Protein AF-A0A4C1X840-F1 (afdb_monomer)

Secondary structure (DSSP, 8-state):
--HHHHHHHHHHHHHHHHHHHHHHHH-TTS-HHHHHHHHHHHHHHHHHHHHHHHGGGHHHHHHHHHHTGGGGGT-HHHHHHHHHHHHHTS-HHHHTTTHHHHHHHHHHHHTT-HHHHHHHHIIIIIITHHHHTTTGGGGGGGTTSSS-HHHHHHHHHHHHHHS-SSHHHHHHHHHHHHTS--HHHHHHHHHHHHHHHHT-HHHHHHHHHSSSS--HHHHHHHHHHHHHHT-SSHHHHHHHHHHHHHH----GGGS------TTTS---SSTTSHHHHHHHHHHHHHHHHH-S-HHHHHHHHHHHHHHHHHTT-STTSTTHHHHHTS-HHHHHHHGGGGS---------PPPPP--STTSTT-S-HHHHHHHHHHHHHTTS-HHHHHHHHHHTT-HHHHHHHHHHHHHH-GGGHHHHHHHHHHHHHHTT-HHHHHHHHHH--SPPPHHHHHHHHHHTT-HHHHHHHHHHHHHTT---HHHHHHHHHHHHHTT-HHHHHHHHHHS-SSSSS-GGGGHHHHHHHT-HHHHHHHHTS---GGG--HHHHHHHHHHHHHHT-HHHHHHHHHHHHHHHHHHHHHT-S-TTHHHHTHHHHHHHHHHHHHHHHHHHHHHHHHS-TT-HHHHHHHHHHHHHHHHHHHHTS-S-HHHHHHHHHHHHHHHHHHHHH---TTTTTTTSSS-S--

Foldseek 3Di:
DDLVVVLVVCLQVVVVVLVVLLCQLQVPPDDVVSVLVSLQCLLVNLVSNAQVRLQLCLLSLLLSLLSNLVCLQVCLPSSLSNLLSSLRRHDLVSCQVCVLVSVVSLLSSCVRHVPSSLVSLCCVCVVCVVSNLVRLLLVVLCLPPPHDPVSNVSSVVSVVVPQDDDLLSNLVVLLVQLVPPDQSSLLSSLQVLLVSLLVPLVVLLCQCPVDPARNVSVLSLLVSLLVQLLDPPVSSNLSSLSNLLSSFLFPLVRHPPPDPDCVPQPDDPDCLDLSVLLVVLQVLLVCLSPDSDVVVNLVSLVVLLVSCVVNVDDCPDPNVVSLVPHDPSSNSNNVVSPSDDRDDDDDDDDDDDDDPDPPPPHPDPVCCVVVVVVVVVVPDDLVVVLVVCVVLLNLVVSLVSLVVVCVVVVVCVLVCLLVNLVSCLSVLNLVSNVVSVVPHPDDDDLVSQLSNCVSVVVLVSNLVSLVVCVVVVNDDLVSLLSNLVSCVLVVNLVVNLCVVVVVDDDDPADLLSNLQSCLLVVVLVVNVVSLPDDDDPVNHDPSSLVSQLLNCLLVLPPVSNVVSLSVQSSNLSVVLNSNDDDPSSSVSSSVSSLSSNLSVLSVLLSVLLVVLVPDDPVPLVVNVVSVVVSVVSLVSNLVSWPPDSSRNVVNVSSVVSSVVSSPVPHCSVPCVPDPVPPPPPD

Mean predicted aligned error: 11.68 Å

Sequence (682 aa):
MSVSEIADFLQPKFLGVLAYFHTKLVRNKGALSGKRKALQSFPDIMNLMGAKHVTPLRFKILASLRSGLSLGKEYPKILSSAWSAFVHNIDTISLGPFLATLAVSLLDVYQYAPHEVNKIFQYLVLRNENLLSAHIPDLFFLEDSKLSDKVKLVIKRHVQRTQPNRFLEKIKWYLQRLHQDIPNVKIYAFTCLDEFLKNNRAEIDMAIFGGKNIDPVMVELIDCLLLGCKDPEPLVSLASGSCLGQLGAIEAGHLPRQYVQPDRSPFAFSISDDCFAATALLELARAFQYEKYTENMDYYAFTIQEMLKIYNISPTSDKKDLWNSLPENMQHVIKPLLNSRYTLMTPQQTKKPHPIFGSACGTSFLEWAHRTIKAFLSKFNKLVVIRGNIVCGEFERALQYLELYMEEYKDEMQEHLSLLTEIYALLDEPDSVAGVLSIKRSEPSLNELILVQVVTGRLQDAALCYERLAQEGLLDKNSMQGMVDCYLGLDQPYTAYQLLSSHDSNVDGMSELAAEPLWRLGNFDQLQEIVNKPIPPSRENWGLIMGRILLSFRSQNHEEFERTCEEGMKKLLAKLEGEGDCENVLHSGYQSVLGLHIIKEASLAEEVFVRLKGLPKNEAQSGSMILSDLLEEWRHRLSIVQSDVRTVEPVLRCRRILLQQMQKHVYLGSVRGEIFEGKAGL

Radius of gyration: 30.9 Å; Cα contacts (8 Å, |Δi|>4): 667; chains: 1; bounding box: 84×62×90 Å

Organism: Eumeta variegata (NCBI:txid151549)

Structure (mmCIF, N/CA/C/O backbone):
data_AF-A0A4C1X840-F1
#
_entry.id   AF-A0A4C1X840-F1
#
loop_
_atom_site.group_PDB
_atom_site.id
_atom_site.type_symbol
_atom_site.label_atom_id
_atom_site.label_alt_id
_atom_site.label_comp_id
_atom_site.label_asym_id
_atom_site.label_entity_id
_atom_site.label_seq_id
_atom_site.pdbx_PDB_ins_code
_atom_site.Cartn_x
_atom_site.Cartn_y
_atom_site.Cartn_z
_atom_site.occupancy
_atom_site.B_iso_or_equiv
_atom_site.auth_seq_id
_atom_site.auth_comp_id
_atom_site.auth_asym_id
_atom_site.auth_atom_id
_atom_site.pdbx_PDB_model_num
ATOM 1 N N . MET A 1 1 ? 30.472 6.994 -48.499 1.00 59.53 1 MET A N 1
ATOM 2 C CA . MET A 1 1 ? 29.911 6.211 -47.388 1.00 59.53 1 MET A CA 1
ATOM 3 C C . MET A 1 1 ? 28.506 6.724 -47.146 1.00 59.53 1 MET A C 1
ATOM 5 O O . MET A 1 1 ? 28.362 7.920 -46.905 1.00 59.53 1 MET A O 1
ATOM 9 N N . SER A 1 2 ? 27.483 5.895 -47.326 1.00 81.38 2 SER A N 1
ATOM 10 C CA . SER A 1 2 ? 26.103 6.292 -47.022 1.00 81.38 2 SER A CA 1
ATOM 11 C C . SER A 1 2 ? 25.919 6.480 -45.507 1.00 81.38 2 SER A C 1
ATOM 13 O O . SER A 1 2 ? 26.675 5.929 -44.707 1.00 81.38 2 SER A O 1
ATOM 15 N N . VAL A 1 3 ? 24.915 7.257 -45.085 1.00 80.25 3 VAL A N 1
ATOM 16 C CA . VAL A 1 3 ? 24.590 7.440 -43.653 1.00 80.25 3 VAL A CA 1
ATOM 17 C C . VAL A 1 3 ? 24.335 6.087 -42.967 1.00 80.25 3 VAL A C 1
ATOM 19 O O . VAL A 1 3 ? 24.764 5.878 -41.835 1.00 80.25 3 VAL A O 1
ATOM 22 N N . SER A 1 4 ? 23.735 5.135 -43.691 1.00 81.00 4 SER A N 1
ATOM 23 C CA . SER A 1 4 ? 23.503 3.766 -43.215 1.00 81.00 4 SER A CA 1
ATOM 24 C C . SER A 1 4 ? 24.801 2.988 -42.979 1.00 81.00 4 SER A C 1
ATOM 26 O O . SER A 1 4 ? 24.923 2.312 -41.963 1.00 81.00 4 SER A O 1
ATOM 28 N N . GLU A 1 5 ? 25.787 3.095 -43.874 1.00 83.25 5 GLU A N 1
ATOM 29 C CA . GLU A 1 5 ? 27.091 2.431 -43.708 1.00 83.25 5 GLU A CA 1
ATOM 30 C C . GLU A 1 5 ? 27.853 2.961 -42.487 1.00 83.25 5 GLU A C 1
ATOM 32 O O . GLU A 1 5 ? 28.488 2.192 -41.765 1.00 83.25 5 GLU A O 1
ATOM 37 N N . ILE A 1 6 ? 27.764 4.270 -42.222 1.00 85.88 6 ILE A N 1
ATOM 38 C CA . ILE A 1 6 ? 28.372 4.886 -41.034 1.00 85.88 6 ILE A CA 1
ATOM 39 C C . ILE A 1 6 ? 27.681 4.377 -39.763 1.00 85.88 6 ILE A C 1
ATOM 41 O O . ILE A 1 6 ? 28.357 4.020 -38.797 1.00 85.88 6 ILE A O 1
ATOM 45 N N . ALA A 1 7 ? 26.348 4.311 -39.760 1.00 86.81 7 ALA A N 1
ATOM 46 C CA . ALA A 1 7 ? 25.578 3.810 -38.624 1.00 86.81 7 ALA A CA 1
ATOM 47 C C . ALA A 1 7 ? 25.889 2.333 -38.323 1.00 86.81 7 ALA A C 1
ATOM 49 O O . ALA A 1 7 ? 26.119 1.974 -37.167 1.00 86.81 7 ALA A O 1
ATOM 50 N N . ASP A 1 8 ? 25.975 1.488 -39.353 1.00 85.06 8 ASP A N 1
ATOM 51 C CA . ASP A 1 8 ? 26.318 0.070 -39.201 1.00 85.06 8 ASP A CA 1
ATOM 52 C C . ASP A 1 8 ? 27.772 -0.127 -38.728 1.00 85.06 8 ASP A C 1
ATOM 54 O O . ASP A 1 8 ? 28.036 -1.003 -37.904 1.00 85.06 8 ASP A O 1
ATOM 58 N N . PHE A 1 9 ? 28.708 0.734 -39.143 1.00 86.25 9 PHE A N 1
ATOM 59 C CA . PHE A 1 9 ? 30.074 0.738 -38.605 1.00 86.25 9 PHE A CA 1
ATOM 60 C C . PHE A 1 9 ? 30.137 1.146 -37.121 1.00 86.25 9 PHE A C 1
ATOM 62 O O . PHE A 1 9 ? 30.965 0.633 -36.362 1.00 86.25 9 PHE A O 1
ATOM 69 N N . LEU A 1 10 ? 29.283 2.080 -36.689 1.00 85.56 10 LEU A N 1
ATOM 70 C CA . LEU A 1 10 ? 29.250 2.574 -35.308 1.00 85.56 10 LEU A CA 1
ATOM 71 C C . LEU A 1 10 ? 28.458 1.672 -34.354 1.00 85.56 10 LEU A C 1
ATOM 73 O O . LEU A 1 10 ? 28.728 1.704 -33.150 1.00 85.56 10 LEU A O 1
ATOM 77 N N . GLN A 1 11 ? 27.535 0.849 -34.860 1.00 85.38 11 GLN A N 1
ATOM 78 C CA . GLN A 1 11 ? 26.657 -0.019 -34.066 1.00 85.38 11 GLN A CA 1
ATOM 79 C C . GLN A 1 11 ? 27.390 -0.815 -32.967 1.00 85.38 11 GLN A C 1
ATOM 81 O O . GLN A 1 11 ? 26.952 -0.734 -31.815 1.00 85.38 11 GLN A O 1
ATOM 86 N N . PRO A 1 12 ? 28.537 -1.481 -33.220 1.00 81.50 12 PRO A N 1
ATOM 87 C CA . PRO A 1 12 ? 29.222 -2.270 -32.191 1.00 81.50 12 PRO A CA 1
ATOM 88 C C . PRO A 1 12 ? 29.784 -1.423 -31.040 1.00 81.50 12 PRO A C 1
ATOM 90 O O . PRO A 1 12 ? 30.053 -1.934 -29.956 1.00 81.50 12 PRO A O 1
ATOM 93 N N . LYS A 1 13 ? 29.995 -0.122 -31.275 1.00 84.75 13 LYS A N 1
ATOM 94 C CA . LYS A 1 13 ? 30.569 0.833 -30.313 1.00 84.75 13 LYS A CA 1
ATOM 95 C C . LYS A 1 13 ? 29.512 1.741 -29.689 1.00 84.75 13 LYS A C 1
ATOM 97 O O . LYS A 1 13 ? 29.825 2.478 -28.753 1.00 84.75 13 LYS A O 1
ATOM 102 N N . PHE A 1 14 ? 28.275 1.697 -30.180 1.00 86.69 14 PHE A N 1
ATOM 103 C CA . PHE A 1 14 ? 27.237 2.652 -29.810 1.00 86.69 14 PHE A CA 1
ATOM 104 C C . PHE A 1 14 ? 26.915 2.614 -28.311 1.00 86.69 14 PHE A C 1
ATOM 106 O O . PHE A 1 14 ? 26.801 3.661 -27.680 1.00 86.69 14 PHE A O 1
ATOM 113 N N . LEU A 1 15 ? 26.906 1.428 -27.696 1.00 81.00 15 LEU A N 1
ATOM 114 C CA . LEU A 1 15 ? 26.706 1.281 -26.251 1.00 81.00 15 LEU A CA 1
ATOM 115 C C . LEU A 1 15 ? 27.784 2.008 -25.421 1.00 81.00 15 LEU A C 1
ATOM 117 O O . LEU A 1 15 ? 27.470 2.634 -24.408 1.00 81.00 15 LEU A O 1
ATOM 121 N N . GLY A 1 16 ? 29.042 1.975 -25.875 1.00 81.38 16 GLY A N 1
ATOM 122 C CA . GLY A 1 16 ? 30.148 2.708 -25.250 1.00 81.38 16 GLY A CA 1
ATOM 123 C C . GLY A 1 16 ? 30.039 4.222 -25.446 1.00 81.38 16 GLY A C 1
ATOM 124 O O . GLY A 1 16 ? 30.351 4.992 -24.539 1.00 81.38 16 GLY A O 1
ATOM 125 N N . VAL A 1 17 ? 29.522 4.661 -26.598 1.00 86.00 17 VAL A N 1
ATOM 126 C CA . VAL A 1 17 ? 29.200 6.076 -26.846 1.00 86.00 17 VAL A CA 1
ATOM 127 C C . VAL A 1 17 ? 28.102 6.554 -25.891 1.00 86.00 17 VAL A C 1
ATOM 129 O O . VAL A 1 17 ? 28.248 7.611 -25.279 1.00 86.00 17 VAL A O 1
ATOM 132 N N . LEU A 1 18 ? 27.040 5.766 -25.689 1.00 85.31 18 LEU A N 1
ATOM 133 C CA . LEU A 1 18 ? 25.983 6.088 -24.723 1.00 85.31 18 LEU A CA 1
ATOM 134 C C . LEU A 1 18 ? 26.515 6.165 -23.289 1.00 85.31 18 LEU A C 1
ATOM 136 O O . LEU A 1 18 ? 26.157 7.090 -22.564 1.00 85.31 18 LEU A O 1
ATOM 140 N N . ALA A 1 19 ? 27.412 5.254 -22.899 1.00 80.75 19 ALA A N 1
ATOM 141 C CA . ALA A 1 19 ? 28.073 5.316 -21.597 1.00 80.75 19 ALA A CA 1
ATOM 142 C C . ALA A 1 19 ? 28.851 6.635 -21.416 1.00 80.75 19 ALA A C 1
ATOM 144 O O . ALA A 1 19 ? 28.737 7.277 -20.375 1.00 80.75 19 ALA A O 1
ATOM 145 N N . TYR A 1 20 ? 29.560 7.109 -22.450 1.00 84.00 20 TYR A N 1
ATOM 146 C CA . TYR A 1 20 ? 30.237 8.411 -22.412 1.00 84.00 20 TYR A CA 1
ATOM 147 C C . TYR A 1 20 ? 29.262 9.580 -22.204 1.00 84.00 20 TYR A C 1
ATOM 149 O O . TYR A 1 20 ? 29.498 10.423 -21.331 1.00 84.00 20 TYR A O 1
ATOM 157 N N . PHE A 1 21 ? 28.175 9.644 -22.985 1.00 84.12 21 PHE A N 1
ATOM 158 C CA . PHE A 1 21 ? 27.154 10.688 -22.834 1.00 84.12 21 PHE A CA 1
ATOM 159 C C . PHE A 1 21 ? 26.558 10.667 -21.432 1.00 84.12 21 PHE A C 1
ATOM 161 O O . PHE A 1 21 ? 26.471 11.709 -20.783 1.00 84.12 21 PHE A O 1
ATOM 168 N N . HIS A 1 22 ? 26.242 9.475 -20.936 1.00 77.75 22 HIS A N 1
ATOM 169 C CA . HIS A 1 22 ? 25.729 9.288 -19.597 1.00 77.75 22 HIS A CA 1
ATOM 170 C C . HIS A 1 22 ? 26.683 9.851 -18.529 1.00 77.75 22 HIS A C 1
ATOM 172 O O . HIS A 1 22 ? 26.309 10.750 -17.772 1.00 77.75 22 HIS A O 1
ATOM 178 N N . THR A 1 23 ? 27.947 9.408 -18.512 1.00 80.00 23 THR A N 1
ATOM 179 C CA . THR A 1 23 ? 28.941 9.886 -17.538 1.00 80.00 23 THR A CA 1
ATOM 180 C C . THR A 1 23 ? 29.104 11.406 -17.599 1.00 80.00 23 THR A C 1
ATOM 182 O O . THR A 1 23 ? 29.290 12.059 -16.570 1.00 80.00 23 THR A O 1
ATOM 185 N N . LYS A 1 24 ? 29.034 12.007 -18.794 1.00 80.19 24 LYS A N 1
ATOM 186 C CA . LYS A 1 24 ? 29.126 13.464 -18.952 1.00 80.19 24 LYS A CA 1
ATOM 187 C C . LYS A 1 24 ? 27.902 14.202 -18.417 1.00 80.19 24 LYS A C 1
ATOM 189 O O . LYS A 1 24 ? 28.086 15.255 -17.810 1.00 80.19 24 LYS A O 1
ATOM 194 N N . LEU A 1 25 ? 26.696 13.676 -18.612 1.00 77.81 25 LEU A N 1
ATOM 195 C CA . LEU A 1 25 ? 25.456 14.303 -18.147 1.00 77.81 25 LEU A CA 1
ATOM 196 C C . LEU A 1 25 ? 25.310 14.206 -16.617 1.00 77.81 25 LEU A C 1
ATOM 198 O O . LEU A 1 25 ? 24.977 15.202 -15.967 1.00 77.81 25 LEU A O 1
ATOM 202 N N . VAL A 1 26 ? 25.667 13.060 -16.029 1.00 71.56 26 VAL A N 1
ATOM 203 C CA . VAL A 1 26 ? 25.456 12.773 -14.597 1.00 71.56 26 VAL A CA 1
ATOM 204 C C . VAL A 1 26 ? 26.513 13.359 -13.678 1.00 71.56 26 VAL A C 1
ATOM 206 O O . VAL A 1 26 ? 26.193 13.811 -12.581 1.00 71.56 26 VAL A O 1
ATOM 209 N N . ARG A 1 27 ? 27.779 13.426 -14.099 1.00 69.25 27 ARG A N 1
ATOM 210 C CA . ARG A 1 27 ? 28.866 13.831 -13.197 1.00 69.25 27 ARG A CA 1
ATOM 211 C C . ARG A 1 27 ? 28.660 15.261 -12.676 1.00 69.25 27 ARG A C 1
ATOM 213 O O . ARG A 1 27 ? 28.826 16.235 -13.411 1.00 69.25 27 ARG A O 1
ATOM 220 N N . ASN A 1 28 ? 28.330 15.396 -11.387 1.00 57.34 28 ASN A N 1
ATOM 221 C CA . ASN A 1 28 ? 28.001 16.678 -10.739 1.00 57.34 28 ASN A CA 1
ATOM 222 C C . ASN A 1 28 ? 29.155 17.696 -10.741 1.00 57.34 28 ASN A C 1
ATOM 224 O O . ASN A 1 28 ? 28.915 18.895 -10.724 1.00 57.34 28 ASN A O 1
ATOM 228 N N . LYS A 1 29 ? 30.409 17.232 -10.822 1.00 58.50 29 LYS A N 1
ATOM 229 C CA . LYS A 1 29 ? 31.616 18.084 -10.818 1.00 58.50 29 LYS A CA 1
ATOM 230 C C . LYS A 1 29 ? 32.084 18.534 -12.214 1.00 58.50 29 LYS A C 1
ATOM 232 O O . LYS A 1 29 ? 33.157 19.114 -12.340 1.00 58.50 29 LYS A O 1
ATOM 237 N N . GLY A 1 30 ? 31.350 18.206 -13.279 1.00 62.53 30 GLY A N 1
ATOM 238 C CA . GLY A 1 30 ? 31.704 18.611 -14.644 1.00 62.53 30 GLY A CA 1
ATOM 239 C C . GLY A 1 30 ? 31.278 20.048 -14.951 1.00 62.53 30 GLY A C 1
ATOM 240 O O . GLY A 1 30 ? 30.186 20.454 -14.568 1.00 62.53 30 GLY A O 1
ATOM 241 N N . ALA A 1 31 ? 32.103 20.801 -15.686 1.00 72.94 31 ALA A N 1
ATOM 242 C CA . ALA A 1 31 ? 31.734 22.137 -16.156 1.00 72.94 31 ALA A CA 1
ATOM 243 C C . ALA A 1 31 ? 30.428 22.097 -16.975 1.00 72.94 31 ALA A C 1
ATOM 245 O O . ALA A 1 31 ? 30.288 21.268 -17.882 1.00 72.94 31 ALA A O 1
ATOM 246 N N . LEU A 1 32 ? 29.505 23.027 -16.701 1.00 76.19 32 LEU A N 1
ATOM 247 C CA . LEU A 1 32 ? 28.212 23.154 -17.395 1.00 76.19 32 LEU A CA 1
ATOM 248 C C . LEU A 1 32 ? 28.373 23.256 -18.921 1.00 76.19 32 LEU A C 1
ATOM 250 O O . LEU A 1 32 ? 27.570 22.710 -19.675 1.00 76.19 32 LEU A O 1
ATOM 254 N N . SER A 1 33 ? 29.474 23.851 -19.389 1.00 79.44 33 SER A N 1
ATOM 255 C CA . SER A 1 33 ? 29.831 23.922 -20.811 1.00 79.44 33 SER A CA 1
ATOM 256 C C . SER A 1 33 ? 30.021 22.544 -21.461 1.00 79.44 33 SER A C 1
ATOM 258 O O . SER A 1 33 ? 29.622 22.344 -22.609 1.00 79.44 33 SER A O 1
ATOM 260 N N . GLY A 1 34 ? 30.590 21.576 -20.736 1.00 81.25 34 GLY A N 1
ATOM 261 C CA . GLY A 1 34 ? 30.750 20.198 -21.198 1.00 81.25 34 GLY A CA 1
ATOM 262 C C . GLY A 1 34 ? 29.420 19.448 -21.252 1.00 81.25 34 GLY A C 1
ATOM 263 O O . GLY A 1 34 ? 29.161 18.743 -22.225 1.00 81.25 34 GLY A O 1
ATOM 264 N N . LYS A 1 35 ? 28.554 19.659 -20.251 1.00 83.12 35 LYS A N 1
ATOM 265 C CA . LYS A 1 35 ? 27.201 19.081 -20.209 1.00 83.12 35 LYS A CA 1
ATOM 266 C C . LYS A 1 35 ? 26.319 19.617 -21.334 1.00 83.12 35 LYS A C 1
ATOM 268 O O . LYS A 1 35 ? 25.680 18.835 -22.030 1.00 83.12 35 LYS A O 1
ATOM 273 N N . ARG A 1 36 ? 26.361 20.931 -21.578 1.00 85.81 36 ARG A N 1
ATOM 274 C CA . ARG A 1 36 ? 25.662 21.585 -22.692 1.00 85.81 36 ARG A CA 1
ATOM 275 C C . ARG A 1 36 ? 26.085 21.009 -24.040 1.00 85.81 36 ARG A C 1
ATOM 277 O O . ARG A 1 36 ? 25.222 20.668 -24.838 1.00 85.81 36 ARG A O 1
ATOM 284 N N . LYS A 1 37 ? 27.395 20.886 -24.295 1.00 86.62 37 LYS A N 1
ATOM 285 C CA . LYS A 1 37 ? 27.909 20.329 -25.559 1.00 86.62 37 LYS A CA 1
ATOM 286 C C . LYS A 1 37 ? 27.473 18.880 -25.762 1.00 86.62 37 LYS A C 1
ATOM 288 O O . LYS A 1 37 ? 27.049 18.542 -26.858 1.00 86.62 37 LYS A O 1
ATOM 293 N N . ALA A 1 38 ? 27.536 18.059 -24.712 1.00 87.19 38 ALA A N 1
ATOM 294 C CA . ALA A 1 38 ? 27.068 16.676 -24.764 1.00 87.19 38 ALA A CA 1
ATOM 295 C C . ALA A 1 38 ? 25.560 16.600 -25.058 1.00 87.19 38 ALA A C 1
ATOM 297 O O . ALA A 1 38 ? 25.146 15.876 -25.952 1.00 87.19 38 ALA A O 1
ATOM 298 N N . LEU A 1 39 ? 24.734 17.391 -24.368 1.00 87.12 39 LEU A N 1
ATOM 299 C CA . LEU A 1 39 ? 23.290 17.409 -24.611 1.00 87.12 39 LEU A CA 1
ATOM 300 C C . LEU A 1 39 ? 22.939 17.950 -26.005 1.00 87.12 39 LEU A C 1
ATOM 302 O O . LEU A 1 39 ? 21.969 17.506 -26.607 1.00 87.12 39 LEU A O 1
ATOM 306 N N . GLN A 1 40 ? 23.737 18.882 -26.530 1.00 90.25 40 GLN A N 1
ATOM 307 C CA . GLN A 1 40 ? 23.547 19.452 -27.860 1.00 90.25 40 GLN A CA 1
ATOM 308 C C . GLN A 1 40 ? 23.906 18.475 -28.986 1.00 90.25 40 GLN A C 1
ATOM 310 O O . GLN A 1 40 ? 23.228 18.499 -30.005 1.00 90.25 40 GLN A O 1
ATOM 315 N N . SER A 1 41 ? 24.918 17.618 -28.812 1.00 91.69 41 SER A N 1
ATOM 316 C CA . SER A 1 41 ? 25.303 16.614 -29.818 1.00 91.69 41 SER A CA 1
ATOM 317 C C . SER A 1 41 ? 24.546 15.287 -29.698 1.00 91.69 41 SER A C 1
ATOM 319 O O . SER A 1 41 ? 24.622 14.445 -30.594 1.00 91.69 41 SER A O 1
ATOM 321 N N . PHE A 1 42 ? 23.812 15.072 -28.603 1.00 91.44 42 PHE A N 1
ATOM 322 C CA . PHE A 1 42 ? 23.059 13.839 -28.381 1.00 91.44 42 PHE A CA 1
ATOM 323 C C . PHE A 1 42 ? 21.909 13.596 -29.392 1.00 91.44 42 PHE A C 1
ATOM 325 O O . PHE A 1 42 ? 21.769 12.466 -29.863 1.00 91.44 42 PHE A O 1
ATOM 332 N N . PRO A 1 43 ? 21.118 14.610 -29.803 1.00 93.12 43 PRO A N 1
ATOM 333 C CA . PRO A 1 43 ? 20.163 14.473 -30.906 1.00 93.12 43 PRO A CA 1
ATOM 334 C C . PRO A 1 43 ? 20.814 13.996 -32.210 1.00 93.12 43 PRO A C 1
ATOM 336 O O . PRO A 1 43 ? 20.277 13.118 -32.882 1.00 93.12 43 PRO A O 1
ATOM 339 N N . ASP A 1 44 ? 21.986 14.543 -32.551 1.00 92.50 44 ASP A N 1
ATOM 340 C CA . ASP A 1 44 ? 22.666 14.263 -33.819 1.00 92.50 44 ASP A CA 1
ATOM 341 C C . ASP A 1 44 ? 23.108 12.801 -33.910 1.00 92.50 44 ASP A C 1
ATOM 343 O O . ASP A 1 44 ? 22.916 12.160 -34.943 1.00 92.50 44 ASP A O 1
ATOM 347 N N . ILE A 1 45 ? 23.642 12.240 -32.816 1.00 91.88 45 ILE A N 1
ATOM 348 C CA . ILE A 1 45 ? 24.020 10.821 -32.785 1.00 91.88 45 ILE A CA 1
ATOM 349 C C . ILE A 1 45 ? 22.790 9.907 -32.856 1.00 91.88 45 ILE A C 1
ATOM 351 O O . ILE A 1 45 ? 22.848 8.882 -33.527 1.00 91.88 45 ILE A O 1
ATOM 355 N N . MET A 1 46 ? 21.662 10.275 -32.235 1.00 93.44 46 MET A N 1
ATOM 356 C CA . MET A 1 46 ? 20.423 9.493 -32.342 1.00 93.44 46 MET A CA 1
ATOM 357 C C . MET A 1 46 ? 19.881 9.492 -33.773 1.00 93.44 46 MET A C 1
ATOM 359 O O . MET A 1 46 ? 19.552 8.429 -34.294 1.00 93.44 46 MET A O 1
ATOM 363 N N . ASN A 1 47 ? 19.873 10.653 -34.432 1.00 93.94 47 ASN A N 1
ATOM 364 C CA . ASN A 1 47 ? 19.464 10.781 -35.831 1.00 93.94 47 ASN A CA 1
ATOM 365 C C . ASN A 1 47 ? 20.399 10.018 -36.784 1.00 93.94 47 ASN A C 1
ATOM 367 O O . ASN A 1 47 ? 19.931 9.429 -37.755 1.00 93.94 47 ASN A O 1
ATOM 371 N N . LEU A 1 48 ? 21.710 10.005 -36.508 1.00 92.25 48 LEU A N 1
ATOM 372 C CA . LEU A 1 48 ? 22.690 9.250 -37.294 1.00 92.25 48 LEU A CA 1
ATOM 373 C C . LEU A 1 48 ? 22.467 7.738 -37.181 1.00 92.25 48 LEU A C 1
ATOM 375 O O . LEU A 1 48 ? 22.517 7.031 -38.183 1.00 92.25 48 LEU A O 1
ATOM 379 N N . MET A 1 49 ? 22.248 7.245 -35.961 1.00 92.25 49 MET A N 1
ATOM 380 C CA . MET A 1 49 ? 22.055 5.817 -35.695 1.00 92.25 49 MET A CA 1
ATOM 381 C C . MET A 1 49 ? 20.683 5.318 -36.171 1.00 92.25 49 MET A C 1
ATOM 383 O O . MET A 1 49 ? 20.559 4.162 -36.581 1.00 92.25 49 MET A O 1
ATOM 387 N N . GLY A 1 50 ? 19.666 6.183 -36.138 1.00 91.44 50 GLY A N 1
ATOM 388 C CA . GLY A 1 50 ? 18.313 5.900 -36.606 1.00 91.44 50 GLY A CA 1
ATOM 389 C C . GLY A 1 50 ? 17.570 4.843 -35.781 1.00 91.44 50 GLY A C 1
ATOM 390 O O . GLY A 1 50 ? 18.107 4.224 -34.857 1.00 91.44 50 GLY A O 1
ATOM 391 N N . ALA A 1 51 ? 16.314 4.586 -36.157 1.00 90.25 51 ALA A N 1
ATOM 392 C CA . ALA A 1 51 ? 15.427 3.688 -35.411 1.00 90.25 51 ALA A CA 1
ATOM 393 C C . ALA A 1 51 ? 15.943 2.248 -35.273 1.00 90.25 51 ALA A C 1
ATOM 395 O O . ALA A 1 51 ? 15.707 1.611 -34.247 1.00 90.25 51 ALA A O 1
ATOM 396 N N . LYS A 1 52 ? 16.704 1.757 -36.259 1.00 88.19 52 LYS A N 1
ATOM 397 C CA . LYS A 1 52 ? 17.309 0.414 -36.256 1.00 88.19 52 LYS A CA 1
ATOM 398 C C . LYS A 1 52 ? 18.211 0.181 -35.039 1.00 88.19 52 LYS A C 1
ATOM 400 O O . LYS A 1 52 ? 18.186 -0.901 -34.458 1.00 88.19 52 LYS A O 1
ATOM 405 N N . HIS A 1 53 ? 18.994 1.189 -34.655 1.00 88.44 53 HIS A N 1
ATOM 406 C CA . HIS A 1 53 ? 20.033 1.061 -33.627 1.00 88.44 53 HIS A CA 1
ATOM 407 C C . HIS A 1 53 ? 19.689 1.788 -32.321 1.00 88.44 53 HIS A C 1
ATOM 409 O O . HIS A 1 53 ? 20.214 1.427 -31.269 1.00 88.44 53 HIS A O 1
ATOM 415 N N . VAL A 1 54 ? 18.785 2.773 -32.361 1.00 90.94 54 VAL A N 1
ATOM 416 C CA . VAL A 1 54 ? 18.267 3.472 -31.172 1.00 90.94 54 VAL A CA 1
ATOM 417 C C . VAL A 1 54 ? 17.246 2.615 -30.423 1.00 90.94 54 VAL A C 1
ATOM 419 O O . VAL A 1 54 ? 17.349 2.475 -29.205 1.00 90.94 54 VAL A O 1
ATOM 422 N N . THR A 1 55 ? 16.311 1.979 -31.134 1.00 89.50 55 THR A N 1
ATOM 423 C CA . THR A 1 55 ? 15.248 1.154 -30.537 1.00 89.50 55 THR A CA 1
ATOM 424 C C . THR A 1 55 ? 15.759 0.095 -29.558 1.00 89.50 55 THR A C 1
ATOM 426 O O . THR A 1 55 ? 15.203 0.003 -28.459 1.00 89.50 55 THR A O 1
ATOM 429 N N . PRO A 1 56 ? 16.781 -0.723 -29.886 1.00 85.56 56 PRO A N 1
ATOM 430 C CA . PRO A 1 56 ? 17.232 -1.777 -28.977 1.00 85.56 56 PRO A CA 1
ATOM 431 C C . PRO A 1 56 ? 17.862 -1.223 -27.693 1.00 85.56 56 PRO A C 1
ATOM 433 O O . PRO A 1 56 ? 17.876 -1.902 -26.674 1.00 85.56 56 PRO A O 1
ATOM 436 N N . LEU A 1 57 ? 18.359 0.019 -27.723 1.00 87.38 57 LEU A N 1
ATOM 437 C CA . LEU A 1 57 ? 18.997 0.692 -26.586 1.00 87.38 57 LEU A CA 1
ATOM 438 C C . LEU A 1 57 ? 18.096 1.755 -25.937 1.00 87.38 57 LEU A C 1
ATOM 440 O O . LEU A 1 57 ? 18.567 2.548 -25.118 1.00 87.38 57 LEU A O 1
ATOM 444 N N . ARG A 1 58 ? 16.798 1.771 -26.272 1.00 89.69 58 ARG A N 1
ATOM 445 C CA . ARG A 1 58 ? 15.842 2.810 -25.859 1.00 89.69 58 ARG A CA 1
ATOM 446 C C . ARG A 1 58 ? 15.788 3.034 -24.350 1.00 89.69 58 ARG A C 1
ATOM 448 O O . ARG A 1 58 ? 15.772 4.181 -23.922 1.00 89.69 58 ARG A O 1
ATOM 455 N N . PHE A 1 59 ? 15.847 1.978 -23.539 1.00 85.56 59 PHE A N 1
ATOM 456 C CA . PHE A 1 59 ? 15.831 2.108 -22.078 1.00 85.56 59 PHE A CA 1
ATOM 457 C C . PHE A 1 59 ? 17.094 2.803 -21.551 1.00 85.56 59 PHE A C 1
ATOM 459 O O . PHE A 1 59 ? 17.001 3.680 -20.697 1.00 85.56 59 PHE A O 1
ATOM 466 N N . LYS A 1 60 ? 18.274 2.509 -22.120 1.00 83.69 60 LYS A N 1
ATOM 467 C CA . LYS A 1 60 ? 19.538 3.154 -21.717 1.00 83.69 60 LYS A CA 1
ATOM 468 C C . LYS A 1 60 ? 19.592 4.623 -22.137 1.00 83.69 60 LYS A C 1
ATOM 470 O O . LYS A 1 60 ? 20.103 5.472 -21.402 1.00 83.69 60 LYS A O 1
ATOM 475 N N . ILE A 1 61 ? 19.046 4.936 -23.312 1.00 90.62 61 ILE A N 1
ATOM 476 C CA . ILE A 1 61 ? 18.913 6.316 -23.794 1.00 90.62 61 ILE A CA 1
ATOM 477 C C . ILE A 1 61 ? 17.918 7.085 -22.918 1.00 90.62 61 ILE A C 1
ATOM 479 O O . ILE A 1 61 ? 18.246 8.177 -22.457 1.00 90.62 61 ILE A O 1
ATOM 483 N N . LEU A 1 62 ? 16.760 6.493 -22.611 1.00 89.81 62 LEU A N 1
ATOM 484 C CA . LEU A 1 62 ? 15.765 7.058 -21.701 1.00 89.81 62 LEU A CA 1
ATOM 485 C C . LEU A 1 62 ? 16.366 7.352 -20.322 1.00 89.81 62 LEU A C 1
ATOM 487 O O . LEU A 1 62 ? 16.228 8.471 -19.833 1.00 89.81 62 LEU A O 1
ATOM 491 N N . ALA A 1 63 ? 17.067 6.389 -19.718 1.00 84.50 63 ALA A N 1
ATOM 492 C CA . ALA A 1 63 ? 17.737 6.577 -18.434 1.00 84.50 63 ALA A CA 1
ATOM 493 C C . ALA A 1 63 ? 18.745 7.737 -18.497 1.00 84.50 63 ALA A C 1
ATOM 495 O O . ALA A 1 63 ? 18.738 8.616 -17.640 1.00 84.50 63 ALA A O 1
ATOM 496 N N . SER A 1 64 ? 19.537 7.821 -19.572 1.00 87.81 64 SER A N 1
ATOM 497 C CA . SER A 1 64 ? 20.493 8.919 -19.781 1.00 87.81 64 SER A CA 1
ATOM 498 C C . SER A 1 64 ? 19.818 10.290 -19.913 1.00 87.81 64 SER A C 1
ATOM 500 O O . SER A 1 64 ? 20.322 11.276 -19.372 1.00 87.81 64 SER A O 1
ATOM 502 N N . LEU A 1 65 ? 18.670 10.363 -20.594 1.00 89.81 65 LEU A N 1
ATOM 503 C CA . LEU A 1 65 ? 17.871 11.587 -20.704 1.00 89.81 65 LEU A CA 1
ATOM 504 C C . LEU A 1 65 ? 17.232 11.980 -19.365 1.00 89.81 65 LEU A C 1
ATOM 506 O O . LEU A 1 65 ? 17.270 13.158 -19.007 1.00 89.81 65 LEU A O 1
ATOM 510 N N . ARG A 1 66 ? 16.711 11.009 -18.599 1.00 87.50 66 ARG A N 1
ATOM 511 C CA . ARG A 1 66 ? 16.177 11.220 -17.242 1.00 87.50 66 ARG A CA 1
ATOM 512 C C . ARG A 1 66 ? 17.249 11.758 -16.299 1.00 87.50 66 ARG A C 1
ATOM 514 O O . ARG A 1 66 ? 17.015 12.748 -15.614 1.00 87.50 66 ARG A O 1
ATOM 521 N N . SER A 1 67 ? 18.459 11.195 -16.313 1.00 83.06 67 SER A N 1
ATOM 522 C CA . SER A 1 67 ? 19.550 11.718 -15.479 1.00 83.06 67 SER A CA 1
ATOM 523 C C . SER A 1 67 ? 19.987 13.136 -15.888 1.00 83.06 67 SER A C 1
ATOM 525 O O . SER A 1 67 ? 20.499 13.897 -15.067 1.00 83.06 67 SER A O 1
ATOM 527 N N . GLY A 1 68 ? 19.761 13.517 -17.150 1.00 82.75 68 GLY A N 1
ATOM 528 C CA . GLY A 1 68 ? 19.987 14.865 -17.672 1.00 82.75 68 GLY A CA 1
ATOM 529 C C . GLY A 1 68 ? 18.884 15.883 -17.349 1.00 82.75 68 GLY A C 1
ATOM 530 O O . GLY A 1 68 ? 19.047 17.052 -17.697 1.00 82.75 68 GLY A O 1
ATOM 531 N N . LEU A 1 69 ? 17.789 15.489 -16.685 1.00 85.38 69 LEU A N 1
ATOM 532 C CA . LEU A 1 69 ? 16.621 16.346 -16.430 1.00 85.38 69 LEU A CA 1
ATOM 533 C C . LEU A 1 69 ? 16.967 17.634 -15.667 1.00 85.38 69 LEU A C 1
ATOM 535 O O . LEU A 1 69 ? 16.413 18.692 -15.959 1.00 85.38 69 LEU A O 1
ATOM 539 N N . SER A 1 70 ? 17.931 17.576 -14.742 1.00 82.62 70 SER A N 1
ATOM 540 C CA . SER A 1 70 ? 18.398 18.743 -13.972 1.00 82.62 70 SER A CA 1
ATOM 541 C C . SER A 1 70 ? 18.914 19.890 -14.854 1.00 82.62 70 SER A C 1
ATOM 543 O O . SER A 1 70 ? 18.805 21.058 -14.479 1.00 82.62 70 SER A O 1
ATOM 545 N N . LEU A 1 71 ? 19.404 19.579 -16.060 1.00 83.38 71 LEU A N 1
ATOM 546 C CA . LEU A 1 71 ? 19.860 20.561 -17.047 1.00 83.38 71 LEU A CA 1
ATOM 547 C C . LEU A 1 71 ? 18.705 21.311 -17.721 1.00 83.38 71 LEU A C 1
ATOM 549 O O . LEU A 1 71 ? 18.946 22.309 -18.399 1.00 83.38 71 LEU A O 1
ATOM 553 N N . GLY A 1 72 ? 17.459 20.866 -17.529 1.00 81.38 72 GLY A N 1
ATOM 554 C CA . GLY A 1 72 ? 16.260 21.514 -18.054 1.00 81.38 72 GLY A CA 1
ATOM 555 C C . GLY A 1 72 ? 16.076 22.946 -17.553 1.00 81.38 72 GLY A C 1
ATOM 556 O O . GLY A 1 72 ? 15.570 23.775 -18.304 1.00 81.38 72 GLY A O 1
ATOM 557 N N . LYS A 1 73 ? 16.567 23.269 -16.346 1.00 83.94 73 LYS A N 1
ATOM 558 C CA . LYS A 1 73 ? 16.547 24.638 -15.795 1.00 83.94 73 LYS A CA 1
ATOM 559 C C . LYS A 1 73 ? 17.380 25.618 -16.622 1.00 83.94 73 LYS A C 1
ATOM 561 O O . LYS A 1 73 ? 16.969 26.753 -16.826 1.00 83.94 73 LYS A O 1
ATOM 566 N N . GLU A 1 74 ? 18.541 25.178 -17.102 1.00 86.19 74 GLU A N 1
ATOM 567 C CA . GLU A 1 74 ? 19.482 26.027 -17.844 1.00 86.19 74 GLU A CA 1
ATOM 568 C C . GLU A 1 74 ? 19.294 25.932 -19.367 1.00 86.19 74 GLU A C 1
ATOM 570 O O . GLU A 1 74 ? 19.456 26.923 -20.080 1.00 86.19 74 GLU A O 1
ATOM 575 N N . TYR A 1 75 ? 18.949 24.746 -19.885 1.00 88.56 75 TYR A N 1
ATOM 576 C CA . TYR A 1 75 ? 18.913 24.453 -21.323 1.00 88.56 75 TYR A CA 1
ATOM 577 C C . TYR A 1 75 ? 17.613 23.751 -21.774 1.00 88.56 75 TYR A C 1
ATOM 579 O O . TYR A 1 75 ? 17.675 22.700 -22.424 1.00 88.56 75 TYR A O 1
ATOM 587 N N . PRO A 1 76 ? 16.420 24.329 -21.526 1.00 88.19 76 PRO A N 1
ATOM 588 C CA . PRO A 1 76 ? 15.132 23.670 -21.786 1.00 88.19 76 PRO A CA 1
ATOM 589 C C . PRO A 1 76 ? 14.915 23.312 -23.267 1.00 88.19 76 PRO A C 1
ATOM 591 O O . PRO A 1 76 ? 14.400 22.240 -23.592 1.00 88.19 76 PRO A O 1
ATOM 594 N N . LYS A 1 77 ? 15.360 24.172 -24.195 1.00 88.31 77 LYS A N 1
ATOM 595 C CA . LYS A 1 77 ? 15.258 23.927 -25.648 1.00 88.31 77 LYS A CA 1
ATOM 596 C C . LYS A 1 77 ? 16.177 22.800 -26.132 1.00 88.31 77 LYS A C 1
ATOM 598 O O . LYS A 1 77 ? 15.812 22.048 -27.027 1.00 88.31 77 LYS A O 1
ATOM 603 N N . ILE A 1 78 ? 17.372 22.681 -25.551 1.00 89.44 78 ILE A N 1
ATOM 604 C CA . ILE A 1 78 ? 18.340 21.644 -25.943 1.00 89.44 78 ILE A CA 1
ATOM 605 C C . ILE A 1 78 ? 17.871 20.287 -25.410 1.00 89.44 78 ILE A C 1
ATOM 607 O O . ILE A 1 78 ? 17.866 19.307 -26.149 1.00 89.44 78 ILE A O 1
ATOM 611 N N . LEU A 1 79 ? 17.397 20.255 -24.159 1.00 90.62 79 LEU A N 1
ATOM 612 C CA . LEU A 1 79 ? 16.820 19.057 -23.556 1.00 90.62 79 LEU A CA 1
ATOM 613 C C . LEU A 1 79 ? 15.610 18.560 -24.358 1.00 90.62 79 LEU A C 1
ATOM 615 O O . LEU A 1 79 ? 15.580 17.402 -24.762 1.00 90.62 79 LEU A O 1
ATOM 619 N N . SER A 1 80 ? 14.644 19.435 -24.650 1.00 91.81 80 SER A N 1
ATOM 620 C CA . SER A 1 80 ? 13.460 19.065 -25.442 1.00 91.81 80 SER A CA 1
ATOM 621 C C . SER A 1 80 ? 13.799 18.623 -26.869 1.00 91.81 80 SER A C 1
ATOM 623 O O . SER A 1 80 ? 13.162 17.703 -27.375 1.00 91.81 80 SER A O 1
ATOM 625 N N . SER A 1 81 ? 14.835 19.193 -27.496 1.00 93.19 81 SER A N 1
ATOM 626 C CA . SER A 1 81 ? 15.353 18.705 -28.783 1.00 93.19 81 SER A CA 1
ATOM 627 C C . SER A 1 81 ? 15.871 17.264 -28.687 1.00 93.19 81 SER A C 1
ATOM 629 O O . SER A 1 81 ? 15.543 16.439 -29.536 1.00 93.19 81 SER A O 1
ATOM 631 N N . ALA A 1 82 ? 16.608 16.922 -27.622 1.00 93.62 82 ALA A N 1
ATOM 632 C CA . ALA A 1 82 ? 17.078 15.555 -27.387 1.00 93.62 82 ALA A CA 1
ATOM 633 C C . ALA A 1 82 ? 15.924 14.571 -27.150 1.00 93.62 82 ALA A C 1
ATOM 635 O O . ALA A 1 82 ? 15.908 13.502 -27.754 1.00 93.62 82 ALA A O 1
ATOM 636 N N . TRP A 1 83 ? 14.920 14.949 -26.354 1.00 95.19 83 TRP A N 1
ATOM 637 C CA . TRP A 1 83 ? 13.710 14.137 -26.169 1.00 95.19 83 TRP A CA 1
ATOM 638 C C . TRP A 1 83 ? 12.912 13.962 -27.464 1.00 95.19 83 TRP A C 1
ATOM 640 O O . TRP A 1 83 ? 12.459 12.860 -27.763 1.00 95.19 83 TRP A O 1
ATOM 650 N N . SER A 1 84 ? 12.780 15.023 -28.263 1.00 95.31 84 SER A N 1
ATOM 651 C CA . SER A 1 84 ? 12.118 14.957 -29.566 1.00 95.31 84 SER A CA 1
ATOM 652 C C . SER A 1 84 ? 12.863 14.015 -30.514 1.00 95.31 84 SER A C 1
ATOM 654 O O . SER A 1 84 ? 12.250 13.110 -31.075 1.00 95.31 84 SER A O 1
ATOM 656 N N . ALA A 1 85 ? 14.187 14.158 -30.640 1.00 95.12 85 ALA A N 1
ATOM 657 C CA . ALA A 1 85 ? 15.007 13.271 -31.461 1.00 95.12 85 ALA A CA 1
ATOM 658 C C . ALA A 1 85 ? 14.921 11.816 -30.986 1.00 95.12 85 ALA A C 1
ATOM 660 O O . ALA A 1 85 ? 14.805 10.918 -31.812 1.00 95.12 85 ALA A O 1
ATOM 661 N N . PHE A 1 86 ? 14.904 11.568 -29.676 1.00 95.38 86 PHE A N 1
ATOM 662 C CA . PHE A 1 86 ? 14.726 10.222 -29.142 1.00 95.38 86 PHE A CA 1
ATOM 663 C C . PHE A 1 86 ? 13.396 9.603 -29.585 1.00 95.38 86 PHE A C 1
ATOM 665 O O . PHE A 1 86 ? 13.403 8.539 -30.194 1.00 95.38 86 PHE A O 1
ATOM 672 N N . VAL A 1 87 ? 12.273 10.296 -29.369 1.00 94.44 87 VAL A N 1
ATOM 673 C CA . VAL A 1 87 ? 10.931 9.798 -29.722 1.00 94.44 87 VAL A CA 1
ATOM 674 C C . VAL A 1 87 ? 10.782 9.533 -31.225 1.00 94.44 87 VAL A C 1
ATOM 676 O O . VAL A 1 87 ? 10.182 8.535 -31.610 1.00 94.44 87 VAL A O 1
ATOM 679 N N . HIS A 1 88 ? 11.353 10.385 -32.082 1.00 94.12 88 HIS A N 1
ATOM 680 C CA . HIS A 1 88 ? 11.285 10.210 -33.539 1.00 94.12 88 HIS A CA 1
ATOM 681 C C . HIS A 1 88 ? 12.204 9.095 -34.072 1.00 94.12 88 HIS A C 1
ATOM 683 O O . HIS A 1 88 ? 12.040 8.675 -35.215 1.00 94.12 88 HIS A O 1
ATOM 689 N N . ASN A 1 89 ? 13.162 8.617 -33.269 1.00 94.19 89 ASN A N 1
ATOM 690 C CA . ASN A 1 89 ? 14.076 7.527 -33.620 1.00 94.19 89 ASN A CA 1
ATOM 691 C C . ASN A 1 89 ? 13.747 6.221 -32.878 1.00 94.19 89 ASN A C 1
ATOM 693 O O . ASN A 1 89 ? 14.611 5.361 -32.744 1.00 94.19 89 ASN A O 1
ATOM 697 N N . ILE A 1 90 ? 12.519 6.042 -32.395 1.00 91.88 90 ILE A N 1
ATOM 698 C CA . ILE A 1 90 ? 12.026 4.738 -31.931 1.00 91.88 90 ILE A CA 1
ATOM 699 C C . ILE A 1 90 ? 11.101 4.190 -33.013 1.00 91.88 90 ILE A C 1
ATOM 701 O O . ILE A 1 90 ? 10.305 4.931 -33.590 1.00 91.88 90 ILE A O 1
ATOM 705 N N . ASP A 1 91 ? 11.223 2.902 -33.326 1.00 89.56 91 ASP A N 1
ATOM 706 C CA . ASP A 1 91 ? 10.314 2.275 -34.277 1.00 89.56 91 ASP A CA 1
ATOM 707 C C . ASP A 1 91 ? 8.874 2.258 -33.736 1.00 89.56 91 ASP A C 1
ATOM 709 O O . ASP A 1 91 ? 8.627 2.188 -32.533 1.00 89.56 91 ASP A O 1
ATOM 713 N N . THR A 1 92 ? 7.899 2.298 -34.637 1.00 81.88 92 THR A N 1
ATOM 714 C CA . THR A 1 92 ? 6.487 2.433 -34.265 1.00 81.88 92 THR A CA 1
ATOM 715 C C . THR A 1 92 ? 5.936 1.230 -33.497 1.00 81.88 92 THR A C 1
ATOM 717 O O . THR A 1 92 ? 5.007 1.412 -32.716 1.00 81.88 92 THR A O 1
ATOM 720 N N . ILE A 1 93 ? 6.498 0.028 -33.684 1.00 85.12 93 ILE A N 1
ATOM 721 C CA . ILE A 1 93 ? 6.048 -1.199 -33.008 1.00 85.12 93 ILE A CA 1
ATOM 722 C C . ILE A 1 93 ? 6.498 -1.166 -31.543 1.00 85.12 93 ILE A C 1
ATOM 724 O O . ILE A 1 93 ? 5.697 -1.405 -30.644 1.00 85.12 93 ILE A O 1
ATOM 728 N N . SER A 1 94 ? 7.752 -0.788 -31.282 1.00 85.12 94 SER A N 1
ATOM 729 C CA . SER A 1 94 ? 8.269 -0.654 -29.913 1.00 85.12 94 SER A CA 1
ATOM 730 C C . SER A 1 94 ? 7.779 0.607 -29.198 1.00 85.12 94 SER A C 1
ATOM 732 O O . SER A 1 94 ? 7.846 0.667 -27.970 1.00 85.12 94 SER A O 1
ATOM 734 N N . LEU A 1 95 ? 7.320 1.626 -29.935 1.00 87.81 95 LEU A N 1
ATOM 735 C CA . LEU A 1 95 ? 6.851 2.890 -29.361 1.00 87.81 95 LEU A CA 1
ATOM 736 C C . LEU A 1 95 ? 5.552 2.724 -28.558 1.00 87.81 95 LEU A C 1
ATOM 738 O O . LEU A 1 95 ? 5.401 3.378 -27.530 1.00 87.81 95 LEU A O 1
ATOM 742 N N . GLY A 1 96 ? 4.647 1.843 -28.997 1.00 87.94 96 GLY A N 1
ATOM 743 C CA . GLY A 1 96 ? 3.353 1.595 -28.353 1.00 87.94 96 GLY A CA 1
ATOM 744 C C . GLY A 1 96 ? 3.465 1.120 -26.901 1.00 87.94 96 GLY A C 1
ATOM 745 O O . GLY A 1 96 ? 3.084 1.871 -26.004 1.00 87.94 96 GLY A O 1
ATOM 746 N N . PRO A 1 97 ? 4.069 -0.051 -26.633 1.00 86.12 97 PRO A N 1
ATOM 747 C CA . PRO A 1 97 ? 4.275 -0.548 -25.268 1.00 86.12 97 PRO A CA 1
ATOM 748 C C . PRO A 1 97 ? 5.115 0.386 -24.380 1.00 86.12 97 PRO A C 1
ATOM 750 O O . PRO A 1 97 ? 5.099 0.275 -23.160 1.00 86.12 97 PRO A O 1
ATOM 753 N N . PHE A 1 98 ? 5.875 1.306 -24.981 1.00 86.88 98 PHE A N 1
ATOM 754 C CA . PHE A 1 98 ? 6.732 2.259 -24.278 1.00 86.88 98 PHE A CA 1
ATOM 755 C C . PHE A 1 98 ? 6.051 3.610 -23.996 1.00 86.88 98 PHE A C 1
ATOM 757 O O . PHE A 1 98 ? 6.623 4.472 -23.322 1.00 86.88 98 PHE A O 1
ATOM 764 N N . LEU A 1 99 ? 4.831 3.808 -24.503 1.00 91.44 99 LEU A N 1
ATOM 765 C CA . LEU A 1 99 ? 4.146 5.095 -24.539 1.00 91.44 99 LEU A CA 1
ATOM 766 C C . LEU A 1 99 ? 3.863 5.661 -23.140 1.00 91.44 99 LEU A C 1
ATOM 768 O O . LEU A 1 99 ? 4.145 6.835 -22.903 1.00 91.44 99 LEU A O 1
ATOM 772 N N . ALA A 1 100 ? 3.375 4.840 -22.205 1.00 90.12 100 ALA A N 1
ATOM 773 C CA . ALA A 1 100 ? 3.102 5.263 -20.828 1.00 90.12 100 ALA A CA 1
ATOM 774 C C . ALA A 1 100 ? 4.388 5.704 -20.102 1.00 90.12 100 ALA A C 1
ATOM 776 O O . ALA A 1 100 ? 4.456 6.803 -19.546 1.00 90.12 100 ALA A O 1
ATOM 777 N N . THR A 1 101 ? 5.458 4.908 -20.201 1.00 90.00 101 THR A N 1
ATOM 778 C CA . THR A 1 101 ? 6.779 5.216 -19.624 1.00 90.00 101 THR A CA 1
ATOM 779 C C . THR A 1 101 ? 7.371 6.512 -20.187 1.00 90.00 101 THR A C 1
ATOM 781 O O . THR A 1 101 ? 7.951 7.322 -19.449 1.00 90.00 101 THR A O 1
ATOM 784 N N . LEU A 1 102 ? 7.222 6.734 -21.498 1.00 92.12 102 LEU A N 1
ATOM 785 C CA . LEU A 1 102 ? 7.625 7.976 -22.154 1.00 92.12 102 LEU A CA 1
ATOM 786 C C . LEU A 1 102 ? 6.802 9.162 -21.664 1.00 92.12 102 LEU A C 1
ATOM 788 O O . LEU A 1 102 ? 7.383 10.187 -21.318 1.00 92.12 102 LEU A O 1
ATOM 792 N N . ALA A 1 103 ? 5.479 9.025 -21.614 1.00 93.06 103 ALA A N 1
ATOM 793 C CA . ALA A 1 103 ? 4.579 10.091 -21.202 1.00 93.06 103 ALA A CA 1
ATOM 794 C C . ALA A 1 103 ? 4.884 10.578 -19.782 1.00 93.06 103 ALA A C 1
ATOM 796 O O . ALA A 1 103 ? 5.031 11.783 -19.587 1.00 93.06 103 ALA A O 1
ATOM 797 N N . VAL A 1 104 ? 5.088 9.660 -18.830 1.00 90.00 104 VAL A N 1
ATOM 798 C CA . VAL A 1 104 ? 5.513 10.001 -17.461 1.00 90.00 104 VAL A CA 1
ATOM 799 C C . VAL A 1 104 ? 6.809 10.813 -17.473 1.00 90.00 104 VAL A C 1
ATOM 801 O O . VAL A 1 104 ? 6.876 11.887 -16.886 1.00 90.00 104 VAL A O 1
ATOM 804 N N . SER A 1 105 ? 7.815 10.360 -18.222 1.00 90.88 105 SER A N 1
ATOM 805 C CA . SER A 1 105 ? 9.110 11.055 -18.270 1.00 90.88 105 SER A CA 1
ATOM 806 C C . SER A 1 105 ? 9.025 12.418 -18.972 1.00 90.88 105 SER A C 1
ATOM 808 O O . SER A 1 105 ? 9.763 13.344 -18.646 1.00 90.88 105 SER A O 1
ATOM 810 N N . LEU A 1 106 ? 8.129 12.558 -19.952 1.00 93.50 106 LEU A N 1
ATOM 811 C CA . LEU A 1 106 ? 7.880 13.818 -20.649 1.00 93.50 106 LEU A CA 1
ATOM 812 C C . LEU A 1 106 ? 7.143 14.828 -19.762 1.00 93.50 106 LEU A C 1
ATOM 814 O O . LEU A 1 106 ? 7.390 16.025 -19.906 1.00 93.50 106 LEU A O 1
ATOM 818 N N . LEU A 1 107 ? 6.290 14.382 -18.832 1.00 91.19 107 LEU A N 1
ATOM 819 C CA . LEU A 1 107 ? 5.677 15.264 -17.833 1.00 91.19 107 LEU A CA 1
ATOM 820 C C . LEU A 1 107 ? 6.727 15.908 -16.917 1.00 91.19 107 LEU A C 1
ATOM 822 O O . LEU A 1 107 ? 6.614 17.095 -16.613 1.00 91.19 107 LEU A O 1
ATOM 826 N N . ASP A 1 108 ? 7.794 15.192 -16.563 1.00 89.12 108 ASP A N 1
ATOM 827 C CA . ASP A 1 108 ? 8.899 15.778 -15.794 1.00 89.12 108 ASP A CA 1
ATOM 828 C C . ASP A 1 108 ? 9.604 16.898 -16.581 1.00 89.12 108 ASP A C 1
ATOM 830 O O . ASP A 1 108 ? 9.952 17.951 -16.043 1.00 89.12 108 ASP A O 1
ATOM 834 N N . VAL A 1 109 ? 9.771 16.711 -17.895 1.00 90.62 109 VAL A N 1
ATOM 835 C CA . VAL A 1 109 ? 10.353 17.721 -18.799 1.00 90.62 109 VAL A CA 1
ATOM 836 C C . VAL A 1 109 ? 9.391 18.892 -19.032 1.00 90.62 109 VAL A C 1
ATOM 838 O O . VAL A 1 109 ? 9.834 20.023 -19.263 1.00 90.62 109 VAL A O 1
ATOM 841 N N . TYR A 1 110 ? 8.078 18.652 -18.946 1.00 90.62 110 TYR A N 1
ATOM 842 C CA . TYR A 1 110 ? 7.034 19.660 -19.143 1.00 90.62 110 TYR A CA 1
ATOM 843 C C . TYR A 1 110 ? 7.201 20.856 -18.202 1.00 90.62 110 TYR A C 1
ATOM 845 O O . TYR A 1 110 ? 6.953 21.990 -18.612 1.00 90.62 110 TYR A O 1
ATOM 853 N N . GLN A 1 111 ? 7.693 20.617 -16.979 1.00 88.56 111 GLN A N 1
ATOM 854 C CA . GLN A 1 111 ? 7.980 21.660 -15.987 1.00 88.56 111 GLN A CA 1
ATOM 855 C C . GLN A 1 111 ? 8.949 22.735 -16.512 1.00 88.56 111 GLN A C 1
ATOM 857 O O . GLN A 1 111 ? 8.878 23.888 -16.093 1.00 88.56 111 GLN A O 1
ATOM 862 N N . TYR A 1 112 ? 9.828 22.375 -17.454 1.00 90.38 112 TYR A N 1
ATOM 863 C CA . TYR A 1 112 ? 10.852 23.261 -18.015 1.00 90.38 112 TYR A CA 1
ATOM 864 C C . TYR A 1 112 ? 10.534 23.741 -19.438 1.00 90.38 112 TYR A C 1
ATOM 866 O O . TYR A 1 112 ? 10.904 24.855 -19.812 1.00 90.38 112 TYR A O 1
ATOM 874 N N . ALA A 1 113 ? 9.889 22.905 -20.260 1.00 90.94 113 ALA A N 1
ATOM 875 C CA . ALA A 1 113 ? 9.689 23.163 -21.690 1.00 90.94 113 ALA A CA 1
ATOM 876 C C . ALA A 1 113 ? 8.264 22.810 -22.177 1.00 90.94 113 ALA A C 1
ATOM 878 O O . ALA A 1 113 ? 8.106 21.961 -23.059 1.00 90.94 113 ALA A O 1
ATOM 879 N N . PRO A 1 114 ? 7.209 23.481 -21.674 1.00 92.12 114 PRO A N 1
ATOM 880 C CA . PRO A 1 114 ? 5.817 23.074 -21.898 1.00 92.12 114 PRO A CA 1
ATOM 881 C C . PRO A 1 114 ? 5.387 23.120 -23.372 1.00 92.12 114 PRO A C 1
ATOM 883 O O . PRO A 1 114 ? 4.656 22.250 -23.844 1.00 92.12 114 PRO A O 1
ATOM 886 N N . HIS A 1 115 ? 5.858 24.113 -24.134 1.00 92.19 115 HIS A N 1
ATOM 887 C CA . HIS A 1 115 ? 5.516 24.251 -25.553 1.00 92.19 115 HIS A CA 1
ATOM 888 C C . HIS A 1 115 ? 6.117 23.129 -26.412 1.00 92.19 115 HIS A C 1
ATOM 890 O O . HIS A 1 115 ? 5.428 22.550 -27.248 1.00 92.19 115 HIS A O 1
ATOM 896 N N . GLU A 1 116 ? 7.392 22.793 -26.196 1.00 93.06 116 GLU A N 1
ATOM 897 C CA . GLU A 1 116 ? 8.069 21.756 -26.982 1.00 93.06 116 GLU A CA 1
ATOM 898 C C . GLU A 1 116 ? 7.588 20.354 -26.596 1.00 93.06 116 GLU A C 1
ATOM 900 O O . GLU A 1 116 ? 7.345 19.532 -27.476 1.00 93.06 116 GLU A O 1
ATOM 905 N N . VAL A 1 117 ? 7.344 20.096 -25.308 1.00 93.88 117 VAL A N 1
ATOM 906 C CA . VAL A 1 117 ? 6.763 18.822 -24.859 1.00 93.88 117 VAL A CA 1
ATOM 907 C C . VAL A 1 117 ? 5.350 18.629 -25.419 1.00 93.88 117 VAL A C 1
ATOM 909 O O . VAL A 1 117 ? 5.029 17.539 -25.889 1.00 93.88 117 VAL A O 1
ATOM 912 N N . ASN A 1 118 ? 4.528 19.683 -25.486 1.00 94.75 118 ASN A N 1
ATOM 913 C CA . ASN A 1 118 ? 3.222 19.605 -26.149 1.00 94.75 118 ASN A CA 1
ATOM 914 C C . ASN A 1 118 ? 3.334 19.192 -27.626 1.00 94.75 118 ASN A C 1
ATOM 916 O O . ASN A 1 118 ? 2.513 18.405 -28.092 1.00 94.75 118 ASN A O 1
ATOM 920 N N . LYS A 1 119 ? 4.351 19.656 -28.367 1.00 95.00 119 LYS A N 1
ATOM 921 C CA . LYS A 1 119 ? 4.580 19.195 -29.751 1.00 95.00 119 LYS A CA 1
ATOM 922 C C . LYS A 1 119 ? 4.930 17.709 -29.813 1.00 95.00 119 LYS A C 1
ATOM 924 O O . LYS A 1 119 ? 4.467 17.021 -30.719 1.00 95.00 119 LYS A O 1
ATOM 929 N N . ILE A 1 120 ? 5.712 17.207 -28.853 1.00 95.44 120 ILE A N 1
ATOM 930 C CA . ILE A 1 120 ? 6.037 15.775 -28.760 1.00 95.44 120 ILE A CA 1
ATOM 931 C C . ILE A 1 120 ? 4.755 14.965 -28.520 1.00 95.44 120 ILE A C 1
ATOM 933 O O . ILE A 1 120 ? 4.511 13.990 -29.225 1.00 95.44 120 ILE A O 1
ATOM 937 N N . PHE A 1 121 ? 3.874 15.405 -27.617 1.00 95.69 121 PHE A N 1
ATOM 938 C CA . PHE A 1 121 ? 2.574 14.755 -27.415 1.00 95.69 121 PHE A CA 1
ATOM 939 C C . PHE A 1 121 ? 1.652 14.849 -28.637 1.00 95.69 121 PHE A C 1
ATOM 941 O O . PHE A 1 121 ? 0.949 13.889 -28.937 1.00 95.69 121 PHE A O 1
ATOM 948 N N . GLN A 1 122 ? 1.672 15.952 -29.390 1.00 95.38 122 GLN A N 1
ATOM 949 C CA . GLN A 1 122 ? 0.938 16.043 -30.660 1.00 95.38 122 GLN A CA 1
ATOM 950 C C . GLN A 1 122 ? 1.461 15.034 -31.691 1.00 95.38 122 GLN A C 1
ATOM 952 O O . GLN A 1 122 ? 0.668 14.422 -32.404 1.00 95.38 122 GLN A O 1
ATOM 957 N N . TYR A 1 123 ? 2.776 14.819 -31.756 1.00 94.56 123 TYR A N 1
ATOM 958 C CA . TYR A 1 123 ? 3.360 13.776 -32.598 1.00 94.56 123 TYR A CA 1
ATOM 959 C C . TYR A 1 123 ? 2.915 12.373 -32.156 1.00 94.56 123 TYR A C 1
ATOM 961 O O . TYR A 1 123 ? 2.448 11.592 -32.984 1.00 94.56 123 TYR A O 1
ATOM 969 N N . LEU A 1 124 ? 3.010 12.069 -30.859 1.00 94.25 124 LEU A N 1
ATOM 970 C CA . LEU A 1 124 ? 2.641 10.765 -30.306 1.00 94.25 124 LEU A CA 1
ATOM 971 C C . LEU A 1 124 ? 1.143 10.464 -30.467 1.00 94.25 124 LEU A C 1
ATOM 973 O O . LEU A 1 124 ? 0.783 9.415 -30.980 1.00 94.25 124 LEU A O 1
ATOM 977 N N . VAL A 1 125 ? 0.269 11.387 -30.067 1.00 94.38 125 VAL A N 1
ATOM 978 C CA . VAL A 1 125 ? -1.171 11.115 -29.935 1.00 94.38 125 VAL A CA 1
ATOM 979 C C . VAL A 1 125 ? -1.959 11.483 -31.187 1.00 94.38 125 VAL A C 1
ATOM 981 O O . VAL A 1 125 ? -2.876 10.757 -31.545 1.00 94.38 125 VAL A O 1
ATOM 984 N N . LEU A 1 126 ? -1.630 12.593 -31.862 1.00 94.00 126 LEU A N 1
ATOM 985 C CA . LEU A 1 126 ? -2.410 13.063 -33.017 1.00 94.00 126 LEU A CA 1
ATOM 986 C C . LEU A 1 126 ? -1.844 12.536 -34.335 1.00 94.00 126 LEU A C 1
ATOM 988 O O . LEU A 1 126 ? -2.582 12.036 -35.177 1.00 94.00 126 LEU A O 1
ATOM 992 N N . ARG A 1 127 ? -0.526 12.651 -34.540 1.00 93.38 127 ARG A N 1
ATOM 993 C CA . ARG A 1 127 ? 0.091 12.251 -35.815 1.00 93.38 127 ARG A CA 1
ATOM 994 C C . ARG A 1 127 ? 0.173 10.732 -35.966 1.00 93.38 127 ARG A C 1
ATOM 996 O O . ARG A 1 127 ? 0.011 10.235 -37.076 1.00 93.38 127 ARG A O 1
ATOM 1003 N N . ASN A 1 128 ? 0.399 10.019 -34.865 1.00 91.62 128 ASN A N 1
ATOM 1004 C CA . ASN A 1 128 ? 0.489 8.559 -34.833 1.00 91.62 128 ASN A CA 1
ATOM 1005 C C . ASN A 1 128 ? -0.769 7.882 -34.255 1.00 91.62 128 ASN A C 1
ATOM 1007 O O . ASN A 1 128 ? -0.694 6.717 -33.873 1.00 91.62 128 ASN A O 1
ATOM 1011 N N . GLU A 1 129 ? -1.923 8.568 -34.228 1.00 92.69 129 GLU A N 1
ATOM 1012 C CA . GLU A 1 129 ? -3.168 8.057 -33.622 1.00 92.69 129 GLU A CA 1
ATOM 1013 C C . GLU A 1 129 ? -3.524 6.645 -34.113 1.00 92.69 129 GLU A C 1
ATOM 1015 O O . GLU A 1 129 ? -3.773 5.749 -33.313 1.00 92.69 129 GLU A O 1
ATOM 1020 N N . ASN A 1 130 ? -3.489 6.421 -35.431 1.00 89.69 130 ASN A N 1
ATOM 1021 C CA . ASN A 1 130 ? -3.858 5.132 -36.025 1.00 89.69 130 ASN A CA 1
ATOM 1022 C C . ASN A 1 130 ? -2.906 4.001 -35.606 1.00 89.69 130 ASN A C 1
ATOM 1024 O O . ASN A 1 130 ? -3.355 2.891 -35.328 1.00 89.69 130 ASN A O 1
ATOM 1028 N N . LEU A 1 131 ? -1.602 4.292 -35.545 1.00 89.31 131 LEU A N 1
ATOM 1029 C CA . LEU A 1 131 ? -0.556 3.310 -35.244 1.00 89.31 131 LEU A CA 1
ATOM 1030 C C . LEU A 1 131 ? -0.495 2.967 -33.753 1.00 89.31 131 LEU A C 1
ATOM 1032 O O . LEU A 1 131 ? -0.189 1.835 -33.402 1.00 89.31 131 LEU A O 1
ATOM 1036 N N . LEU A 1 132 ? -0.787 3.939 -32.886 1.00 91.31 132 LEU A N 1
ATOM 1037 C CA . LEU A 1 132 ? -0.708 3.788 -31.432 1.00 91.31 132 LEU A CA 1
ATOM 1038 C C . LEU A 1 132 ? -2.080 3.606 -30.771 1.00 91.31 132 LEU A C 1
ATOM 1040 O O . LEU A 1 132 ? -2.157 3.563 -29.547 1.00 91.31 132 LEU A O 1
ATOM 1044 N N . SER A 1 133 ? -3.152 3.470 -31.554 1.00 91.50 133 SER A N 1
ATOM 1045 C CA . SER A 1 133 ? -4.542 3.392 -31.079 1.00 91.50 133 SER A CA 1
ATOM 1046 C C . SER A 1 133 ? -4.763 2.383 -29.946 1.00 91.50 133 SER A C 1
ATOM 1048 O O . SER A 1 133 ? -5.467 2.700 -28.992 1.00 91.50 133 SER A O 1
ATOM 1050 N N . ALA A 1 134 ? -4.112 1.216 -29.997 1.00 90.38 134 ALA A N 1
ATOM 1051 C CA . ALA A 1 134 ? -4.201 0.187 -28.958 1.00 90.38 134 ALA A CA 1
ATOM 1052 C C . ALA A 1 134 ? -3.560 0.590 -27.613 1.00 90.38 134 ALA A C 1
ATOM 1054 O O . ALA A 1 134 ? -3.970 0.087 -26.574 1.00 90.38 134 ALA A O 1
ATOM 1055 N N . HIS A 1 135 ? -2.584 1.504 -27.627 1.00 91.00 135 HIS A N 1
ATOM 1056 C CA . HIS A 1 135 ? -1.802 1.919 -26.454 1.00 91.00 135 HIS A CA 1
ATOM 1057 C C . HIS A 1 135 ? -2.161 3.319 -25.937 1.00 91.00 135 HIS A C 1
ATOM 1059 O O . HIS A 1 135 ? -1.821 3.668 -24.810 1.00 91.00 135 HIS A O 1
ATOM 1065 N N . ILE A 1 136 ? -2.867 4.142 -26.722 1.00 93.44 136 ILE A N 1
ATOM 1066 C CA . ILE A 1 136 ? -3.362 5.454 -26.268 1.00 93.44 136 ILE A CA 1
ATOM 1067 C C . ILE A 1 136 ? -4.224 5.358 -24.991 1.00 93.44 136 ILE A C 1
ATOM 1069 O O . ILE A 1 136 ? -4.077 6.241 -24.144 1.00 93.44 136 ILE A O 1
ATOM 1073 N N . PRO A 1 137 ? -5.079 4.333 -24.784 1.00 91.94 137 PRO A N 1
ATOM 1074 C CA . PRO A 1 137 ? -5.823 4.174 -23.532 1.00 91.94 137 PRO A CA 1
ATOM 1075 C C . PRO A 1 137 ? -4.950 4.075 -22.274 1.00 91.94 137 PRO A C 1
ATOM 1077 O O . PRO A 1 137 ? -5.411 4.404 -21.184 1.00 91.94 137 PRO A O 1
ATOM 1080 N N . ASP A 1 138 ? -3.685 3.671 -22.398 1.00 89.88 138 ASP A N 1
ATOM 1081 C CA . ASP A 1 138 ? -2.757 3.585 -21.262 1.00 89.88 138 ASP A CA 1
ATOM 1082 C C . ASP A 1 138 ? -2.276 4.970 -20.798 1.00 89.88 138 ASP A C 1
ATOM 1084 O O . ASP A 1 138 ? -1.663 5.101 -19.744 1.00 89.88 138 ASP A O 1
ATOM 1088 N N . LEU A 1 139 ? -2.615 6.028 -21.545 1.00 92.62 139 LEU A N 1
ATOM 1089 C CA . LEU A 1 139 ? -2.386 7.428 -21.186 1.00 92.62 139 LEU A CA 1
ATOM 1090 C C . LEU A 1 139 ? -3.541 8.065 -20.400 1.00 92.62 139 LEU A C 1
ATOM 1092 O O . LEU A 1 139 ? -3.565 9.286 -20.250 1.00 92.62 139 LEU A O 1
ATOM 1096 N N . PHE A 1 140 ? -4.500 7.277 -19.907 1.00 90.06 140 PHE A N 1
ATOM 1097 C CA . PHE A 1 140 ? -5.654 7.765 -19.137 1.00 90.06 140 PHE A CA 1
ATOM 1098 C C . PHE A 1 140 ? -5.272 8.662 -17.941 1.00 90.06 140 PHE A C 1
ATOM 1100 O O . PHE A 1 140 ? -5.993 9.602 -17.635 1.00 90.06 140 PHE A O 1
ATOM 1107 N N . PHE A 1 141 ? -4.086 8.476 -17.353 1.00 90.38 141 PHE A N 1
ATOM 1108 C CA . PHE A 1 141 ? -3.546 9.328 -16.283 1.00 90.38 141 PHE A CA 1
ATOM 1109 C C . PHE A 1 141 ? -3.200 10.771 -16.694 1.00 90.38 141 PHE A C 1
ATOM 1111 O O . PHE A 1 141 ? -2.787 11.577 -15.862 1.00 90.38 141 PHE A O 1
ATOM 1118 N N . LEU A 1 142 ? -3.334 11.121 -17.977 1.00 90.94 142 LEU A N 1
ATOM 1119 C CA . LEU A 1 142 ? -3.058 12.463 -18.493 1.00 90.94 142 LEU A CA 1
ATOM 1120 C C . LEU A 1 142 ? -4.289 13.380 -18.544 1.00 90.94 142 LEU A C 1
ATOM 1122 O O . LEU A 1 142 ? -4.139 14.524 -18.986 1.00 90.94 142 LEU A O 1
ATOM 1126 N N . GLU A 1 143 ? -5.482 12.931 -18.135 1.00 80.56 143 GLU A N 1
ATOM 1127 C CA . GLU A 1 143 ? -6.704 13.750 -18.219 1.00 80.56 143 GLU A CA 1
ATOM 1128 C C . GLU A 1 143 ? -6.580 15.076 -17.447 1.00 80.56 143 GLU A C 1
ATOM 1130 O O . GLU A 1 143 ? -6.898 16.133 -18.000 1.00 80.56 143 GLU A O 1
ATOM 1135 N N . ASP A 1 144 ? -5.986 15.048 -16.252 1.00 80.25 144 ASP A N 1
ATOM 1136 C CA . ASP A 1 144 ? -5.809 16.226 -15.384 1.00 80.25 144 ASP A CA 1
ATOM 1137 C C . ASP A 1 144 ? -4.517 17.014 -15.660 1.00 80.25 144 ASP A C 1
ATOM 1139 O O . ASP A 1 144 ? -4.138 17.944 -14.941 1.00 80.25 144 ASP A O 1
ATOM 1143 N N . SER A 1 145 ? -3.805 16.666 -16.733 1.00 85.69 145 SER A N 1
ATOM 1144 C CA . SER A 1 145 ? -2.550 17.323 -17.087 1.00 85.69 145 SER A CA 1
ATOM 1145 C C . SER A 1 145 ? -2.759 18.694 -17.749 1.00 85.69 145 SER A C 1
ATOM 1147 O O . SER A 1 145 ? -3.774 18.998 -18.384 1.00 85.69 145 SER A O 1
ATOM 1149 N N . LYS A 1 146 ? -1.718 19.533 -17.690 1.00 88.50 146 LYS A N 1
ATOM 1150 C CA . LYS A 1 146 ? -1.678 20.850 -18.358 1.00 88.50 146 LYS A CA 1
ATOM 1151 C C . LYS A 1 146 ? -1.445 20.763 -19.877 1.00 88.50 146 LYS A C 1
ATOM 1153 O O . LYS A 1 146 ? -1.107 21.773 -20.492 1.00 88.50 146 LYS A O 1
ATOM 1158 N N . LEU A 1 147 ? -1.563 19.577 -20.476 1.00 91.19 147 LEU A N 1
ATOM 1159 C CA . LEU A 1 147 ? -1.362 19.360 -21.909 1.00 91.19 147 LEU A CA 1
ATOM 1160 C C . LEU A 1 147 ? -2.466 20.019 -22.749 1.00 91.19 147 LEU A C 1
ATOM 1162 O O . LEU A 1 147 ? -3.536 20.371 -22.254 1.00 91.19 147 LEU A O 1
ATOM 1166 N N . SER A 1 148 ? -2.205 20.166 -24.050 1.00 92.69 148 SER A N 1
ATOM 1167 C CA . SER A 1 148 ? -3.173 20.705 -25.011 1.00 92.69 148 SER A CA 1
ATOM 1168 C C . SER A 1 148 ? -4.504 19.943 -24.991 1.00 92.69 148 SER A C 1
ATOM 1170 O O . SER A 1 148 ? -4.526 18.715 -25.087 1.00 92.69 148 SER A O 1
ATOM 1172 N N . ASP A 1 149 ? -5.624 20.672 -24.988 1.00 92.31 149 ASP A N 1
ATOM 1173 C CA . ASP A 1 149 ? -6.970 20.080 -24.967 1.00 92.31 149 ASP A CA 1
ATOM 1174 C C . ASP A 1 149 ? -7.243 19.154 -26.156 1.00 92.31 149 ASP A C 1
ATOM 1176 O O . ASP A 1 149 ? -7.961 18.169 -26.017 1.00 92.31 149 ASP A O 1
ATOM 1180 N N . LYS A 1 150 ? -6.611 19.400 -27.313 1.00 93.31 150 LYS A N 1
ATOM 1181 C CA . LYS A 1 150 ? -6.710 18.504 -28.476 1.00 93.31 150 LYS A CA 1
ATOM 1182 C C . LYS A 1 150 ? -6.133 17.118 -28.185 1.00 93.31 150 LYS A C 1
ATOM 1184 O O . LYS A 1 150 ? -6.723 16.124 -28.593 1.00 93.31 150 LYS A O 1
ATOM 1189 N N . VAL A 1 151 ? -4.996 17.057 -27.488 1.00 93.56 151 VAL A N 1
ATOM 1190 C CA . VAL A 1 151 ? -4.349 15.795 -27.098 1.00 93.56 151 VAL A CA 1
ATOM 1191 C C . VAL A 1 151 ? -5.218 15.074 -26.070 1.00 93.56 151 VAL A C 1
ATOM 1193 O O . VAL A 1 151 ? -5.557 13.910 -26.274 1.00 93.56 151 VAL A O 1
ATOM 1196 N N . LYS A 1 152 ? -5.653 15.785 -25.022 1.00 94.19 152 LYS A N 1
ATOM 1197 C CA . LYS A 1 152 ? -6.518 15.224 -23.971 1.00 94.19 152 LYS A CA 1
ATOM 1198 C C . LYS A 1 152 ? -7.837 14.687 -24.528 1.00 94.19 152 LYS A C 1
ATOM 1200 O O . LYS A 1 152 ? -8.259 13.601 -24.151 1.00 94.19 152 LYS A O 1
ATOM 1205 N N . LEU A 1 153 ? -8.455 15.393 -25.478 1.00 94.31 153 LEU A N 1
ATOM 1206 C CA . LEU A 1 153 ? -9.703 14.962 -26.114 1.00 94.31 153 LEU A CA 1
ATOM 1207 C C . LEU A 1 153 ? -9.552 13.633 -26.867 1.00 94.31 153 LEU A C 1
ATOM 1209 O O . LEU A 1 153 ? -10.455 12.799 -26.821 1.00 94.31 153 LEU A O 1
ATOM 1213 N N . VAL A 1 154 ? -8.430 13.430 -27.566 1.00 94.62 154 VAL A N 1
ATOM 1214 C CA . VAL A 1 154 ? -8.159 12.170 -28.273 1.00 94.62 154 VAL A CA 1
ATOM 1215 C C . VAL A 1 154 ? -7.908 11.039 -27.280 1.00 94.62 154 VAL A C 1
ATOM 1217 O O . VAL A 1 154 ? -8.522 9.985 -27.427 1.00 94.62 154 VAL A O 1
ATOM 1220 N N . ILE A 1 155 ? -7.098 11.270 -26.240 1.00 94.38 155 ILE A N 1
ATOM 1221 C CA . ILE A 1 155 ? -6.867 10.282 -25.172 1.00 94.38 155 ILE A CA 1
ATOM 1222 C C . ILE A 1 155 ? -8.201 9.865 -24.549 1.00 94.38 155 ILE A C 1
ATOM 1224 O O . ILE A 1 155 ? -8.550 8.688 -24.600 1.00 94.38 155 ILE A O 1
ATOM 1228 N N . LYS A 1 156 ? -9.000 10.831 -24.078 1.00 93.12 156 LYS A N 1
ATOM 1229 C CA . LYS A 1 156 ? -10.312 10.588 -23.464 1.00 93.12 156 LYS A CA 1
ATOM 1230 C C . LYS A 1 156 ? -11.234 9.770 -24.366 1.00 93.12 156 LYS A C 1
ATOM 1232 O O . LYS A 1 156 ? -11.882 8.833 -23.914 1.00 93.12 156 LYS A O 1
ATOM 1237 N N . ARG A 1 157 ? -11.260 10.071 -25.668 1.00 94.38 157 ARG A N 1
ATOM 1238 C CA . ARG A 1 157 ? -12.057 9.324 -26.651 1.00 94.38 157 ARG A CA 1
ATOM 1239 C C . ARG A 1 157 ? -11.622 7.858 -26.766 1.00 94.38 157 ARG A C 1
ATOM 1241 O O . ARG A 1 157 ? -12.479 6.990 -26.895 1.00 94.38 157 ARG A O 1
ATOM 1248 N N . HIS A 1 158 ? -10.321 7.574 -26.765 1.00 93.88 158 HIS A N 1
ATOM 1249 C CA . HIS A 1 158 ? -9.802 6.199 -26.832 1.00 93.88 158 HIS A CA 1
ATOM 1250 C C . HIS A 1 158 ? -9.999 5.440 -25.517 1.00 93.88 158 HIS A C 1
ATOM 1252 O O . HIS A 1 158 ? -10.393 4.275 -25.547 1.00 93.88 158 HIS A O 1
ATOM 1258 N N . VAL A 1 159 ? -9.823 6.106 -24.372 1.00 92.06 159 VAL A N 1
ATOM 1259 C CA . VAL A 1 159 ? -10.130 5.541 -23.048 1.00 92.06 159 VAL A CA 1
ATOM 1260 C C . VAL A 1 159 ? -11.607 5.148 -22.975 1.00 92.06 159 VAL A C 1
ATOM 1262 O O . VAL A 1 159 ? -11.916 3.986 -22.744 1.00 92.06 159 VAL A O 1
ATOM 1265 N N . GLN A 1 160 ? -12.524 6.061 -23.308 1.00 91.12 160 GLN A N 1
ATOM 1266 C CA . GLN A 1 160 ? -13.970 5.796 -23.290 1.00 91.12 160 GLN A CA 1
ATOM 1267 C C . GLN A 1 160 ? -14.411 4.672 -24.239 1.00 91.12 160 GLN A C 1
ATOM 1269 O O . GLN A 1 160 ? -15.400 4.001 -23.974 1.00 91.12 160 GLN A O 1
ATOM 1274 N N . ARG A 1 161 ? -13.705 4.463 -25.356 1.00 91.19 161 ARG A N 1
ATOM 1275 C CA . ARG A 1 161 ? -14.012 3.382 -26.309 1.00 91.19 161 ARG A CA 1
ATOM 1276 C C . ARG A 1 161 ? -13.557 2.006 -25.839 1.00 91.19 161 ARG A C 1
ATOM 1278 O O . ARG A 1 161 ? -14.131 1.014 -26.271 1.00 91.19 161 ARG A O 1
ATOM 1285 N N . THR A 1 162 ? -12.491 1.948 -25.047 1.00 88.94 162 THR A N 1
ATOM 1286 C CA . THR A 1 162 ? -11.861 0.689 -24.616 1.00 88.94 162 THR A CA 1
ATOM 1287 C C . THR A 1 162 ? -12.248 0.291 -23.201 1.00 88.94 162 THR A C 1
ATOM 1289 O O . THR A 1 162 ? -12.112 -0.876 -22.841 1.00 88.94 162 THR A O 1
ATOM 1292 N N . GLN A 1 163 ? -12.732 1.240 -22.403 1.00 88.56 163 GLN A N 1
ATOM 1293 C CA . GLN A 1 163 ? -13.204 0.981 -21.058 1.00 88.56 163 GLN A 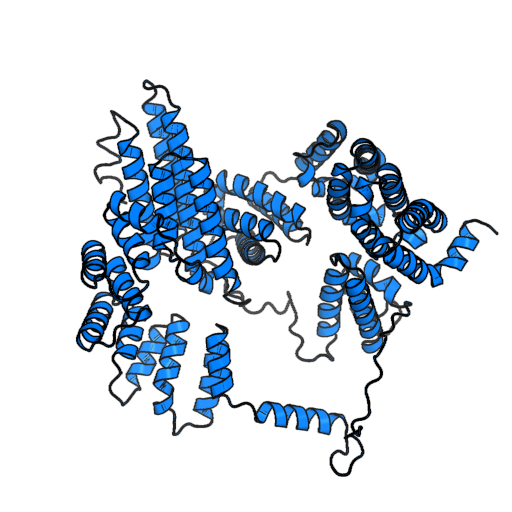CA 1
ATOM 1294 C C . GLN A 1 163 ? -14.537 0.213 -21.106 1.00 88.56 163 GLN A C 1
ATOM 1296 O O . GLN A 1 163 ? -15.488 0.671 -21.744 1.00 88.56 163 GLN A O 1
ATOM 1301 N N . PRO A 1 164 ? -14.627 -0.953 -20.451 1.00 92.56 164 PRO A N 1
ATOM 1302 C CA . PRO A 1 164 ? -15.854 -1.735 -20.424 1.00 92.56 164 PRO A CA 1
ATOM 1303 C C . PRO A 1 164 ? -16.881 -1.127 -19.460 1.00 92.56 164 PRO A C 1
ATOM 1305 O O . PRO A 1 164 ? -16.540 -0.411 -18.517 1.00 92.56 164 PRO A O 1
ATOM 1308 N N . ASN A 1 165 ? -18.156 -1.452 -19.691 1.00 88.69 165 ASN A N 1
ATOM 1309 C CA . ASN A 1 165 ? -19.273 -0.941 -18.890 1.00 88.69 165 ASN A CA 1
ATOM 1310 C C . ASN A 1 165 ? -19.594 -1.815 -17.672 1.00 88.69 165 ASN A C 1
ATOM 1312 O O . ASN A 1 165 ? -20.133 -1.315 -16.690 1.00 88.69 165 ASN A O 1
ATOM 1316 N N . ARG A 1 166 ? -19.309 -3.120 -17.739 1.00 93.94 166 ARG A N 1
ATOM 1317 C CA . ARG A 1 166 ? -19.614 -4.059 -16.653 1.00 93.94 166 ARG A CA 1
ATOM 1318 C C . ARG A 1 166 ? -18.605 -3.922 -15.521 1.00 93.94 166 ARG A C 1
ATOM 1320 O O . ARG A 1 166 ? -17.412 -3.780 -15.781 1.00 93.94 166 ARG A O 1
ATOM 1327 N N . PHE A 1 167 ? -19.085 -4.052 -14.286 1.00 95.19 167 PHE A N 1
ATOM 1328 C CA . PHE A 1 167 ? -18.295 -3.862 -13.072 1.00 95.19 167 PHE A CA 1
ATOM 1329 C C . PHE A 1 167 ? -16.995 -4.687 -13.052 1.00 95.19 167 PHE A C 1
ATOM 1331 O O . PHE A 1 167 ? -15.903 -4.118 -13.063 1.00 95.19 167 PHE A O 1
ATOM 1338 N N . LEU A 1 168 ? -17.100 -6.018 -13.139 1.00 95.75 168 LEU A N 1
ATOM 1339 C CA . LEU A 1 168 ? -15.941 -6.922 -13.098 1.00 95.75 168 LEU A CA 1
ATOM 1340 C C . LEU A 1 168 ? -14.987 -6.732 -14.287 1.00 95.75 168 LEU A C 1
ATOM 1342 O O . LEU A 1 168 ? -13.769 -6.786 -14.133 1.00 95.75 168 LEU A O 1
ATOM 1346 N N . GLU A 1 169 ? -15.518 -6.475 -15.485 1.00 95.81 169 GLU A N 1
ATOM 1347 C CA . GLU A 1 169 ? -14.689 -6.210 -16.669 1.00 95.81 169 GLU A CA 1
ATOM 1348 C C . GLU A 1 169 ? -13.892 -4.909 -16.498 1.00 95.81 169 GLU A C 1
ATOM 1350 O O . GLU A 1 169 ? -12.735 -4.827 -16.914 1.00 95.81 169 GLU A O 1
ATOM 1355 N N . LYS A 1 170 ? -14.479 -3.903 -15.841 1.00 95.38 170 LYS A N 1
ATOM 1356 C CA . LYS A 1 170 ? -13.817 -2.627 -15.564 1.00 95.38 170 LYS A CA 1
ATOM 1357 C C . LYS A 1 170 ? -12.748 -2.757 -14.485 1.00 95.38 170 LYS A C 1
ATOM 1359 O O . LYS A 1 170 ? -11.685 -2.162 -14.639 1.00 95.38 170 LYS A O 1
ATOM 1364 N N . ILE A 1 171 ? -12.958 -3.596 -13.469 1.00 96.62 171 ILE A N 1
ATOM 1365 C CA . ILE A 1 171 ? -11.894 -3.959 -12.518 1.00 96.62 171 ILE A CA 1
ATOM 1366 C C . ILE A 1 171 ? -10.735 -4.642 -13.248 1.00 96.62 171 ILE A C 1
ATOM 1368 O O . ILE A 1 171 ? -9.599 -4.194 -13.111 1.00 96.62 171 ILE A O 1
ATOM 1372 N N . LYS A 1 172 ? -11.003 -5.640 -14.105 1.00 95.31 172 LYS A N 1
ATOM 1373 C CA . LYS A 1 172 ? -9.955 -6.268 -14.938 1.00 95.31 172 LYS A CA 1
ATOM 1374 C C . LYS A 1 172 ? -9.189 -5.244 -15.778 1.00 95.31 172 LYS A C 1
ATOM 1376 O O . LYS A 1 172 ? -7.973 -5.345 -15.923 1.00 95.31 172 LYS A O 1
ATOM 1381 N N . TRP A 1 173 ? -9.885 -4.249 -16.325 1.00 93.81 173 TRP A N 1
ATOM 1382 C CA . TRP A 1 173 ? -9.269 -3.174 -17.106 1.00 93.81 173 TRP A CA 1
ATOM 1383 C C . TRP A 1 173 ? -8.305 -2.314 -16.269 1.00 93.81 173 TRP A C 1
ATOM 1385 O O . TRP A 1 173 ? -7.253 -1.918 -16.780 1.00 93.81 173 TRP A O 1
ATOM 1395 N N . TYR A 1 174 ? -8.618 -2.048 -14.995 1.00 94.75 174 TYR A N 1
ATOM 1396 C CA . TYR A 1 174 ? -7.695 -1.381 -14.067 1.00 94.75 174 TYR A CA 1
ATOM 1397 C C . TYR A 1 174 ? -6.537 -2.295 -13.650 1.00 94.75 174 TYR A C 1
ATOM 1399 O O . TYR A 1 174 ? -5.391 -1.854 -13.697 1.00 94.75 174 TYR A O 1
ATOM 1407 N N . LEU A 1 175 ? -6.798 -3.570 -13.342 1.00 93.88 175 LEU A N 1
ATOM 1408 C CA . LEU A 1 175 ? -5.769 -4.556 -12.980 1.00 93.88 175 LEU A CA 1
ATOM 1409 C C . LEU A 1 175 ? -4.675 -4.678 -14.046 1.00 93.88 175 LEU A C 1
ATOM 1411 O O . LEU A 1 175 ? -3.490 -4.599 -13.739 1.00 93.88 175 LEU A O 1
ATOM 1415 N N . GLN A 1 176 ? -5.057 -4.738 -15.325 1.00 90.06 176 GLN A N 1
ATOM 1416 C CA . GLN A 1 176 ? -4.104 -4.748 -16.444 1.00 90.06 176 GLN A CA 1
ATOM 1417 C C . GLN A 1 176 ? -3.141 -3.546 -16.445 1.00 90.06 176 GLN A C 1
ATOM 1419 O O . GLN A 1 176 ? -2.007 -3.668 -16.906 1.00 90.06 176 GLN A O 1
ATOM 1424 N N . ARG A 1 177 ? -3.578 -2.386 -15.942 1.00 89.56 177 ARG A N 1
ATOM 1425 C CA . ARG A 1 177 ? -2.767 -1.161 -15.842 1.00 89.56 177 ARG A CA 1
ATOM 1426 C C . ARG A 1 177 ? -1.961 -1.108 -14.554 1.00 89.56 177 ARG A C 1
ATOM 1428 O O . ARG A 1 177 ? -0.837 -0.626 -14.582 1.00 89.56 177 ARG A O 1
ATOM 1435 N N . LEU A 1 178 ? -2.506 -1.629 -13.459 1.00 91.00 178 LEU A N 1
ATOM 1436 C CA . LEU A 1 178 ? -1.811 -1.756 -12.178 1.00 91.00 178 LEU A CA 1
ATOM 1437 C C . LEU A 1 178 ? -0.623 -2.725 -12.258 1.00 91.00 178 LEU A C 1
ATOM 1439 O O . LEU A 1 178 ? 0.398 -2.490 -11.619 1.00 91.00 178 LEU A O 1
ATOM 1443 N N . HIS A 1 179 ? -0.708 -3.748 -13.114 1.00 85.44 179 HIS A N 1
ATOM 1444 C CA . HIS A 1 179 ? 0.416 -4.637 -13.427 1.00 85.44 179 HIS A CA 1
ATOM 1445 C C . HIS A 1 179 ? 1.562 -3.951 -14.191 1.00 85.44 179 HIS A C 1
ATOM 1447 O O . HIS A 1 179 ? 2.639 -4.531 -14.331 1.00 85.44 179 HIS A O 1
ATOM 1453 N N . GLN A 1 180 ? 1.373 -2.726 -14.694 1.00 81.44 180 GLN A N 1
ATOM 1454 C CA . GLN A 1 180 ? 2.485 -1.936 -15.214 1.00 81.44 180 GLN A CA 1
ATOM 1455 C C . GLN A 1 180 ? 3.285 -1.383 -14.027 1.00 81.44 180 GLN A C 1
ATOM 1457 O O . GLN A 1 180 ? 2.748 -0.652 -13.197 1.00 81.44 180 GLN A O 1
ATOM 1462 N N . ASP A 1 181 ? 4.587 -1.669 -13.963 1.00 76.25 181 ASP A N 1
ATOM 1463 C CA . ASP A 1 181 ? 5.488 -1.191 -12.897 1.00 76.25 181 ASP A CA 1
ATOM 1464 C C . ASP A 1 181 ? 5.874 0.297 -13.078 1.00 76.25 181 ASP A C 1
ATOM 1466 O O . ASP A 1 181 ? 7.035 0.701 -13.047 1.00 76.25 181 ASP A O 1
ATOM 1470 N N . ILE A 1 182 ? 4.870 1.150 -13.305 1.00 86.50 182 ILE A N 1
ATOM 1471 C CA . ILE A 1 182 ? 5.012 2.596 -13.484 1.00 86.50 182 ILE A CA 1
ATOM 1472 C C . ILE A 1 182 ? 4.251 3.309 -12.353 1.00 86.50 182 ILE A C 1
ATOM 1474 O O . ILE A 1 182 ? 3.020 3.360 -12.398 1.00 86.50 182 ILE A O 1
ATOM 1478 N N . PRO A 1 183 ? 4.943 3.938 -11.380 1.00 88.62 183 PRO A N 1
ATOM 1479 C CA . PRO A 1 183 ? 4.299 4.508 -10.193 1.00 88.62 183 PRO A CA 1
ATOM 1480 C C . PRO A 1 183 ? 3.170 5.502 -10.492 1.00 88.62 183 PRO A C 1
ATOM 1482 O O . PRO A 1 183 ? 2.076 5.363 -9.961 1.00 88.62 183 PRO A O 1
ATOM 1485 N N . ASN A 1 184 ? 3.373 6.453 -11.411 1.00 87.50 184 ASN A N 1
ATOM 1486 C CA . ASN A 1 184 ? 2.341 7.447 -11.748 1.00 87.50 184 ASN A CA 1
ATOM 1487 C C . ASN A 1 184 ? 1.088 6.822 -12.380 1.00 87.50 184 ASN A C 1
ATOM 1489 O O . ASN A 1 184 ? -0.012 7.339 -12.194 1.00 87.50 184 ASN A O 1
ATOM 1493 N N . VAL A 1 185 ? 1.251 5.720 -13.121 1.00 90.88 185 VAL A N 1
ATOM 1494 C CA . VAL A 1 185 ? 0.120 4.971 -13.683 1.00 90.88 185 VAL A CA 1
ATOM 1495 C C . VAL A 1 185 ? -0.621 4.256 -12.558 1.00 90.88 185 VAL A C 1
ATOM 1497 O O . VAL A 1 185 ? -1.843 4.359 -12.505 1.00 90.88 185 VAL A O 1
ATOM 1500 N N . LYS A 1 186 ? 0.103 3.604 -11.634 1.00 93.56 186 LYS A N 1
ATOM 1501 C CA . LYS A 1 186 ? -0.488 2.936 -10.465 1.00 93.56 186 LYS A CA 1
ATOM 1502 C C . LYS A 1 186 ? -1.256 3.910 -9.570 1.00 93.56 186 LYS A C 1
ATOM 1504 O O . LYS A 1 186 ? -2.409 3.641 -9.261 1.00 93.56 186 LYS A O 1
ATOM 1509 N N . ILE A 1 187 ? -0.663 5.058 -9.224 1.00 93.88 187 ILE A N 1
ATOM 1510 C CA . ILE A 1 187 ? -1.307 6.097 -8.398 1.00 93.88 187 ILE A CA 1
ATOM 1511 C C . ILE A 1 187 ? -2.634 6.516 -9.031 1.00 93.88 187 ILE A C 1
ATOM 1513 O O . ILE A 1 187 ? -3.671 6.433 -8.384 1.00 93.88 187 ILE A O 1
ATOM 1517 N N . TYR A 1 188 ? -2.623 6.902 -10.311 1.00 93.19 188 TYR A N 1
ATOM 1518 C CA . TYR A 1 188 ? -3.838 7.355 -10.986 1.00 93.19 188 TYR A CA 1
ATOM 1519 C C . TYR A 1 188 ? -4.871 6.228 -11.157 1.00 93.19 188 TYR A C 1
ATOM 1521 O O . TYR A 1 188 ? -6.065 6.453 -10.974 1.00 93.19 188 TYR A O 1
ATOM 1529 N N . ALA A 1 189 ? -4.424 5.006 -11.470 1.00 94.75 189 ALA A N 1
ATOM 1530 C CA . ALA A 1 189 ? -5.290 3.831 -11.546 1.00 94.75 189 ALA A CA 1
ATOM 1531 C C . ALA A 1 189 ? -6.003 3.572 -10.216 1.00 94.75 189 ALA A C 1
ATOM 1533 O O . ALA A 1 189 ? -7.222 3.422 -10.219 1.00 94.75 189 ALA A O 1
ATOM 1534 N N . PHE A 1 190 ? -5.267 3.569 -9.100 1.00 97.00 190 PHE A N 1
ATOM 1535 C CA . PHE A 1 190 ? -5.835 3.418 -7.766 1.00 97.00 190 PHE A CA 1
ATOM 1536 C C . PHE A 1 190 ? -6.777 4.575 -7.426 1.00 97.00 190 PHE A C 1
ATOM 1538 O O . PHE A 1 190 ? -7.892 4.323 -6.998 1.00 97.00 190 PHE A O 1
ATOM 1545 N N . THR A 1 191 ? -6.428 5.833 -7.702 1.00 95.50 191 THR A N 1
ATOM 1546 C CA . THR A 1 191 ? -7.345 6.961 -7.453 1.00 95.50 191 THR A CA 1
ATOM 1547 C C . THR A 1 191 ? -8.666 6.824 -8.219 1.00 95.50 191 THR A C 1
ATOM 1549 O O . THR A 1 191 ? -9.737 7.012 -7.647 1.00 95.50 191 THR A O 1
ATOM 1552 N N . CYS A 1 192 ? -8.624 6.450 -9.503 1.00 94.44 192 CYS A N 1
ATOM 1553 C CA . CYS A 1 192 ? -9.846 6.178 -10.262 1.00 94.44 192 CYS A CA 1
ATOM 1554 C C . CYS A 1 192 ? -10.609 4.959 -9.733 1.00 94.44 192 CYS A C 1
ATOM 1556 O O . CYS A 1 192 ? -11.838 4.926 -9.805 1.00 94.44 192 CYS A O 1
ATOM 1558 N N . LEU A 1 193 ? -9.888 3.944 -9.259 1.00 96.62 193 LEU A N 1
ATOM 1559 C CA . LEU A 1 193 ? -10.475 2.736 -8.707 1.00 96.62 193 LEU A CA 1
ATOM 1560 C C . LEU A 1 193 ? -11.157 3.005 -7.359 1.00 96.62 193 LEU A C 1
ATOM 1562 O O . LEU A 1 193 ? -12.247 2.488 -7.165 1.00 96.62 193 LEU A O 1
ATOM 1566 N N . ASP A 1 194 ? -10.595 3.838 -6.479 1.00 96.88 194 ASP A N 1
ATOM 1567 C CA . ASP A 1 194 ? -11.215 4.252 -5.210 1.00 96.88 194 ASP A CA 1
ATOM 1568 C C . ASP A 1 194 ? -12.596 4.868 -5.460 1.00 96.88 194 ASP A C 1
ATOM 1570 O O . ASP A 1 194 ? -13.601 4.387 -4.938 1.00 96.88 194 ASP A O 1
ATOM 1574 N N . GLU A 1 195 ? -12.670 5.840 -6.373 1.00 95.25 195 GLU A N 1
ATOM 1575 C CA . GLU A 1 195 ? -13.932 6.472 -6.770 1.00 95.25 195 GLU A CA 1
ATOM 1576 C C . GLU A 1 195 ? -14.885 5.473 -7.447 1.00 95.25 195 GLU A C 1
ATOM 1578 O O . GLU A 1 195 ? -16.103 5.510 -7.255 1.00 95.25 195 GLU A O 1
ATOM 1583 N N . PHE A 1 196 ? -14.357 4.534 -8.236 1.00 96.31 196 PHE A N 1
ATOM 1584 C CA . PHE A 1 196 ? -15.178 3.495 -8.848 1.00 96.31 196 PHE A CA 1
ATOM 1585 C C . PHE A 1 196 ? -15.761 2.532 -7.804 1.00 96.31 196 PHE A C 1
ATOM 1587 O O . PHE A 1 196 ? -16.953 2.240 -7.858 1.00 96.31 196 PHE A O 1
ATOM 1594 N N . LEU A 1 197 ? -14.966 2.080 -6.833 1.00 96.50 197 LEU A N 1
ATOM 1595 C CA . LEU A 1 197 ? -15.411 1.205 -5.748 1.00 96.50 197 LEU A CA 1
ATOM 1596 C C . LEU A 1 197 ? -16.435 1.915 -4.855 1.00 96.50 197 LEU A C 1
ATOM 1598 O O . LEU A 1 197 ? -17.461 1.324 -4.520 1.00 96.50 197 LEU A O 1
ATOM 1602 N N . LYS A 1 198 ? -16.205 3.197 -4.543 1.00 94.69 198 LYS A N 1
ATOM 1603 C CA . LYS A 1 198 ? -17.127 4.047 -3.775 1.00 94.69 198 LYS A CA 1
ATOM 1604 C C . LYS A 1 198 ? -18.529 4.089 -4.375 1.00 94.69 198 LYS A C 1
ATOM 1606 O O . LYS A 1 198 ? -19.513 3.999 -3.653 1.00 94.69 198 LYS A O 1
ATOM 1611 N N . ASN A 1 199 ? -18.623 4.178 -5.699 1.00 94.69 199 ASN A N 1
ATOM 1612 C CA . ASN A 1 199 ? -19.899 4.328 -6.398 1.00 94.69 199 ASN A CA 1
ATOM 1613 C C . ASN A 1 199 ? -20.596 2.999 -6.754 1.00 94.69 199 ASN A C 1
ATOM 1615 O O . ASN A 1 199 ? -21.667 3.028 -7.356 1.00 94.69 199 ASN A O 1
ATOM 1619 N N . ASN A 1 200 ? -20.009 1.837 -6.442 1.00 95.44 200 ASN A N 1
ATOM 1620 C CA . ASN A 1 200 ? -20.498 0.530 -6.913 1.00 95.44 200 ASN A CA 1
ATOM 1621 C C . ASN A 1 200 ? -20.622 -0.508 -5.782 1.00 95.44 200 ASN A C 1
ATOM 1623 O O . ASN A 1 200 ? -20.352 -1.691 -5.988 1.00 95.44 200 ASN A O 1
ATOM 1627 N N . ARG A 1 201 ? -21.057 -0.089 -4.585 1.00 92.88 201 ARG A N 1
ATOM 1628 C CA . ARG A 1 201 ? -21.134 -0.972 -3.408 1.00 92.88 201 ARG A CA 1
ATOM 1629 C C . ARG A 1 201 ? -21.981 -2.230 -3.622 1.00 92.88 201 ARG A C 1
ATOM 1631 O O . ARG A 1 201 ? -21.535 -3.322 -3.291 1.00 92.88 201 ARG A O 1
ATOM 1638 N N . ALA A 1 202 ? -23.157 -2.103 -4.235 1.00 91.75 202 ALA A N 1
ATOM 1639 C CA . ALA A 1 202 ? -24.033 -3.249 -4.495 1.00 91.75 202 ALA A CA 1
ATOM 1640 C C . ALA A 1 202 ? -23.387 -4.308 -5.415 1.00 91.75 202 ALA A C 1
ATOM 1642 O O . ALA A 1 202 ? -23.597 -5.505 -5.231 1.00 91.75 202 ALA A O 1
ATOM 1643 N N . GLU A 1 203 ? -22.580 -3.875 -6.388 1.00 94.69 203 GLU A N 1
ATOM 1644 C CA . GLU A 1 203 ? -21.852 -4.773 -7.292 1.00 94.69 203 GLU A CA 1
ATOM 1645 C C . GLU A 1 203 ? -20.684 -5.467 -6.574 1.00 94.69 203 GLU A C 1
ATOM 1647 O O . GLU A 1 203 ? -20.433 -6.646 -6.818 1.00 94.69 203 GLU A O 1
ATOM 1652 N N . ILE A 1 204 ? -20.006 -4.770 -5.648 1.00 94.25 204 ILE A N 1
ATOM 1653 C CA . ILE A 1 204 ? -18.983 -5.367 -4.772 1.00 94.25 204 ILE A CA 1
ATOM 1654 C C . ILE A 1 204 ? -19.604 -6.497 -3.949 1.00 94.25 204 ILE A C 1
ATOM 1656 O O . ILE A 1 204 ? -19.093 -7.615 -3.954 1.00 94.25 204 ILE A O 1
ATOM 1660 N N . ASP A 1 205 ? -20.730 -6.232 -3.290 1.00 91.56 205 ASP A N 1
ATOM 1661 C CA . ASP A 1 205 ? -21.404 -7.228 -2.461 1.00 91.56 205 ASP A CA 1
ATOM 1662 C C . ASP A 1 205 ? -21.897 -8.419 -3.295 1.00 91.56 205 ASP A C 1
ATOM 1664 O O . ASP A 1 205 ? -21.749 -9.567 -2.878 1.00 91.56 205 ASP A O 1
ATOM 1668 N N . MET A 1 206 ? -22.417 -8.184 -4.506 1.00 92.44 206 MET A N 1
ATOM 1669 C CA . MET A 1 206 ? -22.773 -9.267 -5.428 1.00 92.44 206 MET A CA 1
ATOM 1670 C C . MET A 1 206 ? -21.542 -10.080 -5.858 1.00 92.44 206 MET A C 1
ATOM 1672 O O . MET A 1 206 ? -21.630 -11.302 -5.965 1.00 92.44 206 MET A O 1
ATOM 1676 N N . ALA A 1 207 ? -20.394 -9.443 -6.082 1.00 92.44 207 ALA A N 1
ATOM 1677 C CA . ALA A 1 207 ? -19.162 -10.133 -6.455 1.00 92.44 207 ALA A CA 1
ATOM 1678 C C . ALA A 1 207 ? -18.545 -10.943 -5.297 1.00 92.44 207 ALA A C 1
ATOM 1680 O O . ALA A 1 207 ? -17.855 -11.933 -5.542 1.00 92.44 207 ALA A O 1
ATOM 1681 N N . ILE A 1 208 ? -18.801 -10.548 -4.046 1.00 89.88 208 ILE A N 1
ATOM 1682 C CA . ILE A 1 208 ? -18.327 -11.254 -2.847 1.00 89.88 208 ILE A CA 1
ATOM 1683 C C . ILE A 1 208 ? -19.301 -12.374 -2.444 1.00 89.88 208 ILE A C 1
ATOM 1685 O O . ILE A 1 208 ? -18.869 -13.504 -2.222 1.00 89.88 208 ILE A O 1
ATOM 1689 N N . PHE A 1 209 ? -20.608 -12.092 -2.390 1.00 89.06 209 PHE A N 1
ATOM 1690 C CA . PHE A 1 209 ? -21.629 -12.987 -1.821 1.00 89.06 209 PHE A CA 1
ATOM 1691 C C . PHE A 1 209 ? -22.588 -13.618 -2.837 1.00 89.06 209 PHE A C 1
ATOM 1693 O O . PHE A 1 209 ? -23.349 -14.519 -2.487 1.00 89.06 209 PHE A O 1
ATOM 1700 N N . GLY A 1 210 ? -22.606 -13.159 -4.090 1.00 84.38 210 GLY A N 1
ATOM 1701 C CA . GLY A 1 210 ? -23.554 -13.644 -5.102 1.00 84.38 210 GLY A CA 1
ATOM 1702 C C . GLY A 1 210 ? -23.268 -15.064 -5.602 1.00 84.38 210 GLY A C 1
ATOM 1703 O O . GLY A 1 210 ? -24.140 -15.698 -6.200 1.00 84.38 210 GLY A O 1
ATOM 1704 N N . GLY A 1 211 ? -22.056 -15.571 -5.366 1.00 83.75 211 GLY A N 1
ATOM 1705 C CA . GLY A 1 211 ? -21.612 -16.912 -5.739 1.00 83.75 211 GLY A CA 1
ATOM 1706 C C . GLY A 1 211 ? -21.373 -17.830 -4.538 1.00 83.75 211 GLY A C 1
ATOM 1707 O O . GLY A 1 211 ? -21.601 -17.474 -3.390 1.00 83.75 211 GLY A O 1
ATOM 1708 N N . LYS A 1 212 ? -20.875 -19.046 -4.809 1.00 80.94 212 LYS A N 1
ATOM 1709 C CA . LYS A 1 212 ? -20.393 -19.956 -3.749 1.00 80.94 212 LYS A CA 1
ATOM 1710 C C . LYS A 1 212 ? -19.076 -19.486 -3.126 1.00 80.94 212 LYS A C 1
ATOM 1712 O O . LYS A 1 212 ? -18.836 -19.758 -1.959 1.00 80.94 212 LYS A O 1
ATOM 1717 N N . ASN A 1 213 ? -18.245 -18.834 -3.935 1.00 84.25 213 ASN A N 1
ATOM 1718 C CA . ASN A 1 213 ? -16.953 -18.265 -3.574 1.00 84.25 213 ASN A CA 1
ATOM 1719 C C . ASN A 1 213 ? -16.915 -16.822 -4.096 1.00 84.25 213 ASN A C 1
ATOM 1721 O O . ASN A 1 213 ? -17.656 -16.503 -5.033 1.00 84.25 213 ASN A O 1
ATOM 1725 N N . ILE A 1 214 ? -16.007 -16.009 -3.552 1.00 88.88 214 ILE A N 1
ATOM 1726 C CA . ILE A 1 214 ? -15.699 -14.671 -4.072 1.00 88.88 214 ILE A CA 1
ATOM 1727 C C . ILE A 1 214 ? -15.310 -14.765 -5.555 1.00 88.88 214 ILE A C 1
ATOM 1729 O O . ILE A 1 214 ? -14.592 -15.685 -5.964 1.00 88.88 214 ILE A O 1
ATOM 1733 N N . ASP A 1 215 ? -15.777 -13.810 -6.364 1.00 91.31 215 ASP A N 1
ATOM 1734 C CA . ASP A 1 215 ? -15.415 -13.731 -7.778 1.00 91.31 215 ASP A CA 1
ATOM 1735 C C . ASP A 1 215 ? -13.879 -13.651 -7.955 1.00 91.31 215 ASP A C 1
ATOM 1737 O O . ASP A 1 215 ? -13.226 -12.838 -7.295 1.00 91.31 215 ASP A O 1
ATOM 1741 N N . PRO A 1 216 ? -13.267 -14.446 -8.856 1.00 90.69 216 PRO A N 1
ATOM 1742 C CA . PRO A 1 216 ? -11.813 -14.473 -9.035 1.00 90.69 216 PRO A CA 1
ATOM 1743 C C . PRO A 1 216 ? -11.178 -13.112 -9.342 1.00 90.69 216 PRO A C 1
ATOM 1745 O O . PRO A 1 216 ? -10.020 -12.891 -9.002 1.00 90.69 216 PRO A O 1
ATOM 1748 N N . VAL A 1 217 ? -11.921 -12.195 -9.969 1.00 93.50 217 VAL A N 1
ATOM 1749 C CA . VAL A 1 217 ? -11.449 -10.831 -10.248 1.00 93.50 217 VAL A CA 1
ATOM 1750 C C . VAL A 1 217 ? -11.310 -10.023 -8.968 1.00 93.50 217 VAL A C 1
ATOM 1752 O O . VAL A 1 217 ? -10.388 -9.224 -8.846 1.00 93.50 217 VAL A O 1
ATOM 1755 N N . MET A 1 218 ? -12.222 -10.225 -8.017 1.00 93.25 218 MET A N 1
ATOM 1756 C CA . MET A 1 218 ? -12.148 -9.574 -6.714 1.00 93.25 218 MET A CA 1
ATOM 1757 C C . MET A 1 218 ? -10.992 -10.132 -5.890 1.00 93.25 218 MET A C 1
ATOM 1759 O O . MET A 1 218 ? -10.320 -9.360 -5.219 1.00 93.25 218 MET A O 1
ATOM 1763 N N . VAL A 1 219 ? -10.711 -11.435 -5.989 1.00 90.19 219 VAL A N 1
ATOM 1764 C CA . VAL A 1 219 ? -9.519 -12.041 -5.368 1.00 90.19 219 VAL A CA 1
ATOM 1765 C C . VAL A 1 219 ? -8.241 -11.427 -5.948 1.00 90.19 219 VAL A C 1
ATOM 1767 O O . VAL A 1 219 ? -7.413 -10.928 -5.196 1.00 90.19 219 VAL A O 1
ATOM 1770 N N . GLU A 1 220 ? -8.123 -11.363 -7.279 1.00 90.31 220 GLU A N 1
ATOM 1771 C CA . GLU A 1 220 ? -6.987 -10.716 -7.957 1.00 90.31 220 GLU A CA 1
ATOM 1772 C C . GLU A 1 220 ? -6.858 -9.232 -7.573 1.00 90.31 220 GLU A C 1
ATOM 1774 O O . GLU A 1 220 ? -5.750 -8.719 -7.415 1.00 90.31 220 GLU A O 1
ATOM 1779 N N . LEU A 1 221 ? -7.986 -8.541 -7.376 1.00 94.50 221 LEU A N 1
ATOM 1780 C CA . LEU A 1 221 ? -7.997 -7.170 -6.885 1.00 94.50 221 LEU A CA 1
ATOM 1781 C C . LEU A 1 221 ? -7.462 -7.051 -5.460 1.00 94.50 221 LEU A C 1
ATOM 1783 O O . LEU A 1 221 ? -6.646 -6.169 -5.210 1.00 94.50 221 LEU A O 1
ATOM 1787 N N . ILE A 1 222 ? -7.894 -7.913 -4.544 1.00 91.94 222 ILE A N 1
ATOM 1788 C CA . ILE A 1 222 ? -7.413 -7.918 -3.158 1.00 91.94 222 ILE A CA 1
ATOM 1789 C C . ILE A 1 222 ? -5.902 -8.163 -3.129 1.00 91.94 222 ILE A C 1
ATOM 1791 O O . ILE A 1 222 ? -5.181 -7.394 -2.496 1.00 91.94 222 ILE A O 1
ATOM 1795 N N . ASP A 1 223 ? -5.414 -9.148 -3.886 1.00 87.81 223 ASP A N 1
ATOM 1796 C CA . ASP A 1 223 ? -3.982 -9.444 -3.996 1.00 87.81 223 ASP A CA 1
ATOM 1797 C C . ASP A 1 223 ? -3.207 -8.233 -4.543 1.00 87.81 223 ASP A C 1
ATOM 1799 O O . ASP A 1 223 ? -2.191 -7.820 -3.981 1.00 87.81 223 ASP A O 1
ATOM 1803 N N . CYS A 1 224 ? -3.718 -7.601 -5.605 1.00 91.81 224 CYS A N 1
ATOM 1804 C CA . CYS A 1 224 ? -3.115 -6.407 -6.193 1.00 91.81 224 CYS A CA 1
ATOM 1805 C C . CYS A 1 224 ? -3.084 -5.222 -5.213 1.00 91.81 224 CYS A C 1
ATOM 1807 O O . CYS A 1 224 ? -2.093 -4.492 -5.167 1.00 91.81 224 CYS A O 1
ATOM 1809 N N . LEU A 1 225 ? -4.135 -5.042 -4.408 1.00 93.94 225 LEU A N 1
ATOM 1810 C CA . LEU A 1 225 ? -4.212 -3.987 -3.398 1.00 93.94 225 LEU A CA 1
ATOM 1811 C C . LEU A 1 225 ? -3.237 -4.224 -2.243 1.00 93.94 225 LEU A C 1
ATOM 1813 O O . LEU A 1 225 ? -2.539 -3.296 -1.838 1.00 93.94 225 LEU A O 1
ATOM 1817 N N . LEU A 1 226 ? -3.143 -5.458 -1.746 1.00 90.12 226 LEU A N 1
ATOM 1818 C CA . LEU A 1 226 ? -2.199 -5.830 -0.688 1.00 90.12 226 LEU A CA 1
ATOM 1819 C C . LEU A 1 226 ? -0.748 -5.651 -1.150 1.00 90.12 226 LEU A C 1
ATOM 1821 O O . LEU A 1 226 ? 0.058 -5.076 -0.421 1.00 90.12 226 LEU A O 1
ATOM 1825 N N . LEU A 1 227 ? -0.430 -6.060 -2.383 1.00 87.81 227 LEU A N 1
ATOM 1826 C CA . LEU A 1 227 ? 0.876 -5.796 -2.995 1.00 87.81 227 LEU A CA 1
ATOM 1827 C C . LEU A 1 227 ? 1.124 -4.294 -3.175 1.00 87.81 227 LEU A C 1
ATOM 1829 O O . LEU A 1 227 ? 2.214 -3.810 -2.884 1.00 87.81 227 LEU A O 1
ATOM 1833 N N . GLY A 1 228 ? 0.112 -3.545 -3.619 1.00 91.38 228 GLY A N 1
ATOM 1834 C CA . GLY A 1 228 ? 0.192 -2.096 -3.775 1.00 91.38 228 GLY A CA 1
ATOM 1835 C C . GLY A 1 228 ? 0.446 -1.373 -2.452 1.00 91.38 228 GLY A C 1
ATOM 1836 O O . GLY A 1 228 ? 1.215 -0.420 -2.438 1.00 91.38 228 GLY A O 1
ATOM 1837 N N . CYS A 1 229 ? -0.124 -1.847 -1.337 1.00 91.81 229 CYS A N 1
ATOM 1838 C CA . CYS A 1 229 ? 0.121 -1.314 0.009 1.00 91.81 229 CYS A CA 1
ATOM 1839 C C . CYS A 1 229 ? 1.578 -1.472 0.464 1.00 91.81 229 CYS A C 1
ATOM 1841 O O . CYS A 1 229 ? 2.018 -0.705 1.315 1.00 91.81 229 CYS A O 1
ATOM 1843 N N . LYS A 1 230 ? 2.316 -2.424 -0.115 1.00 88.19 230 LYS A N 1
ATOM 1844 C CA . LYS A 1 230 ? 3.741 -2.667 0.142 1.00 88.19 230 LYS A CA 1
ATOM 1845 C C . LYS A 1 230 ? 4.664 -2.067 -0.930 1.00 88.19 230 LYS A C 1
ATOM 1847 O O . LYS A 1 230 ? 5.853 -2.383 -0.973 1.00 88.19 230 LYS A O 1
ATOM 1852 N N . ASP A 1 231 ? 4.130 -1.256 -1.848 1.00 89.69 231 ASP A N 1
ATOM 1853 C CA . ASP A 1 231 ? 4.925 -0.671 -2.930 1.00 89.69 231 ASP A CA 1
ATOM 1854 C C . ASP A 1 231 ? 5.964 0.318 -2.359 1.00 89.69 231 ASP A C 1
ATOM 1856 O O . ASP A 1 231 ? 5.625 1.147 -1.510 1.00 89.69 231 ASP A O 1
ATOM 1860 N N . PRO A 1 232 ? 7.229 0.278 -2.824 1.00 87.19 232 PRO A N 1
ATOM 1861 C CA . PRO A 1 232 ? 8.292 1.136 -2.304 1.00 87.19 232 PRO A CA 1
ATOM 1862 C C . PRO A 1 232 ? 8.059 2.633 -2.552 1.00 87.19 232 PRO A C 1
ATOM 1864 O O . PRO A 1 232 ? 8.721 3.458 -1.921 1.00 87.19 232 PRO A O 1
ATOM 1867 N N . GLU A 1 233 ? 7.185 3.010 -3.493 1.00 89.81 233 GLU A N 1
ATOM 1868 C CA . GLU A 1 233 ? 6.763 4.397 -3.674 1.00 89.81 233 GLU A CA 1
ATOM 1869 C C . GLU A 1 233 ? 5.608 4.730 -2.704 1.00 89.81 233 GLU A C 1
ATOM 1871 O O . GLU A 1 233 ? 4.486 4.254 -2.902 1.00 89.81 233 GLU A O 1
ATOM 1876 N N . PRO A 1 234 ? 5.804 5.619 -1.706 1.00 92.44 234 PRO A N 1
ATOM 1877 C CA . PRO A 1 234 ? 4.808 5.855 -0.655 1.00 92.44 234 PRO A CA 1
ATOM 1878 C C . PRO A 1 234 ? 3.449 6.342 -1.168 1.00 92.44 234 PRO A C 1
ATOM 1880 O O . PRO A 1 234 ? 2.418 6.081 -0.553 1.00 92.44 234 PRO A O 1
ATOM 1883 N N . LEU A 1 235 ? 3.429 7.062 -2.295 1.00 94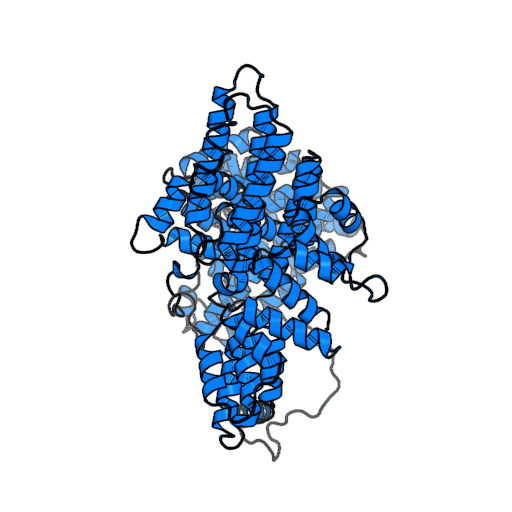.69 235 LEU A N 1
ATOM 1884 C CA . LEU A 1 235 ? 2.186 7.523 -2.917 1.00 94.69 235 LEU A CA 1
ATOM 1885 C C . LEU A 1 235 ? 1.386 6.375 -3.548 1.00 94.69 235 LEU A C 1
ATOM 1887 O O . LEU A 1 235 ? 0.158 6.434 -3.557 1.00 94.69 235 LEU A O 1
ATOM 1891 N N . VAL A 1 236 ? 2.059 5.338 -4.060 1.00 95.31 236 VAL A N 1
ATOM 1892 C CA . VAL A 1 236 ? 1.398 4.123 -4.561 1.00 95.31 236 VAL A CA 1
ATOM 1893 C C . VAL A 1 236 ? 0.806 3.351 -3.384 1.00 95.31 236 VAL A C 1
ATOM 1895 O O . VAL A 1 236 ? -0.380 3.025 -3.425 1.00 95.31 236 VAL A O 1
ATOM 1898 N N . SER A 1 237 ? 1.595 3.154 -2.321 1.00 95.38 237 SER A N 1
ATOM 1899 C CA . SER A 1 237 ? 1.147 2.517 -1.075 1.00 95.38 237 SER A CA 1
ATOM 1900 C C . SER A 1 237 ? -0.093 3.199 -0.496 1.00 95.38 237 SER A C 1
ATOM 1902 O O . SER A 1 237 ? -1.101 2.540 -0.230 1.00 95.38 237 SER A O 1
ATOM 1904 N N . LEU A 1 238 ? -0.084 4.532 -0.412 1.00 96.88 238 LEU A N 1
ATOM 1905 C CA . LEU A 1 238 ? -1.216 5.309 0.086 1.00 96.88 238 LEU A CA 1
ATOM 1906 C C . LEU A 1 238 ? -2.466 5.182 -0.802 1.00 96.88 238 LEU A C 1
ATOM 1908 O O . LEU A 1 238 ? -3.564 4.976 -0.285 1.00 96.88 238 LEU A O 1
ATOM 1912 N N . ALA A 1 239 ? -2.316 5.284 -2.128 1.00 97.38 239 ALA A N 1
ATOM 1913 C CA . ALA A 1 239 ? -3.440 5.171 -3.060 1.00 97.38 239 ALA A CA 1
ATOM 1914 C C . ALA A 1 239 ? -4.063 3.762 -3.041 1.00 97.38 239 ALA A C 1
ATOM 1916 O O . ALA A 1 239 ? -5.289 3.625 -3.048 1.00 97.38 239 ALA A O 1
ATOM 1917 N N . SER A 1 240 ? -3.225 2.725 -2.945 1.00 97.25 240 SER A N 1
ATOM 1918 C CA . SER A 1 240 ? -3.666 1.340 -2.758 1.00 97.25 240 SER A CA 1
ATOM 1919 C C . SER A 1 240 ? -4.373 1.150 -1.414 1.00 97.25 240 SER A C 1
ATOM 1921 O O . SER A 1 240 ? -5.456 0.571 -1.356 1.00 97.25 240 SER A O 1
ATOM 1923 N N . GLY A 1 241 ? -3.817 1.718 -0.337 1.00 96.50 241 GLY A N 1
ATOM 1924 C CA . GLY A 1 241 ? -4.408 1.710 1.001 1.00 96.50 241 GLY A CA 1
ATOM 1925 C C . GLY A 1 241 ? -5.791 2.353 1.051 1.00 96.50 241 GLY A C 1
ATOM 1926 O O . GLY A 1 241 ? -6.687 1.811 1.696 1.00 96.50 241 GLY A O 1
ATOM 1927 N N . SER A 1 242 ? -5.999 3.455 0.322 1.00 97.38 242 SER A N 1
ATOM 1928 C CA . SER A 1 242 ? -7.327 4.068 0.186 1.00 97.38 242 SER A CA 1
ATOM 1929 C C . SER A 1 242 ? -8.315 3.116 -0.483 1.00 97.38 242 SER A C 1
ATOM 1931 O O . SER A 1 242 ? -9.404 2.906 0.047 1.00 97.38 242 SER A O 1
ATOM 1933 N N . CYS A 1 243 ? -7.918 2.479 -1.591 1.00 97.94 243 CYS A N 1
ATOM 1934 C CA . CYS A 1 243 ? -8.758 1.505 -2.288 1.00 97.94 243 CYS A CA 1
ATOM 1935 C C . CYS A 1 243 ? -9.089 0.297 -1.403 1.00 97.94 243 CYS A C 1
ATOM 1937 O O . CYS A 1 243 ? -10.234 -0.150 -1.384 1.00 97.94 243 CYS A O 1
ATOM 1939 N N . LEU A 1 244 ? -8.109 -0.212 -0.651 1.00 96.44 244 LEU A N 1
ATOM 1940 C CA . LEU A 1 244 ? -8.297 -1.316 0.290 1.00 96.44 244 LEU A CA 1
ATOM 1941 C C . LEU A 1 244 ? -9.245 -0.913 1.428 1.00 96.44 244 LEU A C 1
ATOM 1943 O O . LEU A 1 244 ? -10.158 -1.663 1.771 1.00 96.44 244 LEU A O 1
ATOM 1947 N N . GLY A 1 245 ? -9.108 0.313 1.939 1.00 96.44 245 GLY A N 1
ATOM 1948 C CA . GLY A 1 245 ? -10.059 0.920 2.865 1.00 96.44 245 GLY A CA 1
ATOM 1949 C C . GLY A 1 245 ? -11.458 1.056 2.261 1.00 96.44 245 GLY A C 1
ATOM 1950 O O . GLY A 1 245 ? -12.431 0.713 2.921 1.00 96.44 245 GLY A O 1
ATOM 1951 N N . GLN A 1 246 ? -11.599 1.492 1.006 1.00 96.50 246 GLN A N 1
ATOM 1952 C CA . GLN A 1 246 ? -12.884 1.612 0.302 1.00 96.50 246 GLN A CA 1
ATOM 1953 C C . GLN A 1 246 ? -13.545 0.256 0.042 1.00 96.50 246 GLN A C 1
ATOM 1955 O O . GLN A 1 246 ? -14.758 0.139 0.232 1.00 96.50 246 GLN A O 1
ATOM 1960 N N . LEU A 1 247 ? -12.774 -0.767 -0.325 1.00 95.38 247 LEU A N 1
ATOM 1961 C CA . LEU A 1 247 ? -13.251 -2.142 -0.450 1.00 95.38 247 LEU A CA 1
ATOM 1962 C C . LEU A 1 247 ? -13.752 -2.661 0.909 1.00 95.38 247 LEU A C 1
ATOM 1964 O O . LEU A 1 247 ? -14.888 -3.132 1.014 1.00 95.38 247 LEU A O 1
ATOM 1968 N N . GLY A 1 248 ? -12.951 -2.444 1.955 1.00 92.88 248 GLY A N 1
ATOM 1969 C CA . GLY A 1 248 ? -13.215 -2.811 3.342 1.00 92.88 248 GLY A CA 1
ATOM 1970 C C . GLY A 1 248 ? -12.517 -4.107 3.767 1.00 92.88 248 GLY A C 1
ATOM 1971 O O . GLY A 1 248 ? -11.968 -4.834 2.942 1.00 92.88 248 GLY A O 1
ATOM 1972 N N . ALA A 1 249 ? -12.530 -4.384 5.074 1.00 92.56 249 ALA A N 1
ATOM 1973 C CA . ALA A 1 249 ? -11.925 -5.576 5.659 1.00 92.56 249 ALA A CA 1
ATOM 1974 C C . ALA A 1 249 ? -12.767 -6.820 5.364 1.00 92.56 249 ALA A C 1
ATOM 1976 O O . ALA A 1 249 ? -13.648 -7.164 6.139 1.00 92.56 249 ALA A O 1
ATOM 1977 N N . ILE A 1 250 ? -12.519 -7.443 4.212 1.00 90.56 250 ILE A N 1
ATOM 1978 C CA . ILE A 1 250 ? -13.151 -8.703 3.814 1.00 90.56 250 ILE A CA 1
ATOM 1979 C C . ILE A 1 250 ? -12.573 -9.832 4.665 1.00 90.56 250 ILE A C 1
ATOM 1981 O O . ILE A 1 250 ? -11.354 -9.975 4.745 1.00 90.56 250 ILE A O 1
ATOM 1985 N N . GLU A 1 251 ? -13.435 -10.650 5.264 1.00 83.19 251 GLU A N 1
ATOM 1986 C CA . GLU A 1 251 ? -13.021 -11.824 6.031 1.00 83.19 251 GLU A CA 1
ATOM 1987 C C . GLU A 1 251 ? -12.123 -12.758 5.199 1.00 83.19 251 GLU A C 1
ATOM 1989 O O . GLU A 1 251 ? -12.521 -13.273 4.150 1.00 83.19 251 GLU A O 1
ATOM 1994 N N . ALA A 1 252 ? -10.911 -13.022 5.701 1.00 77.38 252 ALA A N 1
ATOM 1995 C CA . ALA A 1 252 ? -9.927 -13.862 5.019 1.00 77.38 252 ALA A CA 1
ATOM 1996 C C . ALA A 1 252 ? -10.438 -15.294 4.766 1.00 77.38 252 ALA A C 1
ATOM 1998 O O . ALA A 1 252 ? -10.065 -15.912 3.771 1.00 77.38 252 ALA A O 1
ATOM 1999 N N . GLY A 1 253 ? -11.345 -15.802 5.609 1.00 74.44 253 GLY A N 1
ATOM 2000 C CA . GLY A 1 253 ? -11.985 -17.111 5.445 1.00 74.44 253 GLY A CA 1
ATOM 2001 C C . GLY A 1 253 ? -12.843 -17.252 4.181 1.00 74.44 253 GLY A C 1
ATOM 2002 O O . GLY A 1 253 ? -13.105 -18.374 3.747 1.00 74.44 253 GLY A O 1
ATOM 2003 N N . HIS A 1 254 ? -13.255 -16.143 3.558 1.00 75.38 254 HIS A N 1
ATOM 2004 C CA . HIS A 1 254 ? -13.970 -16.164 2.280 1.00 75.38 254 HIS A CA 1
ATOM 2005 C C . HIS A 1 254 ? -13.046 -16.281 1.060 1.00 75.38 254 HIS A C 1
ATOM 2007 O O . HIS A 1 254 ? -13.524 -16.585 -0.040 1.00 75.38 254 HIS A O 1
ATOM 2013 N N . LEU A 1 255 ? -11.741 -16.041 1.220 1.00 76.06 255 LEU A N 1
ATOM 2014 C CA . LEU A 1 255 ? -10.789 -16.167 0.124 1.00 76.06 255 LEU A CA 1
ATOM 2015 C C . LEU A 1 255 ? -10.501 -17.640 -0.191 1.00 76.06 255 LEU A C 1
ATOM 2017 O O . LEU A 1 255 ? -10.437 -18.485 0.708 1.00 76.06 255 LEU A O 1
ATOM 2021 N N . PRO A 1 256 ? -10.299 -17.982 -1.477 1.00 71.19 256 PRO A N 1
ATOM 2022 C CA . PRO A 1 256 ? -9.858 -19.318 -1.832 1.00 71.19 256 PRO A CA 1
ATOM 2023 C C . PRO A 1 256 ? -8.489 -19.578 -1.201 1.00 71.19 256 PRO A C 1
ATOM 2025 O O . PRO A 1 256 ? -7.594 -18.740 -1.283 1.00 71.19 256 PRO A O 1
ATOM 2028 N N . ARG A 1 257 ? -8.303 -20.769 -0.622 1.00 63.62 257 ARG A N 1
ATOM 2029 C CA . ARG A 1 257 ? -6.980 -21.218 -0.172 1.00 63.62 257 ARG A CA 1
ATOM 2030 C C . ARG A 1 257 ? -6.044 -21.246 -1.378 1.00 63.62 257 ARG A C 1
ATOM 2032 O O . ARG A 1 257 ? -6.196 -22.099 -2.257 1.00 63.62 257 ARG A O 1
ATOM 2039 N N . GLN A 1 258 ? -5.104 -20.311 -1.431 1.00 56.19 258 GLN A N 1
ATOM 2040 C CA . GLN A 1 258 ? -4.048 -20.312 -2.431 1.00 56.19 258 GLN A CA 1
ATOM 2041 C C . GLN A 1 258 ? -2.992 -21.322 -1.978 1.00 56.19 258 GLN A C 1
ATOM 2043 O O . GLN A 1 258 ? -2.061 -20.995 -1.260 1.00 56.19 258 GLN A O 1
ATOM 2048 N N . TYR A 1 259 ? -3.170 -22.593 -2.337 1.00 52.19 259 TYR A N 1
ATOM 2049 C CA . TYR A 1 259 ? -2.042 -23.522 -2.329 1.00 52.19 259 TYR A CA 1
ATOM 2050 C C . TYR A 1 259 ? -1.060 -23.046 -3.401 1.00 52.19 259 TYR A C 1
ATOM 2052 O O . TYR A 1 259 ? -1.539 -22.720 -4.491 1.00 52.19 259 TYR A O 1
ATOM 2060 N N . VAL A 1 260 ? 0.252 -23.028 -3.110 1.00 46.62 260 VAL A N 1
ATOM 2061 C CA . VAL A 1 260 ? 1.342 -22.770 -4.076 1.00 46.62 260 VAL A CA 1
ATOM 2062 C C . VAL A 1 260 ? 0.915 -23.252 -5.459 1.00 46.62 260 VAL A C 1
ATOM 2064 O O . VAL A 1 260 ? 0.819 -24.459 -5.688 1.00 46.62 260 VAL A O 1
ATOM 2067 N N . GLN A 1 261 ? 0.578 -22.316 -6.351 1.00 45.56 261 GLN A N 1
ATOM 2068 C CA . GLN A 1 261 ? 0.124 -22.638 -7.700 1.00 45.56 261 GLN A CA 1
ATOM 2069 C C . GLN A 1 261 ? 1.372 -22.933 -8.542 1.00 45.56 261 GLN A C 1
ATOM 2071 O O . GLN A 1 261 ? 2.097 -21.994 -8.889 1.00 45.56 261 GLN A O 1
ATOM 2076 N N . PRO A 1 262 ? 1.673 -24.209 -8.862 1.00 42.75 262 PRO A N 1
ATOM 2077 C CA . PRO A 1 262 ? 2.914 -24.584 -9.547 1.00 42.75 262 PRO A CA 1
ATOM 2078 C C . PRO A 1 262 ? 3.048 -23.961 -10.950 1.00 42.75 262 PRO A C 1
ATOM 2080 O O . PRO A 1 262 ? 4.132 -23.949 -11.528 1.00 42.75 262 PRO A O 1
ATOM 2083 N N . ASP A 1 263 ? 1.949 -23.444 -11.493 1.00 45.91 263 ASP A N 1
ATOM 2084 C CA . ASP A 1 263 ? 1.785 -22.822 -12.801 1.00 45.91 263 ASP A CA 1
ATOM 2085 C C . ASP A 1 263 ? 2.043 -21.302 -12.831 1.00 45.91 263 ASP A C 1
ATOM 2087 O O . ASP A 1 263 ? 2.325 -20.774 -13.908 1.00 45.91 263 ASP A O 1
ATOM 2091 N N . ARG A 1 264 ? 2.007 -20.592 -11.690 1.00 49.88 264 ARG A N 1
ATOM 2092 C CA . ARG A 1 264 ? 2.246 -19.129 -11.635 1.00 49.88 264 ARG A CA 1
ATOM 2093 C C . ARG A 1 264 ? 3.693 -18.743 -11.321 1.00 49.88 264 ARG A C 1
ATOM 2095 O O . ARG A 1 264 ? 4.163 -17.715 -11.804 1.00 49.88 264 ARG A O 1
ATOM 2102 N N . SER A 1 265 ? 4.419 -19.573 -10.579 1.00 52.31 265 SER A N 1
ATOM 2103 C CA . SER A 1 265 ? 5.864 -19.440 -10.378 1.00 52.31 265 SER A CA 1
ATOM 2104 C C . SER A 1 265 ? 6.442 -20.820 -10.054 1.00 52.31 265 SER A C 1
ATOM 2106 O O . SER A 1 265 ? 6.317 -21.305 -8.929 1.00 52.31 265 SER A O 1
ATOM 2108 N N . PRO A 1 266 ? 7.059 -21.525 -11.017 1.00 59.25 266 PRO A N 1
ATOM 2109 C CA . PRO A 1 266 ? 7.601 -22.833 -10.707 1.00 59.25 266 PRO A CA 1
ATOM 2110 C C . PRO A 1 266 ? 8.782 -22.620 -9.754 1.00 59.25 266 PRO A C 1
ATOM 2112 O O . PRO A 1 266 ? 9.784 -21.984 -10.096 1.00 59.25 266 PRO A O 1
ATOM 2115 N N . PHE A 1 267 ? 8.637 -23.092 -8.518 1.00 62.50 267 PHE A N 1
ATOM 2116 C CA . PHE A 1 267 ? 9.696 -23.001 -7.526 1.00 62.50 267 PHE A CA 1
ATOM 2117 C C . PHE A 1 267 ? 10.890 -23.813 -8.029 1.00 62.50 267 PHE A C 1
ATOM 2119 O O . PHE A 1 267 ? 10.798 -25.027 -8.222 1.00 62.50 267 PHE A O 1
ATOM 2126 N N . ALA A 1 268 ? 12.006 -23.139 -8.296 1.00 67.12 268 ALA A N 1
ATOM 2127 C CA . ALA A 1 268 ? 13.209 -23.817 -8.738 1.00 67.12 268 ALA A CA 1
ATOM 2128 C C . ALA A 1 268 ? 13.922 -24.424 -7.529 1.00 67.12 268 ALA A C 1
ATOM 2130 O O . ALA A 1 268 ? 14.399 -23.709 -6.648 1.00 67.12 268 ALA A O 1
ATOM 2131 N N . PHE A 1 269 ? 14.009 -25.752 -7.496 1.00 67.69 269 PHE A N 1
ATOM 2132 C CA . PHE A 1 269 ? 14.683 -26.474 -6.418 1.00 67.69 269 PHE A CA 1
ATOM 2133 C C . PHE A 1 269 ? 16.209 -26.333 -6.503 1.00 67.69 269 PHE A C 1
ATOM 2135 O O . PHE A 1 269 ? 16.902 -26.507 -5.499 1.00 67.69 269 PHE A O 1
ATOM 2142 N N . SER A 1 270 ? 16.741 -26.006 -7.686 1.00 74.69 270 SER A N 1
ATOM 2143 C CA . SER A 1 270 ? 18.162 -25.769 -7.917 1.00 74.69 270 SER A CA 1
ATOM 2144 C C . SER A 1 270 ? 18.412 -24.600 -8.871 1.00 74.69 270 SER A C 1
ATOM 2146 O O . SER A 1 270 ? 17.659 -24.341 -9.806 1.00 74.69 270 SER A O 1
ATOM 2148 N N . ILE A 1 271 ? 19.561 -23.944 -8.691 1.00 79.06 271 ILE A N 1
ATOM 2149 C CA . ILE A 1 271 ? 20.085 -22.917 -9.605 1.00 79.06 271 ILE A CA 1
ATOM 2150 C C . ILE A 1 271 ? 20.315 -23.504 -11.008 1.00 79.06 271 ILE A C 1
ATOM 2152 O O . ILE A 1 271 ? 20.238 -22.792 -11.996 1.00 79.06 271 ILE A O 1
ATOM 2156 N N . SER A 1 272 ? 20.569 -24.809 -11.126 1.00 79.50 272 SER A N 1
ATOM 2157 C CA . SER A 1 272 ? 20.746 -25.473 -12.425 1.00 79.50 272 SER A CA 1
ATOM 2158 C C . SER A 1 272 ? 19.470 -25.575 -13.262 1.00 79.50 272 SER A C 1
ATOM 2160 O O . SER A 1 272 ? 19.567 -25.897 -14.446 1.00 79.50 272 SER A O 1
ATOM 2162 N N . ASP A 1 273 ? 18.301 -25.360 -12.659 1.00 82.69 273 ASP A N 1
ATOM 2163 C CA . ASP A 1 273 ? 17.020 -25.609 -13.308 1.00 82.69 273 ASP A CA 1
ATOM 2164 C C . ASP A 1 273 ? 16.700 -24.504 -14.319 1.00 82.69 273 ASP A C 1
ATOM 2166 O O . ASP A 1 273 ? 16.868 -23.313 -14.054 1.00 82.69 273 ASP A O 1
ATOM 2170 N N . ASP A 1 274 ? 16.169 -24.886 -15.480 1.00 83.44 274 ASP A N 1
ATOM 2171 C CA . ASP A 1 274 ? 15.792 -23.927 -16.525 1.00 83.44 274 ASP A CA 1
ATOM 2172 C C . ASP A 1 274 ? 14.730 -22.933 -16.043 1.00 83.44 274 ASP A C 1
ATOM 2174 O O . ASP A 1 274 ? 14.742 -21.766 -16.439 1.00 83.44 274 ASP A O 1
ATOM 2178 N N . CYS A 1 275 ? 13.866 -23.366 -15.121 1.00 80.44 275 CYS A N 1
ATOM 2179 C CA . CYS A 1 275 ? 12.908 -22.484 -14.473 1.00 80.44 275 CYS A CA 1
ATOM 2180 C C . CYS A 1 275 ? 13.591 -21.376 -13.659 1.00 80.44 275 CYS A C 1
ATOM 2182 O O . CYS A 1 275 ? 13.194 -20.218 -13.764 1.00 80.44 275 CYS A O 1
ATOM 2184 N N . PHE A 1 276 ? 14.657 -21.690 -12.910 1.00 85.06 276 PHE A N 1
ATOM 2185 C CA . PHE A 1 276 ? 15.420 -20.665 -12.194 1.00 85.06 276 PHE A CA 1
ATOM 2186 C C . PHE A 1 276 ? 15.948 -19.617 -13.170 1.00 85.06 276 PHE A C 1
ATOM 2188 O O . PHE A 1 276 ? 15.780 -18.419 -12.950 1.00 85.06 276 PHE A O 1
ATOM 2195 N N . ALA A 1 277 ? 16.556 -20.068 -14.271 1.00 86.44 277 ALA A N 1
ATOM 2196 C CA . ALA A 1 277 ? 17.107 -19.176 -15.278 1.00 86.44 277 ALA A CA 1
ATOM 2197 C C . ALA A 1 277 ? 16.025 -18.291 -15.914 1.00 86.44 277 ALA A C 1
ATOM 2199 O O . ALA A 1 277 ? 16.250 -17.092 -16.068 1.00 86.44 277 ALA A O 1
ATOM 2200 N N . ALA A 1 278 ? 14.854 -18.847 -16.241 1.00 85.06 278 ALA A N 1
ATOM 2201 C CA . ALA A 1 278 ? 13.732 -18.088 -16.788 1.00 85.06 278 ALA A CA 1
ATOM 2202 C C . ALA A 1 278 ? 13.202 -17.040 -15.800 1.00 85.06 278 ALA A C 1
ATOM 2204 O O . ALA A 1 278 ? 13.120 -15.866 -16.157 1.00 85.06 278 ALA A O 1
ATOM 2205 N N . THR A 1 279 ? 12.906 -17.436 -14.559 1.00 82.38 279 THR A N 1
ATOM 2206 C CA . THR A 1 279 ? 12.387 -16.535 -13.518 1.00 82.38 279 THR A CA 1
ATOM 2207 C C . THR A 1 279 ? 13.395 -15.438 -13.184 1.00 82.38 279 THR A C 1
ATOM 2209 O O . THR A 1 279 ? 13.048 -14.260 -13.153 1.00 82.38 279 THR A O 1
ATOM 2212 N N . ALA A 1 280 ? 14.674 -15.785 -13.022 1.00 85.00 280 ALA A N 1
ATOM 2213 C CA . ALA A 1 280 ? 15.720 -14.805 -12.753 1.00 85.00 280 ALA A CA 1
ATOM 2214 C C . ALA A 1 280 ? 15.936 -13.846 -13.936 1.00 85.00 280 ALA A C 1
ATOM 2216 O O . ALA A 1 280 ? 16.097 -12.647 -13.724 1.00 85.00 280 ALA A O 1
ATOM 2217 N N . LEU A 1 281 ? 15.908 -14.330 -15.186 1.00 89.25 281 LEU A N 1
ATOM 2218 C CA . LEU A 1 281 ? 15.990 -13.457 -16.362 1.00 89.25 281 LEU A CA 1
ATOM 2219 C C . LEU A 1 281 ? 14.779 -12.528 -16.472 1.00 89.25 281 LEU A C 1
ATOM 2221 O O . LEU A 1 281 ? 14.956 -11.376 -16.865 1.00 89.25 281 LEU A O 1
ATOM 2225 N N . LEU A 1 282 ? 13.585 -13.004 -16.115 1.00 85.44 282 LEU A N 1
ATOM 2226 C CA . LEU A 1 282 ? 12.364 -12.204 -16.090 1.00 85.44 282 LEU A CA 1
ATOM 2227 C C . LEU A 1 282 ? 12.477 -11.066 -15.072 1.00 85.44 282 LEU A C 1
ATOM 2229 O O . LEU A 1 282 ? 12.290 -9.902 -15.432 1.00 85.44 282 LEU A O 1
ATOM 2233 N N . GLU A 1 283 ? 12.897 -11.378 -13.847 1.00 84.00 283 GLU A N 1
ATOM 2234 C CA . GLU A 1 283 ? 13.091 -10.385 -12.789 1.00 84.00 283 GLU A CA 1
ATOM 2235 C C . GLU A 1 283 ? 14.218 -9.395 -13.095 1.00 84.00 283 GLU A C 1
ATOM 2237 O O . GLU A 1 283 ? 14.052 -8.183 -12.948 1.00 84.00 283 GLU A O 1
ATOM 2242 N N . LEU A 1 284 ? 15.355 -9.871 -13.609 1.00 88.06 284 LEU A N 1
ATOM 2243 C CA . LEU A 1 284 ? 16.466 -9.001 -13.997 1.00 88.06 284 LEU A CA 1
ATOM 2244 C C . LEU A 1 284 ? 16.102 -8.098 -15.176 1.00 88.06 284 LEU A C 1
ATOM 2246 O O . LEU A 1 284 ? 16.481 -6.927 -15.190 1.00 88.06 284 LEU A O 1
ATOM 2250 N N . ALA A 1 285 ? 15.383 -8.617 -16.173 1.00 87.56 285 ALA A N 1
ATOM 2251 C CA . ALA A 1 285 ? 14.935 -7.821 -17.309 1.00 87.56 285 ALA A CA 1
ATOM 2252 C C . ALA A 1 285 ? 13.906 -6.769 -16.882 1.00 87.56 285 ALA A C 1
ATOM 2254 O O . ALA A 1 285 ? 13.969 -5.641 -17.374 1.00 87.56 285 ALA A O 1
ATOM 2255 N N . ARG A 1 286 ? 13.005 -7.109 -15.950 1.00 84.62 286 ARG A N 1
ATOM 2256 C CA . ARG A 1 286 ? 12.086 -6.159 -15.314 1.00 84.62 286 ARG A CA 1
ATOM 2257 C C . ARG A 1 286 ? 12.869 -5.060 -14.595 1.00 84.62 286 ARG A C 1
ATOM 2259 O O . ARG A 1 286 ? 12.728 -3.890 -14.949 1.00 84.62 286 ARG A O 1
ATOM 2266 N N . ALA A 1 287 ? 13.771 -5.423 -13.684 1.00 83.56 287 ALA A N 1
ATOM 2267 C CA . ALA A 1 287 ? 14.602 -4.470 -12.946 1.00 83.56 287 ALA A CA 1
ATOM 2268 C C . ALA A 1 287 ? 15.423 -3.563 -13.883 1.00 83.56 287 ALA A C 1
ATOM 2270 O O . ALA A 1 287 ? 15.442 -2.345 -13.719 1.00 83.56 287 ALA A O 1
ATOM 2271 N N . PHE A 1 288 ? 16.024 -4.127 -14.934 1.00 85.62 288 PHE A N 1
ATOM 2272 C CA . PHE A 1 288 ? 16.782 -3.380 -15.940 1.00 85.62 288 PHE A CA 1
ATOM 2273 C C . PHE A 1 288 ? 15.947 -2.318 -16.678 1.00 85.62 288 PHE A C 1
ATOM 2275 O O . PHE A 1 288 ? 16.471 -1.253 -17.006 1.00 85.62 288 PHE A O 1
ATOM 2282 N N . GLN A 1 289 ? 14.670 -2.589 -16.969 1.00 83.75 289 GLN A N 1
ATOM 2283 C CA . GLN A 1 289 ? 13.789 -1.650 -17.679 1.00 83.75 289 GLN A CA 1
ATOM 2284 C C . GLN A 1 289 ? 13.376 -0.452 -16.816 1.00 83.75 289 GLN A C 1
ATOM 2286 O O . GLN A 1 289 ? 13.234 0.657 -17.342 1.00 83.75 289 GLN A O 1
ATOM 2291 N N . TYR A 1 290 ? 13.177 -0.679 -15.515 1.00 75.31 290 TYR A N 1
ATOM 2292 C CA . TYR A 1 290 ? 12.654 0.322 -14.580 1.00 75.31 290 TYR A CA 1
ATOM 2293 C C . TYR A 1 290 ? 13.735 1.046 -13.768 1.00 75.31 290 TYR A C 1
ATOM 2295 O O . TYR A 1 290 ? 13.452 2.085 -13.168 1.00 75.31 290 TYR A O 1
ATOM 2303 N N . GLU A 1 291 ? 14.978 0.561 -13.792 1.00 80.00 291 GLU A N 1
ATOM 2304 C CA . GLU A 1 291 ? 16.099 1.181 -13.092 1.00 80.00 291 GLU A CA 1
ATOM 2305 C C . GLU A 1 291 ? 16.348 2.633 -13.558 1.00 80.00 291 GLU A C 1
ATOM 2307 O O . GLU A 1 291 ? 16.431 2.953 -14.749 1.00 80.00 291 GLU A O 1
ATOM 2312 N N . LYS A 1 292 ? 16.470 3.540 -12.583 1.00 68.69 292 LYS A N 1
ATOM 2313 C CA . LYS A 1 292 ? 16.691 4.979 -12.790 1.00 68.69 292 LYS A CA 1
ATOM 2314 C C . LYS A 1 292 ? 18.182 5.293 -12.934 1.00 68.69 292 LYS A C 1
ATOM 2316 O O . LYS A 1 292 ? 18.546 6.228 -13.655 1.00 68.69 292 LYS A O 1
ATOM 2321 N N . TYR A 1 293 ? 19.036 4.531 -12.250 1.00 69.44 293 TYR A N 1
ATOM 2322 C CA . TYR A 1 293 ? 20.480 4.728 -12.221 1.00 69.44 293 TYR A CA 1
ATOM 2323 C C . TYR A 1 293 ? 21.173 3.814 -13.227 1.00 69.44 293 TYR A C 1
ATOM 2325 O O . TYR A 1 293 ? 21.165 2.593 -13.124 1.00 69.44 293 TYR A O 1
ATOM 2333 N N . THR A 1 294 ? 21.849 4.405 -14.199 1.00 74.25 294 THR A N 1
ATOM 2334 C CA . THR A 1 294 ? 22.556 3.647 -15.245 1.00 74.25 294 THR A CA 1
ATOM 2335 C C . THR A 1 294 ? 23.710 2.786 -14.728 1.00 74.25 294 THR A C 1
ATOM 2337 O O . THR A 1 294 ? 24.041 1.803 -15.376 1.00 74.25 294 THR A O 1
ATOM 2340 N N . GLU A 1 295 ? 24.316 3.127 -13.585 1.00 73.94 295 GLU A N 1
ATOM 2341 C CA . GLU A 1 295 ? 25.344 2.296 -12.946 1.00 73.94 295 GLU A CA 1
ATOM 2342 C C . GLU A 1 295 ? 24.743 0.944 -12.544 1.00 73.94 295 GLU A C 1
ATOM 2344 O O . GLU A 1 295 ? 25.268 -0.107 -12.909 1.00 73.94 295 GLU A O 1
ATOM 2349 N N . ASN A 1 296 ? 23.572 0.975 -11.903 1.00 75.50 296 ASN A N 1
ATOM 2350 C CA . ASN A 1 296 ? 22.796 -0.220 -11.583 1.00 75.50 296 ASN A CA 1
ATOM 2351 C C . ASN A 1 296 ? 22.304 -0.932 -12.844 1.00 75.50 296 ASN A C 1
ATOM 2353 O O . ASN A 1 296 ? 22.378 -2.154 -12.937 1.00 75.50 296 ASN A O 1
ATOM 2357 N N . MET A 1 297 ? 21.874 -0.172 -13.853 1.00 81.69 297 MET A N 1
ATOM 2358 C CA . MET A 1 297 ? 21.480 -0.713 -15.154 1.00 81.69 297 MET A CA 1
ATOM 2359 C C . MET A 1 297 ? 22.620 -1.497 -15.819 1.00 81.69 297 MET A C 1
ATOM 2361 O O . MET A 1 297 ? 22.378 -2.539 -16.425 1.00 81.69 297 MET A O 1
ATOM 2365 N N . ASP A 1 298 ? 23.863 -1.029 -15.690 1.00 83.06 298 ASP A N 1
ATOM 2366 C CA . ASP A 1 298 ? 25.044 -1.719 -16.204 1.00 83.06 298 ASP A CA 1
ATOM 2367 C C . ASP A 1 298 ? 25.363 -2.991 -15.389 1.00 83.06 298 ASP A C 1
ATOM 2369 O O . ASP A 1 298 ? 25.781 -3.988 -15.983 1.00 83.06 298 ASP A O 1
ATOM 2373 N N . TYR A 1 299 ? 25.089 -3.019 -14.075 1.00 82.06 299 TYR A N 1
ATOM 2374 C CA . TYR A 1 299 ? 25.150 -4.254 -13.277 1.00 82.06 299 TYR A CA 1
ATOM 2375 C C . TYR A 1 299 ? 24.085 -5.268 -13.703 1.00 82.06 299 TYR A C 1
ATOM 2377 O O . TYR A 1 299 ? 24.423 -6.427 -13.933 1.00 82.06 299 TYR A O 1
ATOM 2385 N N . TYR A 1 300 ? 22.828 -4.854 -13.887 1.00 87.12 300 TYR A N 1
ATOM 2386 C CA . TYR A 1 300 ? 21.782 -5.745 -14.401 1.00 87.12 300 TYR A CA 1
ATOM 2387 C C . TYR A 1 300 ? 22.128 -6.268 -15.797 1.00 87.12 300 TYR A C 1
ATOM 2389 O O . TYR A 1 300 ? 22.015 -7.465 -16.050 1.00 87.12 300 TYR A O 1
ATOM 2397 N N . ALA A 1 301 ? 22.618 -5.402 -16.689 1.00 87.44 301 ALA A N 1
ATOM 2398 C CA . ALA A 1 301 ? 23.044 -5.797 -18.027 1.00 87.44 301 ALA A CA 1
ATOM 2399 C C . ALA A 1 301 ? 24.176 -6.831 -17.995 1.00 87.44 301 ALA A C 1
ATOM 2401 O O . ALA A 1 301 ? 24.149 -7.794 -18.761 1.00 87.44 301 ALA A O 1
ATOM 2402 N N . PHE A 1 302 ? 25.151 -6.649 -17.099 1.00 87.62 302 PHE A N 1
ATOM 2403 C CA . PHE A 1 302 ? 26.217 -7.619 -16.872 1.00 87.62 302 PHE A CA 1
ATOM 2404 C C . PHE A 1 302 ? 25.663 -8.953 -16.362 1.00 87.62 302 PHE A C 1
ATOM 2406 O O . PHE A 1 302 ? 25.984 -9.994 -16.928 1.00 87.62 302 PHE A O 1
ATOM 2413 N N . THR A 1 303 ? 24.802 -8.935 -15.345 1.00 87.44 303 THR A N 1
ATOM 2414 C CA . THR A 1 303 ? 24.221 -10.156 -14.771 1.00 87.44 303 THR A CA 1
ATOM 2415 C C . THR A 1 303 ? 23.393 -10.916 -15.803 1.00 87.44 303 THR A C 1
ATOM 2417 O O . THR A 1 303 ? 23.589 -12.116 -15.968 1.00 87.44 303 THR A O 1
ATOM 2420 N N . ILE A 1 304 ? 22.536 -10.226 -16.564 1.00 91.31 304 ILE A N 1
ATOM 2421 C CA . ILE A 1 304 ? 21.761 -10.829 -17.657 1.00 91.31 304 ILE A CA 1
ATOM 2422 C C . ILE A 1 304 ? 22.704 -11.425 -18.708 1.00 91.31 304 ILE A C 1
ATOM 2424 O O . ILE A 1 304 ? 22.519 -12.569 -19.115 1.00 91.31 304 ILE A O 1
ATOM 2428 N N . GLN A 1 305 ? 23.738 -10.685 -19.124 1.00 91.81 305 GLN A N 1
ATOM 2429 C CA . GLN A 1 305 ? 24.740 -11.167 -20.078 1.00 91.81 305 GLN A CA 1
ATOM 2430 C C . GLN A 1 305 ? 25.408 -12.462 -19.587 1.00 91.81 305 GLN A C 1
ATOM 2432 O O . GLN A 1 305 ? 25.524 -13.417 -20.355 1.00 91.81 305 GLN A O 1
ATOM 2437 N N . GLU A 1 306 ? 25.858 -12.509 -18.333 1.00 89.69 306 GLU A N 1
ATOM 2438 C CA . GLU A 1 306 ? 26.518 -13.695 -17.783 1.00 89.69 306 GLU A CA 1
ATOM 2439 C C . GLU A 1 306 ? 25.540 -14.854 -17.580 1.00 89.69 306 GLU A C 1
ATOM 2441 O O . GLU A 1 306 ? 25.898 -15.989 -17.873 1.00 89.69 306 GLU A O 1
ATOM 2446 N N . MET A 1 307 ? 24.287 -14.597 -17.198 1.00 89.38 307 MET A N 1
ATOM 2447 C CA . MET A 1 307 ? 23.257 -15.638 -17.139 1.00 89.38 307 MET A CA 1
ATOM 2448 C C . MET A 1 307 ? 22.983 -16.251 -18.513 1.00 89.38 307 MET A C 1
ATOM 2450 O O . MET A 1 307 ? 23.017 -17.473 -18.653 1.00 89.38 307 MET A O 1
ATOM 2454 N N . LEU A 1 308 ? 22.789 -15.435 -19.553 1.00 90.88 308 LEU A N 1
ATOM 2455 C CA . LEU A 1 308 ? 22.576 -15.940 -20.914 1.00 90.88 308 LEU A CA 1
ATOM 2456 C C . LEU A 1 308 ? 23.741 -16.829 -21.379 1.00 90.88 308 LEU A C 1
ATOM 2458 O O . LEU A 1 308 ? 23.510 -17.846 -22.033 1.00 90.88 308 LEU A O 1
ATOM 2462 N N . LYS A 1 309 ? 24.979 -16.496 -20.990 1.00 89.25 309 LYS A N 1
ATOM 2463 C CA . LYS A 1 309 ? 26.168 -17.318 -21.267 1.00 89.25 309 LYS A CA 1
ATOM 2464 C C . LYS A 1 309 ? 26.214 -18.600 -20.434 1.00 89.25 309 LYS A C 1
ATOM 2466 O O . LYS A 1 309 ? 26.407 -19.666 -21.007 1.00 89.25 309 LYS A O 1
ATOM 2471 N N . ILE A 1 310 ? 26.040 -18.508 -19.112 1.00 87.12 310 ILE A N 1
ATOM 2472 C CA . ILE A 1 310 ? 26.126 -19.643 -18.174 1.00 87.12 310 ILE A CA 1
ATOM 2473 C C . ILE A 1 310 ? 25.090 -20.713 -18.525 1.00 87.12 310 ILE A C 1
ATOM 2475 O O . ILE A 1 310 ? 25.422 -21.895 -18.566 1.00 87.12 310 ILE A O 1
ATOM 2479 N N . TYR A 1 311 ? 23.856 -20.304 -18.826 1.00 87.69 311 TYR A N 1
ATOM 2480 C CA . TYR A 1 311 ? 22.775 -21.226 -19.176 1.00 87.69 311 TYR A CA 1
ATOM 2481 C C . TYR A 1 311 ? 22.700 -21.544 -20.676 1.00 87.69 311 TYR A C 1
ATOM 2483 O O . TYR A 1 311 ? 21.865 -22.358 -21.067 1.00 87.69 311 TYR A O 1
ATOM 2491 N N . ASN A 1 312 ? 23.559 -20.939 -21.507 1.00 88.69 312 ASN A N 1
ATOM 2492 C CA . ASN A 1 312 ? 23.572 -21.072 -22.968 1.00 88.69 312 ASN A CA 1
ATOM 2493 C C . ASN A 1 312 ? 22.205 -20.767 -23.622 1.00 88.69 312 ASN A C 1
ATOM 2495 O O . ASN A 1 312 ? 21.712 -21.515 -24.470 1.00 88.69 312 ASN A O 1
ATOM 2499 N N . ILE A 1 313 ? 21.569 -19.669 -23.207 1.00 89.06 313 ILE A N 1
ATOM 2500 C CA . ILE A 1 313 ? 20.231 -19.256 -23.653 1.00 89.06 313 ILE A CA 1
ATOM 2501 C C . ILE A 1 313 ? 20.366 -18.255 -24.801 1.00 89.06 313 ILE A C 1
ATOM 2503 O O . ILE A 1 313 ? 20.877 -17.150 -24.627 1.00 89.06 313 ILE A O 1
ATOM 2507 N N . SER A 1 314 ? 19.895 -18.627 -25.989 1.00 87.44 314 SER A N 1
ATOM 2508 C CA . SER A 1 314 ? 19.869 -17.755 -27.163 1.00 87.44 314 SER A CA 1
ATOM 2509 C C . SER A 1 314 ? 18.831 -18.247 -28.185 1.00 87.44 314 SER A C 1
ATOM 2511 O O . SER A 1 314 ? 18.438 -19.413 -28.141 1.00 87.44 314 SER A O 1
ATOM 2513 N N . PRO A 1 315 ? 18.434 -17.419 -29.170 1.00 86.00 315 PRO A N 1
ATOM 2514 C CA . PRO A 1 315 ? 17.513 -17.837 -30.234 1.00 86.00 315 PRO A CA 1
ATOM 2515 C C . PRO A 1 315 ? 18.031 -18.992 -31.110 1.00 86.00 315 PRO A C 1
ATOM 2517 O O . PRO A 1 315 ? 17.266 -19.583 -31.874 1.00 86.00 315 PRO A O 1
ATOM 2520 N N . THR A 1 316 ? 19.339 -19.251 -31.066 1.00 83.94 316 THR A N 1
ATOM 2521 C CA . THR A 1 316 ? 20.059 -20.180 -31.947 1.00 83.94 316 THR A CA 1
ATOM 2522 C C . THR A 1 316 ? 20.743 -21.322 -31.199 1.00 83.94 316 THR A C 1
ATOM 2524 O O . THR A 1 316 ? 21.394 -22.137 -31.844 1.00 83.94 316 THR A O 1
ATOM 2527 N N . SER A 1 317 ? 20.654 -21.370 -29.868 1.00 86.00 317 SER A N 1
ATOM 2528 C CA . SER A 1 317 ? 21.267 -22.427 -29.057 1.00 86.00 317 SER A CA 1
ATOM 2529 C C . SER A 1 317 ? 20.295 -23.577 -28.811 1.00 86.00 317 SER A C 1
ATOM 2531 O O . SER A 1 317 ? 19.104 -23.486 -29.112 1.00 86.00 317 SER A O 1
ATOM 2533 N N . ASP A 1 318 ? 20.806 -24.645 -28.200 1.00 80.94 318 ASP A N 1
ATOM 2534 C CA . ASP A 1 318 ? 20.035 -25.839 -27.841 1.00 80.94 318 ASP A CA 1
ATOM 2535 C C . ASP A 1 318 ? 18.872 -25.533 -26.877 1.00 80.94 318 ASP A C 1
ATOM 2537 O O . ASP A 1 318 ? 17.910 -26.290 -26.811 1.00 80.94 318 ASP A O 1
ATOM 2541 N N . LYS A 1 319 ? 18.910 -24.387 -26.177 1.00 84.12 319 LYS A N 1
ATOM 2542 C CA . LYS A 1 319 ? 17.833 -23.888 -25.302 1.00 84.12 319 LYS A CA 1
ATOM 2543 C C . LYS A 1 319 ? 16.926 -22.848 -25.973 1.00 84.12 319 LYS A C 1
ATOM 2545 O O . LYS A 1 319 ? 16.442 -21.920 -25.324 1.00 84.12 319 LYS A O 1
ATOM 2550 N N . LYS A 1 320 ? 16.679 -22.987 -27.277 1.00 85.19 320 LYS A N 1
ATOM 2551 C CA . LYS A 1 320 ? 15.766 -22.108 -28.026 1.00 85.19 320 LYS A CA 1
ATOM 2552 C C . LYS A 1 320 ? 14.346 -22.109 -27.449 1.00 85.19 320 LYS A C 1
ATOM 2554 O O . LYS A 1 320 ? 13.695 -21.068 -27.451 1.00 85.19 320 LYS A O 1
ATOM 2559 N N . ASP A 1 321 ? 13.875 -23.240 -26.936 1.00 83.06 321 ASP A N 1
ATOM 2560 C CA . ASP A 1 321 ? 12.531 -23.338 -26.355 1.00 83.06 321 ASP A CA 1
ATOM 2561 C C . ASP A 1 321 ? 12.403 -22.496 -25.080 1.00 83.06 321 ASP A C 1
ATOM 2563 O O . ASP A 1 321 ? 11.419 -21.778 -24.920 1.00 83.06 321 ASP A O 1
ATOM 2567 N N . LEU A 1 322 ? 13.454 -22.469 -24.253 1.00 83.75 322 LEU A N 1
ATOM 2568 C CA . LEU A 1 322 ? 13.547 -21.588 -23.087 1.00 83.75 322 LEU A CA 1
ATOM 2569 C C . LEU A 1 322 ? 13.642 -20.110 -23.486 1.00 83.75 322 LEU A C 1
ATOM 2571 O O . LEU A 1 322 ? 13.129 -19.248 -22.788 1.00 83.75 322 LEU A O 1
ATOM 2575 N N . TRP A 1 323 ? 14.279 -19.786 -24.616 1.00 85.94 323 TRP A N 1
ATOM 2576 C CA . TRP A 1 323 ? 14.243 -18.422 -25.151 1.00 85.94 323 TRP A CA 1
ATOM 2577 C C . TRP A 1 323 ? 12.821 -18.024 -25.575 1.00 85.94 323 TRP A C 1
ATOM 2579 O O . TRP A 1 323 ? 12.376 -16.915 -25.287 1.00 85.94 323 TRP A O 1
ATOM 2589 N N . ASN A 1 324 ? 12.105 -18.929 -26.247 1.00 85.06 324 ASN A N 1
ATOM 2590 C CA . ASN A 1 324 ? 10.756 -18.673 -26.750 1.00 85.06 324 ASN A CA 1
ATOM 2591 C C . ASN A 1 324 ? 9.700 -18.629 -25.638 1.00 85.06 324 ASN A C 1
ATOM 2593 O O . ASN A 1 324 ? 8.666 -17.997 -25.836 1.00 85.06 324 ASN A O 1
ATOM 2597 N N . SER A 1 325 ? 9.942 -19.269 -24.488 1.00 82.50 325 SER A N 1
ATOM 2598 C CA . SER A 1 325 ? 9.051 -19.177 -23.325 1.00 82.50 325 SER A CA 1
ATOM 2599 C C . SER A 1 325 ? 9.102 -17.808 -22.642 1.00 82.50 325 SER A C 1
ATOM 2601 O O . SER A 1 325 ? 8.220 -17.484 -21.852 1.00 82.50 325 SER A O 1
ATOM 2603 N N . LEU A 1 326 ? 10.126 -16.996 -22.924 1.00 83.31 326 LEU A N 1
ATOM 2604 C CA . LEU A 1 326 ? 10.243 -15.645 -22.383 1.00 83.31 326 LEU A CA 1
ATOM 2605 C C . LEU A 1 326 ? 9.279 -14.702 -23.124 1.00 83.31 326 LEU A C 1
ATOM 2607 O O . LEU A 1 326 ? 9.188 -14.781 -24.353 1.00 83.31 326 LEU A O 1
ATOM 2611 N N . PRO A 1 327 ? 8.619 -13.759 -22.431 1.00 82.06 327 PRO A N 1
ATOM 2612 C CA . PRO A 1 327 ? 7.749 -12.768 -23.064 1.00 82.06 327 PRO A CA 1
ATOM 2613 C C . PRO A 1 327 ? 8.436 -12.007 -24.214 1.00 82.06 327 PRO A C 1
ATOM 2615 O O . PRO A 1 327 ? 9.602 -11.619 -24.104 1.00 82.06 327 PRO A O 1
ATOM 2618 N N . GLU A 1 328 ? 7.728 -11.747 -25.321 1.00 75.75 328 GLU A N 1
ATOM 2619 C CA . GLU A 1 328 ? 8.314 -11.115 -26.521 1.00 75.75 328 GLU A CA 1
ATOM 2620 C C . GLU A 1 328 ? 8.971 -9.759 -26.219 1.00 75.75 328 GLU A C 1
ATOM 2622 O O . GLU A 1 328 ? 10.088 -9.477 -26.664 1.00 75.75 328 GLU A O 1
ATOM 2627 N N . ASN A 1 329 ? 8.315 -8.927 -25.403 1.00 72.06 329 ASN A N 1
ATOM 2628 C CA . ASN A 1 329 ? 8.859 -7.645 -24.952 1.00 72.06 329 ASN A CA 1
ATOM 2629 C C . ASN A 1 329 ? 10.227 -7.816 -24.268 1.00 72.06 329 ASN A C 1
ATOM 2631 O O . ASN A 1 329 ? 11.147 -7.039 -24.528 1.00 72.06 329 ASN A O 1
ATOM 2635 N N . MET A 1 330 ? 10.381 -8.856 -23.449 1.00 80.19 330 MET A N 1
ATOM 2636 C CA . MET A 1 330 ? 11.603 -9.191 -22.735 1.00 80.19 330 MET A CA 1
ATOM 2637 C C . MET A 1 330 ? 12.690 -9.648 -23.700 1.00 80.19 330 MET A C 1
ATOM 2639 O O . MET A 1 330 ? 13.810 -9.141 -23.632 1.00 80.19 330 MET A O 1
ATOM 2643 N N . GLN A 1 331 ? 12.353 -10.527 -24.650 1.00 84.12 331 GLN A N 1
ATOM 2644 C CA . GLN A 1 331 ? 13.283 -10.981 -25.687 1.00 84.12 331 GLN A CA 1
ATOM 2645 C C . GLN A 1 331 ? 13.906 -9.789 -26.427 1.00 84.12 331 GLN A C 1
ATOM 2647 O O . GLN A 1 331 ? 15.116 -9.762 -26.657 1.00 84.12 331 GLN A O 1
ATOM 2652 N N . HIS A 1 332 ? 13.117 -8.754 -26.737 1.00 79.81 332 HIS A N 1
ATOM 2653 C CA . HIS A 1 332 ? 13.629 -7.526 -27.349 1.00 79.81 332 HIS A CA 1
ATOM 2654 C C . HIS A 1 332 ? 14.615 -6.753 -26.459 1.00 79.81 332 HIS A C 1
ATOM 2656 O O . HIS A 1 332 ? 15.547 -6.146 -26.990 1.00 79.81 332 HIS A O 1
ATOM 2662 N N . VAL A 1 333 ? 14.426 -6.769 -25.137 1.00 81.00 333 VAL A N 1
ATOM 2663 C CA . VAL A 1 333 ? 15.297 -6.082 -24.168 1.00 81.00 333 VAL A CA 1
ATOM 2664 C C . VAL A 1 333 ? 16.612 -6.819 -23.948 1.00 81.00 333 VAL A C 1
ATOM 2666 O O . VAL A 1 333 ? 17.659 -6.178 -23.894 1.00 81.00 333 VAL A O 1
ATOM 2669 N N . ILE A 1 334 ? 16.582 -8.150 -23.850 1.00 88.00 334 ILE A N 1
ATOM 2670 C CA . ILE A 1 334 ? 17.777 -8.942 -23.528 1.00 88.00 334 ILE A CA 1
ATOM 2671 C C . ILE A 1 334 ? 18.597 -9.337 -24.764 1.00 88.00 334 ILE A C 1
ATOM 2673 O O . ILE A 1 334 ? 19.798 -9.573 -24.659 1.00 88.00 334 ILE A O 1
ATOM 2677 N N . LYS A 1 335 ? 18.004 -9.347 -25.966 1.00 86.62 335 LYS A N 1
ATOM 2678 C CA . LYS A 1 335 ? 18.697 -9.706 -27.220 1.00 86.62 335 LYS A CA 1
ATOM 2679 C C . LYS A 1 335 ? 19.977 -8.899 -27.498 1.00 86.62 335 LYS A C 1
ATOM 2681 O O . LYS A 1 335 ? 20.956 -9.512 -27.924 1.00 86.62 335 LYS A O 1
ATOM 2686 N N . PRO A 1 336 ? 20.047 -7.575 -27.254 1.00 84.25 336 PRO A N 1
ATOM 2687 C CA . PRO A 1 336 ? 21.295 -6.819 -27.387 1.00 84.25 336 PRO A CA 1
ATOM 2688 C C . PRO A 1 336 ? 22.413 -7.292 -26.444 1.00 84.25 336 PRO A C 1
ATOM 2690 O O . PRO A 1 336 ? 23.588 -7.124 -26.771 1.00 84.25 336 PRO A O 1
ATOM 2693 N N . LEU A 1 337 ? 22.062 -7.896 -25.302 1.00 86.81 337 LEU A N 1
ATOM 2694 C CA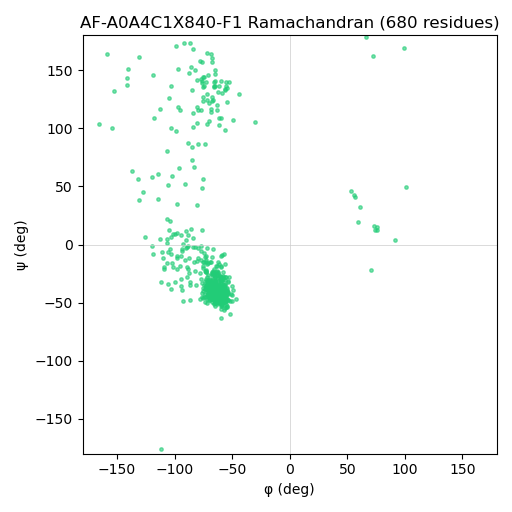 . LEU A 1 337 ? 23.004 -8.335 -24.267 1.00 86.81 337 LEU A CA 1
ATOM 2695 C C . LEU A 1 337 ? 23.685 -9.673 -24.592 1.00 86.81 337 LEU A C 1
ATOM 2697 O O . LEU A 1 337 ? 24.726 -9.983 -24.022 1.00 86.81 337 LEU A O 1
ATOM 2701 N N . LEU A 1 338 ? 23.177 -10.427 -25.574 1.00 86.12 338 LEU A N 1
ATOM 2702 C CA . LEU A 1 338 ? 23.847 -11.632 -26.087 1.00 86.12 338 LEU A CA 1
ATOM 2703 C C . LEU A 1 338 ? 25.239 -11.321 -26.658 1.00 86.12 338 LEU A C 1
ATOM 2705 O O . LEU A 1 338 ? 26.156 -12.130 -26.555 1.00 86.12 338 LEU A O 1
ATOM 2709 N N . ASN A 1 339 ? 25.394 -10.131 -27.246 1.00 81.56 339 ASN A N 1
ATOM 2710 C CA . ASN A 1 339 ? 26.619 -9.698 -27.922 1.00 81.56 339 ASN A CA 1
ATOM 2711 C C . ASN A 1 339 ? 27.332 -8.548 -27.192 1.00 81.56 339 ASN A C 1
ATOM 2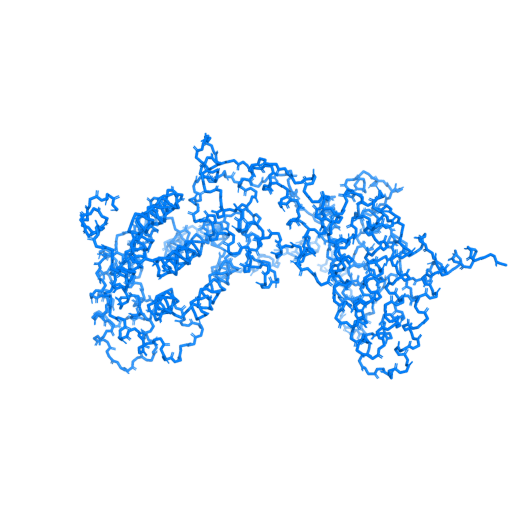713 O O . ASN A 1 339 ? 28.313 -8.002 -27.710 1.00 81.56 339 ASN A O 1
ATOM 2717 N N . SER A 1 340 ? 26.838 -8.138 -26.019 1.00 83.44 340 SER A N 1
ATOM 2718 C CA . SER A 1 340 ? 27.464 -7.070 -25.242 1.00 83.44 340 SER A CA 1
ATOM 2719 C C . SER A 1 340 ? 28.781 -7.527 -24.609 1.00 83.44 340 SER A C 1
ATOM 2721 O O . SER A 1 340 ? 29.110 -8.713 -24.552 1.00 83.44 340 SER A O 1
ATOM 2723 N N . ARG A 1 341 ? 29.580 -6.554 -24.159 1.00 82.44 341 ARG A N 1
ATOM 2724 C CA . ARG A 1 341 ? 30.895 -6.780 -23.538 1.00 82.44 341 ARG A CA 1
ATOM 2725 C C . ARG A 1 341 ? 31.001 -6.074 -22.190 1.00 82.44 341 ARG A C 1
ATOM 2727 O O . ARG A 1 341 ? 31.979 -5.379 -21.931 1.00 82.44 341 ARG A O 1
ATOM 2734 N N . TYR A 1 342 ? 29.968 -6.199 -21.364 1.00 79.81 342 TYR A N 1
ATOM 2735 C CA . TYR A 1 342 ? 30.017 -5.707 -19.993 1.00 79.81 342 TYR A CA 1
ATOM 2736 C C . TYR A 1 342 ? 31.061 -6.492 -19.192 1.00 79.81 342 TYR A C 1
ATOM 2738 O O . TYR A 1 342 ? 31.134 -7.717 -19.307 1.00 79.81 342 TYR A O 1
ATOM 2746 N N . THR A 1 343 ? 31.869 -5.785 -18.400 1.00 77.00 343 THR A N 1
ATOM 2747 C CA . THR A 1 343 ? 32.933 -6.349 -17.556 1.00 77.00 343 THR A CA 1
ATOM 2748 C C . THR A 1 343 ? 32.989 -5.608 -16.225 1.00 77.00 343 THR A C 1
ATOM 2750 O O . THR A 1 343 ? 32.952 -4.377 -16.217 1.00 77.00 343 THR A O 1
ATOM 2753 N N . LEU A 1 344 ? 33.147 -6.331 -15.115 1.00 71.81 344 LEU A N 1
ATOM 2754 C CA . LEU A 1 344 ? 33.361 -5.735 -13.794 1.00 71.81 344 LEU A CA 1
ATOM 2755 C C . LEU A 1 344 ? 34.800 -5.214 -13.655 1.00 71.81 344 LEU A C 1
ATOM 2757 O O . LEU A 1 344 ? 35.755 -5.903 -14.014 1.00 71.81 344 LEU A O 1
ATOM 2761 N N . MET A 1 345 ? 34.973 -4.012 -13.100 1.00 55.66 345 MET A N 1
ATOM 2762 C CA . MET A 1 345 ? 36.292 -3.531 -12.675 1.00 55.66 345 MET A CA 1
ATOM 2763 C C . MET A 1 345 ? 36.593 -4.077 -11.277 1.00 55.66 345 MET A C 1
ATOM 2765 O O . MET A 1 345 ? 36.089 -3.564 -10.282 1.00 55.66 345 MET A O 1
ATOM 2769 N N . THR A 1 346 ? 37.405 -5.127 -11.187 1.00 50.75 346 THR A N 1
ATOM 2770 C CA . THR A 1 346 ? 37.801 -5.708 -9.898 1.00 50.75 346 THR A CA 1
ATOM 2771 C C . THR A 1 346 ? 38.850 -4.821 -9.208 1.00 50.75 346 THR A C 1
ATOM 2773 O O . THR A 1 346 ? 39.892 -4.549 -9.813 1.00 50.75 346 THR A O 1
ATOM 2776 N N . PRO A 1 347 ? 38.660 -4.392 -7.944 1.00 43.16 347 PRO A N 1
ATOM 2777 C CA . PRO A 1 347 ? 39.747 -3.822 -7.152 1.00 43.16 347 PRO A CA 1
ATOM 2778 C C . PRO A 1 347 ? 40.816 -4.894 -6.896 1.00 43.16 347 PRO A C 1
ATOM 2780 O O . PRO A 1 347 ? 40.485 -6.050 -6.627 1.00 43.16 347 PRO A O 1
ATOM 2783 N N . GLN A 1 348 ? 42.101 -4.530 -6.948 1.00 37.25 348 GLN A N 1
ATOM 2784 C CA . GLN A 1 348 ? 43.196 -5.433 -6.575 1.00 37.25 348 GLN A CA 1
ATOM 2785 C C . GLN A 1 348 ? 43.067 -5.837 -5.095 1.00 37.25 348 GLN A C 1
ATOM 2787 O O . GLN A 1 348 ? 43.403 -5.061 -4.205 1.00 37.25 348 GLN A O 1
ATOM 2792 N N . GLN A 1 349 ? 42.596 -7.055 -4.822 1.00 41.88 349 GLN A N 1
ATOM 2793 C CA . GLN A 1 349 ? 42.682 -7.663 -3.493 1.00 41.88 349 GLN A CA 1
ATOM 2794 C C . GLN A 1 349 ? 44.043 -8.349 -3.311 1.00 41.88 349 GLN A C 1
ATOM 2796 O O . GLN A 1 349 ? 44.508 -9.097 -4.175 1.00 41.88 349 GLN A O 1
ATOM 2801 N N . THR A 1 350 ? 44.689 -8.100 -2.171 1.00 42.62 350 THR A N 1
ATOM 2802 C CA . THR A 1 350 ? 45.909 -8.789 -1.734 1.00 42.62 350 THR A CA 1
ATOM 2803 C C . THR A 1 350 ? 45.614 -10.240 -1.328 1.00 42.62 350 THR A C 1
ATOM 2805 O O . THR A 1 350 ? 44.541 -10.572 -0.827 1.00 42.62 350 THR A O 1
ATOM 2808 N N . LYS A 1 351 ? 46.579 -11.130 -1.594 1.00 41.75 351 LYS A N 1
ATOM 2809 C CA . LYS A 1 351 ? 46.433 -12.595 -1.576 1.00 41.75 351 LYS A CA 1
ATOM 2810 C C . LYS A 1 351 ? 46.090 -13.163 -0.188 1.00 41.75 351 LYS A C 1
ATOM 2812 O O . LYS A 1 351 ? 46.922 -13.126 0.713 1.00 41.75 351 LYS A O 1
ATOM 2817 N N . LYS A 1 352 ? 44.942 -13.837 -0.070 1.00 47.06 352 LYS A N 1
ATOM 2818 C CA . LYS A 1 352 ? 44.806 -15.037 0.782 1.00 47.06 352 LYS A CA 1
ATOM 2819 C C . LYS A 1 352 ? 45.204 -16.266 -0.052 1.00 47.06 352 LYS A C 1
ATOM 2821 O O . LYS A 1 352 ? 44.976 -16.238 -1.264 1.00 47.06 352 LYS A O 1
ATOM 2826 N N . PRO A 1 353 ? 45.794 -17.329 0.528 1.00 48.44 353 PRO A N 1
ATOM 2827 C CA . PRO A 1 353 ? 46.091 -18.523 -0.245 1.00 48.44 353 PRO A CA 1
ATOM 2828 C C . PRO A 1 353 ? 44.780 -19.187 -0.663 1.00 48.44 353 PRO A C 1
ATOM 2830 O O . PRO A 1 353 ? 43.900 -19.468 0.148 1.00 48.44 353 PRO A O 1
ATOM 2833 N N . HIS A 1 354 ? 44.669 -19.372 -1.970 1.00 43.47 354 HIS A N 1
ATOM 2834 C CA . HIS A 1 354 ? 43.546 -19.954 -2.676 1.00 43.47 354 HIS A CA 1
ATOM 2835 C C . HIS A 1 354 ? 44.138 -20.562 -3.959 1.00 43.47 354 HIS A C 1
ATOM 2837 O O . HIS A 1 354 ? 44.947 -19.885 -4.604 1.00 43.47 354 HIS A O 1
ATOM 2843 N N . PRO A 1 355 ? 43.804 -21.814 -4.315 1.00 53.34 355 PRO A N 1
ATOM 2844 C CA . PRO A 1 355 ? 42.610 -22.544 -3.895 1.00 53.34 355 PRO A CA 1
ATOM 2845 C C . PRO A 1 355 ? 42.787 -23.510 -2.713 1.00 53.34 355 PRO A C 1
ATOM 2847 O O . PRO A 1 355 ? 43.842 -24.098 -2.507 1.00 53.34 355 PRO A O 1
ATOM 2850 N N . ILE A 1 356 ? 41.692 -23.697 -1.966 1.00 52.34 356 ILE A N 1
ATOM 2851 C CA . ILE A 1 356 ? 41.481 -24.824 -1.034 1.00 52.34 356 ILE A CA 1
ATOM 2852 C C . ILE A 1 356 ? 41.347 -26.144 -1.826 1.00 52.34 356 ILE A C 1
ATOM 2854 O O . ILE A 1 356 ? 41.752 -27.213 -1.365 1.00 52.34 356 ILE A O 1
ATOM 2858 N N . PHE A 1 357 ? 40.819 -26.045 -3.048 1.00 45.06 357 PHE A N 1
ATOM 2859 C CA . PHE A 1 357 ? 40.691 -27.118 -4.029 1.00 45.06 357 PHE A CA 1
ATOM 2860 C C . PHE A 1 357 ? 42.068 -27.571 -4.551 1.00 45.06 357 PHE A C 1
ATOM 2862 O O . PHE A 1 357 ? 42.838 -26.749 -5.046 1.00 45.06 357 PHE A O 1
ATOM 2869 N N . GLY A 1 358 ? 42.377 -28.869 -4.422 1.00 55.34 358 GLY A N 1
ATOM 2870 C CA . GLY A 1 358 ? 43.689 -29.443 -4.763 1.00 55.34 358 GLY A CA 1
ATOM 2871 C C . GLY A 1 358 ? 44.698 -29.502 -3.604 1.00 55.34 358 GLY A C 1
ATOM 2872 O O . GLY A 1 358 ? 45.835 -29.919 -3.808 1.00 55.34 358 GLY A O 1
ATOM 2873 N N . SER A 1 359 ? 44.297 -29.115 -2.386 1.00 60.31 359 SER A N 1
ATOM 2874 C CA . SER A 1 359 ? 45.055 -29.395 -1.157 1.00 60.31 359 SER A CA 1
ATOM 2875 C C . SER A 1 359 ? 44.733 -30.798 -0.619 1.00 60.31 359 SER A C 1
ATOM 2877 O O . SER A 1 359 ? 43.748 -31.413 -1.031 1.00 60.31 359 SER A O 1
ATOM 2879 N N . ALA A 1 360 ? 45.510 -31.298 0.347 1.00 55.16 360 ALA A N 1
ATOM 2880 C CA . ALA A 1 360 ? 45.285 -32.606 0.984 1.00 55.16 360 ALA A CA 1
ATOM 2881 C C . ALA A 1 360 ? 43.884 -32.777 1.628 1.00 55.16 360 ALA A C 1
ATOM 2883 O O . ALA A 1 360 ? 43.529 -33.876 2.043 1.00 55.16 360 ALA A O 1
ATOM 2884 N N . CYS A 1 361 ? 43.086 -31.705 1.696 1.00 47.84 361 CYS A N 1
ATOM 2885 C CA . CYS A 1 361 ? 41.795 -31.633 2.370 1.00 47.84 361 CYS A CA 1
ATOM 2886 C C . CYS A 1 361 ? 40.570 -31.603 1.424 1.00 47.84 361 CYS A C 1
ATOM 2888 O O . CYS A 1 361 ? 39.450 -31.481 1.917 1.00 47.84 361 CYS A O 1
ATOM 2890 N N . GLY A 1 362 ? 40.722 -31.675 0.090 1.00 51.78 362 GLY A N 1
ATOM 2891 C CA . GLY A 1 362 ? 39.569 -31.608 -0.828 1.00 51.78 362 GLY A CA 1
ATOM 2892 C C . GLY A 1 362 ? 39.869 -32.045 -2.264 1.00 51.78 362 GLY A C 1
ATOM 2893 O O . GLY A 1 362 ? 40.449 -31.284 -3.039 1.00 51.78 362 GLY A O 1
ATOM 2894 N N . THR A 1 363 ? 39.442 -33.261 -2.622 1.00 60.44 363 THR A N 1
ATOM 2895 C CA . THR A 1 363 ? 39.787 -33.949 -3.881 1.00 60.44 363 THR A CA 1
ATOM 2896 C C . THR A 1 363 ? 38.734 -33.851 -4.997 1.00 60.44 363 THR A C 1
ATOM 2898 O O . THR A 1 363 ? 39.057 -34.162 -6.140 1.00 60.44 363 THR A O 1
ATOM 2901 N N . SER A 1 364 ? 37.515 -33.351 -4.747 1.00 64.94 364 SER A N 1
ATOM 2902 C CA . SER A 1 364 ? 36.565 -32.965 -5.810 1.00 64.94 364 SER A CA 1
ATOM 2903 C C . SER A 1 364 ? 35.785 -31.686 -5.451 1.00 64.94 364 SER A C 1
ATOM 2905 O O . SER A 1 364 ? 35.478 -31.440 -4.285 1.00 64.94 364 SER A O 1
ATOM 2907 N N . PHE A 1 365 ? 35.508 -30.829 -6.446 1.00 53.91 365 PHE A N 1
ATOM 2908 C CA . PHE A 1 365 ? 34.943 -29.482 -6.245 1.00 53.91 365 PHE A CA 1
ATOM 2909 C C . PHE A 1 365 ? 33.501 -29.544 -5.729 1.00 53.91 365 PHE A C 1
ATOM 2911 O O . PHE A 1 365 ? 33.132 -28.808 -4.816 1.00 53.91 365 PHE A O 1
ATOM 2918 N N . LEU A 1 366 ? 32.717 -30.481 -6.269 1.00 52.94 366 LEU A N 1
ATOM 2919 C CA . LEU A 1 366 ? 31.334 -30.722 -5.865 1.00 52.94 366 LEU A CA 1
ATOM 2920 C C . LEU A 1 366 ? 31.235 -31.347 -4.467 1.00 52.94 366 LEU A C 1
ATOM 2922 O O . LEU A 1 366 ? 30.385 -30.916 -3.692 1.00 52.94 366 LEU A O 1
ATOM 2926 N N . GLU A 1 367 ? 32.115 -32.285 -4.082 1.00 54.19 367 GLU A N 1
ATOM 2927 C CA . GLU A 1 367 ? 32.120 -32.781 -2.695 1.00 54.19 367 GLU A CA 1
ATOM 2928 C C . GLU A 1 367 ? 32.605 -31.730 -1.709 1.00 54.19 367 GLU A C 1
ATOM 2930 O O . GLU A 1 367 ? 32.041 -31.634 -0.623 1.00 54.19 367 GLU A O 1
ATOM 2935 N N . TRP A 1 368 ? 33.633 -30.949 -2.051 1.00 62.16 368 TRP A N 1
ATOM 2936 C CA . TRP A 1 368 ? 34.109 -29.884 -1.175 1.00 62.16 368 TRP A CA 1
ATOM 2937 C C . TRP A 1 368 ? 33.016 -28.840 -0.951 1.00 62.16 368 TRP A C 1
ATOM 2939 O O . TRP A 1 368 ? 32.737 -28.511 0.197 1.00 62.16 368 TRP A O 1
ATOM 2949 N N . ALA A 1 369 ? 32.345 -28.372 -2.006 1.00 59.03 369 ALA A N 1
ATOM 2950 C CA . ALA A 1 369 ? 31.269 -27.394 -1.882 1.00 59.03 369 ALA A CA 1
ATOM 2951 C C . ALA A 1 369 ? 30.072 -27.966 -1.107 1.00 59.03 369 ALA A C 1
ATOM 2953 O O . ALA A 1 369 ? 29.640 -27.364 -0.127 1.00 59.03 369 ALA A O 1
ATOM 2954 N N . HIS A 1 370 ? 29.590 -29.162 -1.463 1.00 57.38 370 HIS A N 1
ATOM 2955 C CA . HIS A 1 370 ? 28.452 -29.788 -0.787 1.00 57.38 370 HIS A CA 1
ATOM 2956 C C . HIS A 1 370 ? 28.781 -30.103 0.679 1.00 57.38 370 HIS A C 1
ATOM 2958 O O . HIS A 1 370 ? 28.020 -29.726 1.561 1.00 57.38 370 HIS A O 1
ATOM 2964 N N . ARG A 1 371 ? 29.930 -30.718 0.993 1.00 54.47 371 ARG A N 1
ATOM 2965 C CA . ARG A 1 371 ? 30.312 -31.015 2.387 1.00 54.47 371 ARG A CA 1
ATOM 2966 C C . ARG A 1 371 ? 30.603 -29.751 3.189 1.00 54.47 371 ARG A C 1
ATOM 2968 O O . ARG A 1 371 ? 30.255 -29.722 4.358 1.00 54.47 371 ARG A O 1
ATOM 2975 N N . THR A 1 372 ? 31.197 -28.715 2.596 1.00 60.03 372 THR A N 1
ATOM 2976 C CA . THR A 1 372 ? 31.488 -27.452 3.303 1.00 60.03 372 THR A CA 1
ATOM 2977 C C . THR A 1 372 ? 30.210 -26.678 3.591 1.00 60.03 372 THR A C 1
ATOM 2979 O O . THR A 1 372 ? 30.030 -26.215 4.712 1.00 60.03 372 THR A O 1
ATOM 2982 N N . ILE A 1 373 ? 29.292 -26.600 2.624 1.00 63.50 373 ILE A N 1
ATOM 2983 C CA . ILE A 1 373 ? 27.979 -25.974 2.808 1.00 63.50 373 ILE A CA 1
ATOM 2984 C C . ILE A 1 373 ? 27.146 -26.798 3.791 1.00 63.50 373 ILE A C 1
ATOM 2986 O O . ILE A 1 373 ? 26.626 -26.238 4.745 1.00 63.50 373 ILE A O 1
ATOM 2990 N N . LYS A 1 374 ? 27.094 -28.128 3.655 1.00 52.66 374 LYS A N 1
ATOM 2991 C CA . LYS A 1 374 ? 26.381 -29.016 4.589 1.00 52.66 374 LYS A CA 1
ATOM 2992 C C . LYS A 1 374 ? 26.958 -28.948 6.006 1.00 52.66 374 LYS A C 1
ATOM 2994 O O . LYS A 1 374 ? 26.188 -28.879 6.953 1.00 52.66 374 LYS A O 1
ATOM 2999 N N . ALA A 1 375 ? 28.284 -28.905 6.156 1.00 60.91 375 ALA A N 1
ATOM 3000 C CA . ALA A 1 375 ? 28.957 -28.749 7.448 1.00 60.91 375 ALA A CA 1
ATOM 3001 C C . ALA A 1 375 ? 28.841 -27.331 8.027 1.00 60.91 375 ALA A C 1
ATOM 3003 O O . ALA A 1 375 ? 29.008 -27.145 9.228 1.00 60.91 375 ALA A O 1
ATOM 3004 N N . PHE A 1 376 ? 28.612 -26.317 7.193 1.00 70.19 376 PHE A N 1
ATOM 3005 C CA . PHE A 1 376 ? 28.307 -24.960 7.635 1.00 70.19 376 PHE A CA 1
ATOM 3006 C C . PHE A 1 376 ? 26.849 -24.856 8.091 1.00 70.19 376 PHE A C 1
ATOM 3008 O O . PHE A 1 376 ? 26.591 -24.379 9.190 1.00 70.19 376 PHE A O 1
ATOM 3015 N N . LEU A 1 377 ? 25.914 -25.392 7.303 1.00 61.41 377 LEU A N 1
ATOM 3016 C CA . LEU A 1 377 ? 24.492 -25.468 7.636 1.00 61.41 377 LEU A CA 1
ATOM 3017 C C . LEU A 1 377 ? 24.255 -26.289 8.912 1.00 61.41 377 LEU A C 1
ATOM 3019 O O . LEU A 1 377 ? 23.497 -25.864 9.775 1.00 61.41 377 LEU A O 1
ATOM 3023 N N . SER A 1 378 ? 24.980 -27.396 9.106 1.00 63.25 378 SER A N 1
ATOM 3024 C CA . SER A 1 378 ? 24.885 -28.216 10.323 1.00 63.25 378 SER A CA 1
ATOM 3025 C C . SER A 1 378 ? 25.500 -27.574 11.575 1.00 63.25 378 SER A C 1
ATOM 3027 O O . SER A 1 378 ? 25.463 -28.184 12.639 1.00 63.25 378 SER A O 1
ATOM 3029 N N . LYS A 1 379 ? 26.120 -26.389 11.472 1.00 74.50 379 LYS A N 1
ATOM 3030 C CA . LYS A 1 379 ? 26.634 -25.625 12.624 1.00 74.50 379 LYS A CA 1
ATOM 3031 C C . LYS A 1 379 ? 25.650 -24.577 13.135 1.00 74.50 379 LYS A C 1
ATOM 3033 O O . LYS A 1 379 ? 25.905 -23.997 14.189 1.00 74.50 379 LYS A O 1
ATOM 3038 N N . PHE A 1 380 ? 24.564 -24.303 12.412 1.00 74.62 380 PHE A N 1
ATOM 3039 C CA . PHE A 1 380 ? 23.547 -23.385 12.907 1.00 74.62 380 PHE A CA 1
ATOM 3040 C C . PHE A 1 380 ? 22.803 -24.039 14.064 1.00 74.62 380 PHE A C 1
ATOM 3042 O O . PHE A 1 380 ? 22.214 -25.109 13.927 1.00 74.62 380 PHE A O 1
ATOM 3049 N N . ASN A 1 381 ? 22.835 -23.384 15.221 1.00 82.69 381 ASN A N 1
ATOM 3050 C CA . ASN A 1 381 ? 22.013 -23.784 16.347 1.00 82.69 381 ASN A CA 1
ATOM 3051 C C . ASN A 1 381 ? 20.545 -23.502 15.987 1.00 82.69 381 ASN A C 1
ATOM 3053 O O . ASN A 1 381 ? 20.174 -22.343 15.788 1.00 82.69 381 ASN A O 1
ATOM 3057 N N . LYS A 1 382 ? 19.720 -24.552 15.905 1.00 84.62 382 LYS A N 1
ATOM 3058 C CA . LYS A 1 382 ? 18.299 -24.430 15.553 1.00 84.62 382 LYS A CA 1
ATOM 3059 C C . LYS A 1 382 ? 17.547 -23.495 16.498 1.00 84.62 382 LYS A C 1
ATOM 3061 O O . LYS A 1 382 ? 16.753 -22.706 16.015 1.00 84.62 382 LYS A O 1
ATOM 3066 N N . LEU A 1 383 ? 17.855 -23.481 17.799 1.00 86.25 383 LEU A N 1
ATOM 3067 C CA . LEU A 1 383 ? 17.254 -22.538 18.755 1.00 86.25 383 LEU A CA 1
ATOM 3068 C C . LEU A 1 383 ? 17.575 -21.079 18.409 1.00 86.25 383 LEU A C 1
ATOM 3070 O O . LEU A 1 383 ? 16.718 -20.210 18.548 1.00 86.25 383 LEU A O 1
ATOM 3074 N N . VAL A 1 384 ? 18.781 -20.802 17.903 1.00 86.75 384 VAL A N 1
ATOM 3075 C CA . VAL A 1 384 ? 19.149 -19.457 17.428 1.00 86.75 384 VAL A CA 1
ATOM 3076 C C . VAL A 1 384 ? 18.378 -19.103 16.156 1.00 86.75 384 VAL A C 1
ATOM 3078 O O . VAL A 1 384 ? 17.906 -17.977 16.034 1.00 86.75 384 VAL A O 1
ATOM 3081 N N . VAL A 1 385 ? 18.203 -20.058 15.237 1.00 85.38 385 VAL A N 1
ATOM 3082 C CA . VAL A 1 385 ? 17.395 -19.868 14.020 1.00 85.38 385 VAL A CA 1
ATOM 3083 C C . VAL A 1 385 ? 15.926 -19.617 14.369 1.00 85.38 385 VAL A C 1
ATOM 3085 O O . VAL A 1 385 ? 15.336 -18.687 13.835 1.00 85.38 385 VAL A O 1
ATOM 3088 N N . ILE A 1 386 ? 15.360 -20.370 15.316 1.00 87.88 386 ILE A N 1
ATOM 3089 C CA . ILE A 1 386 ? 13.987 -20.192 15.814 1.00 87.88 386 ILE A CA 1
ATOM 3090 C C . ILE A 1 386 ? 13.812 -18.786 16.388 1.00 87.88 386 ILE A C 1
ATOM 3092 O O . ILE A 1 386 ? 12.907 -18.068 15.977 1.00 87.88 386 ILE A O 1
ATOM 3096 N N . ARG A 1 387 ? 14.707 -18.353 17.288 1.00 87.62 387 ARG A N 1
ATOM 3097 C CA . ARG A 1 387 ? 14.651 -17.000 17.866 1.00 87.62 387 ARG A CA 1
ATOM 3098 C C . ARG A 1 387 ? 14.808 -15.914 16.802 1.00 87.62 387 ARG A C 1
ATOM 3100 O O . ARG A 1 387 ? 14.098 -14.918 16.864 1.00 87.62 387 ARG A O 1
ATOM 3107 N N . GLY A 1 388 ? 15.687 -16.117 15.820 1.00 82.06 388 GLY A N 1
ATOM 3108 C CA . GLY A 1 388 ? 15.818 -15.223 14.670 1.00 82.06 388 GLY A CA 1
ATOM 3109 C C . GLY A 1 388 ? 14.521 -15.117 13.869 1.00 82.06 388 GLY A C 1
ATOM 3110 O O . GLY A 1 388 ? 14.063 -14.012 13.607 1.00 82.06 388 GLY A O 1
ATOM 3111 N N . ASN A 1 389 ? 13.889 -16.250 13.559 1.00 79.69 389 ASN A N 1
ATOM 3112 C CA . ASN A 1 389 ? 12.626 -16.291 12.823 1.00 79.69 389 ASN A CA 1
ATOM 3113 C C . ASN A 1 389 ? 11.481 -15.616 13.592 1.00 79.69 389 ASN A C 1
ATOM 3115 O O . ASN A 1 389 ? 10.741 -14.852 12.986 1.00 79.69 389 ASN A O 1
ATOM 3119 N N . ILE A 1 390 ? 11.375 -15.815 14.914 1.00 80.38 390 ILE A N 1
ATOM 3120 C CA . ILE A 1 390 ? 10.380 -15.119 15.755 1.00 80.38 390 ILE A CA 1
ATOM 3121 C C . ILE A 1 390 ? 10.575 -13.601 15.676 1.00 80.38 390 ILE A C 1
ATOM 3123 O O . ILE A 1 390 ? 9.615 -12.866 15.478 1.00 80.38 390 ILE A O 1
ATOM 3127 N N . VAL A 1 391 ? 11.820 -13.123 15.781 1.00 78.31 391 VAL A N 1
ATOM 3128 C CA . VAL A 1 391 ? 12.130 -11.686 15.664 1.00 78.31 391 VAL A CA 1
ATOM 3129 C C . VAL A 1 391 ? 11.815 -11.150 14.263 1.00 78.31 391 VAL A C 1
ATOM 3131 O O . VAL A 1 391 ? 11.449 -9.986 14.124 1.00 78.31 391 VAL A O 1
ATOM 3134 N N . CYS A 1 392 ? 11.939 -11.986 13.234 1.00 70.38 392 CYS A N 1
ATOM 3135 C CA . CYS A 1 392 ? 11.587 -11.647 11.858 1.00 70.38 392 CYS A CA 1
ATOM 3136 C C . CYS A 1 392 ? 10.088 -11.789 11.533 1.00 70.38 392 CYS A C 1
ATOM 3138 O O . CYS A 1 392 ? 9.720 -11.487 10.404 1.00 70.38 392 CYS A O 1
ATOM 3140 N N . GLY A 1 393 ? 9.240 -12.242 12.466 1.00 68.25 393 GLY A N 1
ATOM 3141 C CA . GLY A 1 393 ? 7.808 -12.469 12.218 1.00 68.25 393 GLY A CA 1
ATOM 3142 C C . GLY A 1 393 ? 7.482 -13.737 11.414 1.00 68.25 393 GLY A C 1
ATOM 3143 O O . GLY A 1 393 ? 6.363 -13.908 10.956 1.00 68.25 393 GLY A O 1
ATOM 3144 N N . GLU A 1 394 ? 8.450 -14.636 11.233 1.00 73.81 394 GLU A N 1
ATOM 3145 C CA . GLU A 1 394 ? 8.336 -15.852 10.414 1.00 73.81 394 GLU A CA 1
ATOM 3146 C C . GLU A 1 394 ? 7.983 -17.057 11.302 1.00 73.81 394 GLU A C 1
ATOM 3148 O O . GLU A 1 394 ? 8.797 -17.964 11.531 1.00 73.81 394 GLU A O 1
ATOM 3153 N N . PHE A 1 395 ? 6.782 -17.028 11.880 1.00 82.06 395 PHE A N 1
ATOM 3154 C CA . PHE A 1 395 ? 6.376 -17.938 12.953 1.00 82.06 395 PHE A CA 1
ATOM 3155 C C . PHE A 1 395 ? 6.190 -19.384 12.483 1.00 82.06 395 PHE A C 1
ATOM 3157 O O . PHE A 1 395 ? 6.562 -20.304 13.208 1.00 82.06 395 PHE A O 1
ATOM 3164 N N . GLU A 1 396 ? 5.725 -19.616 11.255 1.00 81.31 396 GLU A N 1
ATOM 3165 C CA . GLU A 1 396 ? 5.579 -20.957 10.677 1.00 81.31 396 GLU A CA 1
ATOM 3166 C C . GLU A 1 396 ? 6.945 -21.622 10.483 1.00 81.31 396 GLU A C 1
ATOM 3168 O O . GLU A 1 396 ? 7.132 -22.801 10.794 1.00 81.31 396 GLU A O 1
ATOM 3173 N N . ARG A 1 397 ? 7.950 -20.853 10.032 1.00 80.94 397 ARG A N 1
ATOM 3174 C CA . ARG A 1 397 ? 9.331 -21.351 9.942 1.00 80.94 397 ARG A CA 1
ATOM 3175 C C . ARG A 1 397 ? 9.898 -21.596 11.334 1.00 80.94 397 ARG A C 1
ATOM 3177 O O . ARG A 1 397 ? 10.575 -22.601 11.543 1.00 80.94 397 ARG A O 1
ATOM 3184 N N . ALA A 1 398 ? 9.651 -20.697 12.287 1.00 87.25 398 ALA A N 1
ATOM 3185 C CA . ALA A 1 398 ? 10.060 -20.893 13.676 1.00 87.25 398 ALA A CA 1
ATOM 3186 C C . ALA A 1 398 ? 9.470 -22.190 14.259 1.00 87.25 398 ALA A C 1
ATOM 3188 O O . ALA A 1 398 ? 10.218 -22.970 14.851 1.00 87.25 398 ALA A O 1
ATOM 3189 N N . LEU A 1 399 ? 8.180 -22.451 14.020 1.00 90.75 399 LEU A N 1
ATOM 3190 C CA . LEU A 1 399 ? 7.488 -23.676 14.417 1.00 90.75 399 LEU A CA 1
ATOM 3191 C C . LEU A 1 399 ? 8.146 -24.906 13.790 1.00 90.75 399 LEU A C 1
ATOM 3193 O O . LEU A 1 399 ? 8.541 -25.816 14.512 1.00 90.75 399 LEU A O 1
ATOM 3197 N N . GLN A 1 400 ? 8.371 -24.893 12.474 1.00 88.25 400 GLN A N 1
ATOM 3198 C CA . GLN A 1 400 ? 9.014 -26.002 11.769 1.00 88.25 400 GLN A CA 1
ATOM 3199 C C . GLN A 1 400 ? 10.401 -26.328 12.346 1.00 88.25 400 GLN A C 1
ATOM 3201 O O . GLN A 1 400 ? 10.725 -27.490 12.591 1.00 88.25 400 GLN A O 1
ATOM 3206 N N . TYR A 1 401 ? 11.243 -25.314 12.578 1.00 87.50 401 TYR A N 1
ATOM 3207 C CA . TYR A 1 401 ? 12.564 -25.537 13.170 1.00 87.50 401 TYR A CA 1
ATOM 3208 C C . TYR A 1 401 ? 12.479 -26.045 14.614 1.00 87.50 401 TYR A C 1
ATOM 3210 O O . TYR A 1 401 ? 13.348 -26.822 15.020 1.00 87.50 401 TYR A O 1
ATOM 3218 N N . LEU A 1 402 ? 11.466 -25.624 15.378 1.00 90.56 402 LEU A N 1
ATOM 3219 C CA . LEU A 1 402 ? 11.238 -26.094 16.742 1.00 90.56 402 LEU A CA 1
ATOM 3220 C C . LEU A 1 402 ? 10.791 -27.555 16.764 1.00 90.56 402 LEU A C 1
ATOM 3222 O O . LEU A 1 402 ? 11.364 -28.344 17.509 1.00 90.56 402 LEU A O 1
ATOM 3226 N N . GLU A 1 403 ? 9.851 -27.940 15.906 1.00 89.88 403 GLU A N 1
ATOM 3227 C CA . GLU A 1 403 ? 9.419 -29.332 15.755 1.00 89.88 403 GLU A CA 1
ATOM 3228 C C . GLU A 1 403 ? 10.592 -30.235 15.352 1.00 89.88 403 GLU A C 1
ATOM 3230 O O . GLU A 1 403 ? 10.831 -31.261 15.988 1.00 89.88 403 GLU A O 1
ATOM 3235 N N . LEU A 1 404 ? 11.406 -29.800 14.382 1.00 87.25 404 LEU A N 1
ATOM 3236 C CA . LEU A 1 404 ? 12.632 -30.500 13.977 1.00 87.25 404 LEU A CA 1
ATOM 3237 C C . LEU A 1 404 ? 13.676 -30.596 15.098 1.00 87.25 404 LEU A C 1
ATOM 3239 O O . LEU A 1 404 ? 14.518 -31.493 15.075 1.00 87.25 404 LEU A O 1
ATOM 3243 N N . TYR A 1 405 ? 13.706 -29.642 16.030 1.00 87.19 405 TYR A N 1
ATOM 3244 C CA . TYR A 1 405 ? 14.582 -29.701 17.200 1.00 87.19 405 TYR A CA 1
ATOM 3245 C C . TYR A 1 405 ? 14.034 -30.698 18.231 1.00 87.19 405 TYR A C 1
ATOM 3247 O O . TYR A 1 405 ? 14.765 -31.565 18.702 1.00 87.19 405 TYR A O 1
ATOM 3255 N N . MET A 1 406 ? 12.734 -30.640 18.522 1.00 87.56 406 MET A N 1
ATOM 3256 C CA . MET A 1 406 ? 12.065 -31.537 19.470 1.00 87.56 406 MET A CA 1
ATOM 3257 C C . MET A 1 406 ? 12.044 -32.998 18.994 1.00 87.56 406 MET A C 1
ATOM 3259 O O . MET A 1 406 ? 12.067 -33.912 19.817 1.00 87.56 406 MET A O 1
ATOM 3263 N N . GLU A 1 407 ? 12.038 -33.241 17.681 1.00 86.44 407 GLU A N 1
ATOM 3264 C CA . GLU A 1 407 ? 12.156 -34.591 17.123 1.00 86.44 407 GLU A CA 1
ATOM 3265 C C . GLU A 1 407 ? 13.561 -35.189 17.316 1.00 86.44 407 GLU A C 1
ATOM 3267 O O . GLU A 1 407 ? 13.685 -36.393 17.560 1.00 86.44 407 GLU A O 1
ATOM 3272 N N . GLU A 1 408 ? 14.610 -34.363 17.248 1.00 84.00 408 GLU A N 1
ATOM 3273 C CA . GLU A 1 408 ? 15.998 -34.782 17.492 1.00 84.00 408 GLU A CA 1
ATOM 3274 C C . GLU A 1 408 ? 16.294 -34.983 18.985 1.00 84.00 408 GLU A C 1
ATOM 3276 O O . GLU A 1 408 ? 16.990 -35.933 19.345 1.00 84.00 408 GLU A O 1
ATOM 3281 N N . TYR A 1 409 ? 15.728 -34.136 19.849 1.00 84.50 409 TYR A N 1
ATOM 3282 C CA . TYR A 1 409 ? 15.944 -34.135 21.300 1.00 84.50 409 TYR A CA 1
ATOM 3283 C C . TYR A 1 409 ? 14.660 -34.502 22.060 1.00 84.50 409 TYR A C 1
ATOM 3285 O O . TYR A 1 409 ? 14.140 -33.730 22.865 1.00 84.50 409 TYR A O 1
ATOM 3293 N N . LYS A 1 410 ? 14.130 -35.708 21.811 1.00 81.56 410 LYS A N 1
ATOM 3294 C CA . LYS A 1 410 ? 12.828 -36.154 22.357 1.00 81.56 410 LYS A CA 1
ATOM 3295 C C . LYS A 1 410 ? 12.742 -36.128 23.887 1.00 81.56 410 LYS A C 1
ATOM 3297 O O . LYS A 1 410 ? 11.652 -35.948 24.428 1.00 81.56 410 LYS A O 1
ATOM 3302 N N . ASP A 1 411 ? 13.873 -36.288 24.569 1.00 80.50 411 ASP A N 1
ATOM 3303 C CA . ASP A 1 411 ? 13.944 -36.316 26.032 1.00 80.50 411 ASP A CA 1
ATOM 3304 C C . ASP A 1 411 ? 13.798 -34.915 26.670 1.00 80.50 411 ASP A C 1
ATOM 3306 O O . ASP A 1 411 ? 13.423 -34.814 27.837 1.00 80.50 411 ASP A O 1
ATOM 3310 N N . GLU A 1 412 ? 13.995 -33.835 25.901 1.00 82.19 412 GLU A N 1
ATOM 3311 C CA . GLU A 1 412 ? 13.937 -32.429 26.352 1.00 82.19 412 GLU A CA 1
ATOM 3312 C C . GLU A 1 412 ? 12.611 -31.732 25.977 1.00 82.19 412 GLU A C 1
ATOM 3314 O O . GLU A 1 412 ? 12.443 -30.527 26.160 1.00 82.19 412 GLU A O 1
ATOM 3319 N N . MET A 1 413 ? 11.617 -32.482 25.483 1.00 81.19 413 MET A N 1
ATOM 3320 C CA . MET A 1 413 ? 10.343 -31.934 24.988 1.00 81.19 413 MET A CA 1
ATOM 3321 C C . MET A 1 413 ? 9.668 -30.973 25.982 1.00 81.19 413 MET A C 1
ATOM 3323 O O . MET A 1 413 ? 9.167 -29.923 25.585 1.00 81.19 413 MET A O 1
ATOM 3327 N N . GLN A 1 414 ? 9.654 -31.324 27.273 1.00 86.19 414 GLN A N 1
ATOM 3328 C CA . GLN A 1 414 ? 8.974 -30.543 28.314 1.00 86.19 414 GLN A CA 1
ATOM 3329 C C . GLN A 1 414 ? 9.600 -29.156 28.525 1.00 86.19 414 GLN A C 1
ATOM 3331 O O . GLN A 1 414 ? 8.883 -28.227 28.890 1.00 86.19 414 GLN A O 1
ATOM 3336 N N . GLU A 1 415 ? 10.900 -28.996 28.261 1.00 85.81 415 GLU A N 1
ATOM 3337 C CA . GLU A 1 415 ? 11.615 -27.723 28.425 1.00 85.81 415 GLU A CA 1
ATOM 3338 C C . GLU A 1 415 ? 11.257 -26.711 27.328 1.00 85.81 415 GLU A C 1
ATOM 3340 O O . GLU A 1 415 ? 11.362 -25.500 27.525 1.00 85.81 415 GLU A O 1
ATOM 3345 N N . HIS A 1 416 ? 10.774 -27.197 26.183 1.00 88.44 416 HIS A N 1
ATOM 3346 C CA . HIS A 1 416 ? 10.464 -26.377 25.014 1.00 88.44 416 HIS A CA 1
ATOM 3347 C C . HIS A 1 416 ? 8.969 -26.118 24.805 1.00 88.44 416 HIS A C 1
ATOM 3349 O O . HIS A 1 416 ? 8.616 -25.326 23.932 1.00 88.44 416 HIS A O 1
ATOM 3355 N N . LEU A 1 417 ? 8.087 -26.702 25.628 1.00 88.25 417 LEU A N 1
ATOM 3356 C CA . LEU A 1 417 ? 6.639 -26.485 25.517 1.00 88.25 417 LEU A CA 1
ATOM 3357 C C . LEU A 1 417 ? 6.252 -25.012 25.686 1.00 88.25 417 LEU A C 1
ATOM 3359 O O . LEU A 1 417 ? 5.378 -24.541 24.975 1.00 88.25 417 LEU A O 1
ATOM 3363 N N . SER A 1 418 ? 6.931 -24.264 26.558 1.00 88.06 418 SER A N 1
ATOM 3364 C CA . SER A 1 418 ? 6.696 -22.822 26.728 1.00 88.06 418 SER A CA 1
ATOM 3365 C C . SER A 1 418 ? 6.943 -22.030 25.442 1.00 88.06 418 SER A C 1
ATOM 3367 O O . SER A 1 418 ? 6.152 -21.164 25.081 1.00 88.06 418 SER A O 1
ATOM 3369 N N . LEU A 1 419 ? 8.027 -22.357 24.732 1.00 88.75 419 LEU A N 1
ATOM 3370 C CA . LEU A 1 419 ? 8.362 -21.739 23.449 1.00 88.75 419 LEU A CA 1
ATOM 3371 C C . LEU A 1 419 ? 7.381 -22.169 22.353 1.00 88.75 419 LEU A C 1
ATOM 3373 O O . LEU A 1 419 ? 7.006 -21.364 21.510 1.00 88.75 419 LEU A O 1
ATOM 3377 N N . LEU A 1 420 ? 6.938 -23.425 22.382 1.00 90.44 420 LEU A N 1
ATOM 3378 C CA . LEU A 1 420 ? 5.922 -23.926 21.463 1.00 90.44 420 LEU A CA 1
ATOM 3379 C C . LEU A 1 420 ? 4.582 -23.197 21.661 1.00 90.44 420 LEU A C 1
ATOM 3381 O O . LEU A 1 420 ? 3.966 -22.781 20.684 1.00 90.44 420 LEU A O 1
ATOM 3385 N N . THR A 1 421 ? 4.166 -22.973 22.913 1.00 88.62 421 THR A N 1
ATOM 3386 C CA . THR A 1 421 ? 2.983 -22.166 23.244 1.00 88.62 421 THR A CA 1
ATOM 3387 C C . THR A 1 421 ? 3.127 -20.724 22.760 1.00 88.62 421 THR A C 1
ATOM 3389 O O . THR A 1 421 ? 2.179 -20.188 22.197 1.00 88.62 421 THR A O 1
ATOM 3392 N N . GLU A 1 422 ? 4.299 -20.105 22.949 1.00 87.38 422 GLU A N 1
ATOM 3393 C CA . GLU A 1 422 ? 4.605 -18.753 22.453 1.00 87.38 422 GLU A CA 1
ATOM 3394 C C . GLU A 1 422 ? 4.409 -18.663 20.932 1.00 87.38 422 GLU A C 1
ATOM 3396 O O . GLU A 1 422 ? 3.704 -17.779 20.456 1.00 87.38 422 GLU A O 1
ATOM 3401 N N . ILE A 1 423 ? 4.966 -19.612 20.171 1.00 88.00 423 ILE A N 1
ATOM 3402 C CA . ILE A 1 423 ? 4.847 -19.629 18.707 1.00 88.00 423 ILE A CA 1
ATOM 3403 C C . ILE A 1 423 ? 3.397 -19.863 18.264 1.00 88.00 423 ILE A C 1
ATOM 3405 O O . ILE A 1 423 ? 2.916 -19.143 17.394 1.00 88.00 423 ILE A O 1
ATOM 3409 N N . TYR A 1 424 ? 2.673 -20.812 18.867 1.00 88.81 424 TYR A N 1
ATOM 3410 C CA . TYR A 1 424 ? 1.265 -21.045 18.517 1.00 88.81 424 TYR A CA 1
ATOM 3411 C C . TYR A 1 424 ? 0.355 -19.866 18.862 1.00 88.81 424 TYR A C 1
ATOM 3413 O O . TYR A 1 424 ? -0.584 -19.581 18.126 1.00 88.81 424 TYR A O 1
ATOM 3421 N N . ALA A 1 425 ? 0.643 -19.155 19.950 1.00 83.62 425 ALA A N 1
ATOM 3422 C CA . ALA A 1 425 ? -0.072 -17.934 20.284 1.00 83.62 425 ALA A CA 1
ATOM 3423 C C . ALA A 1 425 ? 0.179 -16.817 19.261 1.00 83.62 425 ALA A C 1
ATOM 3425 O O . ALA A 1 425 ? -0.755 -16.116 18.888 1.00 83.62 425 ALA A O 1
ATOM 3426 N N . LEU A 1 426 ? 1.419 -16.673 18.779 1.00 81.31 426 LEU A N 1
ATOM 3427 C CA . LEU A 1 426 ? 1.769 -15.720 17.716 1.00 81.31 426 LEU A CA 1
ATOM 3428 C C . LEU A 1 426 ? 1.134 -16.078 16.362 1.00 81.31 426 LEU A C 1
ATOM 3430 O O . LEU A 1 426 ? 0.919 -15.189 15.543 1.00 81.31 426 LEU A O 1
ATOM 3434 N N . LEU A 1 427 ? 0.811 -17.355 16.147 1.00 79.50 427 LEU A N 1
ATOM 3435 C CA . LEU A 1 427 ? 0.061 -17.853 14.990 1.00 79.50 427 LEU A CA 1
ATOM 3436 C C . LEU A 1 427 ? -1.471 -17.739 15.148 1.00 79.50 427 LEU A C 1
ATOM 3438 O O . LEU A 1 427 ? -2.184 -18.094 14.217 1.00 79.50 427 LEU A O 1
ATOM 3442 N N . ASP A 1 428 ? -1.975 -17.252 16.290 1.00 75.38 428 ASP A N 1
ATOM 3443 C CA . ASP A 1 428 ? -3.409 -17.204 16.645 1.00 75.38 428 ASP A CA 1
ATOM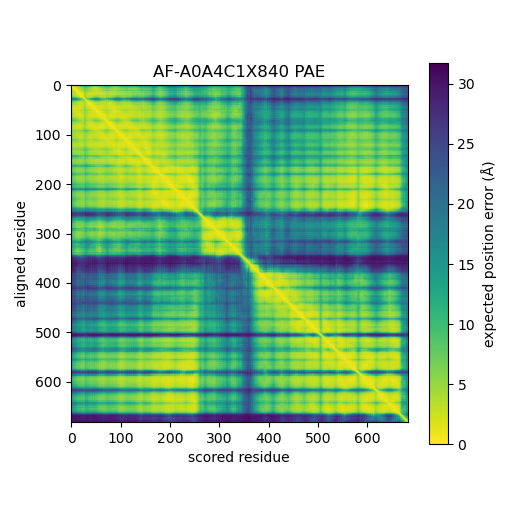 3444 C C . ASP A 1 428 ? -4.101 -18.588 16.595 1.00 75.38 428 ASP A C 1
ATOM 3446 O O . ASP A 1 428 ? -5.238 -18.724 16.152 1.00 75.38 428 ASP A O 1
ATOM 3450 N N . GLU A 1 429 ? -3.409 -19.635 17.071 1.00 82.19 429 GLU A N 1
ATOM 3451 C CA . GLU A 1 429 ? -3.877 -21.033 17.075 1.00 82.19 429 GLU A CA 1
ATOM 3452 C C . GLU A 1 429 ? -4.276 -21.508 18.498 1.00 82.19 429 GLU A C 1
ATOM 3454 O O . GLU A 1 429 ? -3.495 -22.197 19.177 1.00 82.19 429 GLU A O 1
ATOM 3459 N N . PRO A 1 430 ? -5.489 -21.173 18.996 1.00 82.94 430 PRO A N 1
ATOM 3460 C CA . PRO A 1 430 ? -5.924 -21.477 20.366 1.00 82.94 430 PRO A CA 1
ATOM 3461 C C . PRO A 1 430 ? -5.984 -22.977 20.667 1.00 82.94 430 PRO A C 1
ATOM 3463 O O . PRO A 1 430 ? -5.662 -23.395 21.783 1.00 82.94 430 PRO A O 1
ATOM 3466 N N . ASP A 1 431 ? -6.365 -23.791 19.681 1.00 85.12 431 ASP A N 1
ATOM 3467 C CA . ASP A 1 431 ? -6.484 -25.244 19.827 1.00 85.12 431 ASP A CA 1
ATOM 3468 C C . ASP A 1 431 ? -5.118 -25.881 20.102 1.00 85.12 431 ASP A C 1
ATOM 3470 O O . ASP A 1 431 ? -4.974 -26.724 20.994 1.00 85.12 431 ASP A O 1
ATOM 3474 N N . SER A 1 432 ? -4.090 -25.417 19.390 1.00 88.62 432 SER A N 1
ATOM 3475 C CA . SER A 1 432 ? -2.710 -25.866 19.562 1.00 88.62 432 SER A CA 1
ATOM 3476 C C . SER A 1 432 ? -2.158 -25.448 20.925 1.00 88.62 432 SER A C 1
ATOM 3478 O O . SER A 1 432 ? -1.579 -26.270 21.638 1.00 88.62 432 SER A O 1
ATOM 3480 N N . VAL A 1 433 ? -2.416 -24.206 21.349 1.00 86.88 433 VAL A N 1
ATOM 3481 C CA . VAL A 1 433 ? -2.057 -23.705 22.687 1.00 86.88 433 VAL A CA 1
ATOM 3482 C C . VAL A 1 433 ? -2.701 -24.551 23.796 1.00 86.88 433 VAL A C 1
ATOM 3484 O O . VAL A 1 433 ? -2.016 -24.977 24.732 1.00 86.88 433 VAL A O 1
ATOM 3487 N N . ALA A 1 434 ? -3.999 -24.849 23.682 1.00 83.62 434 ALA A N 1
ATOM 3488 C CA . ALA A 1 434 ? -4.713 -25.700 24.632 1.00 83.62 434 ALA A CA 1
ATOM 3489 C C . ALA A 1 434 ? -4.156 -27.136 24.651 1.00 83.62 434 ALA A C 1
ATOM 3491 O O . ALA A 1 434 ? -3.988 -27.730 25.722 1.00 83.62 434 ALA A O 1
ATOM 3492 N N . GLY A 1 435 ? -3.806 -27.673 23.478 1.00 87.69 435 GLY A N 1
ATOM 3493 C CA . GLY A 1 435 ? -3.153 -28.970 23.331 1.00 87.69 435 GLY A CA 1
ATOM 3494 C C . GLY A 1 435 ? -1.816 -29.037 24.069 1.00 87.69 435 GLY A C 1
ATOM 3495 O O . GLY A 1 435 ? -1.601 -29.953 24.866 1.00 87.69 435 GLY A O 1
ATOM 3496 N N . VAL A 1 436 ? -0.948 -28.037 23.888 1.00 87.56 436 VAL A N 1
ATOM 3497 C CA . VAL A 1 436 ? 0.359 -27.967 24.565 1.00 87.56 436 VAL A CA 1
ATOM 3498 C C . VAL A 1 436 ? 0.202 -27.923 26.085 1.00 87.56 436 VAL A C 1
ATOM 3500 O O . VAL A 1 436 ? 0.876 -28.674 26.795 1.00 87.56 436 VAL A O 1
ATOM 3503 N N . LEU A 1 437 ? -0.727 -27.108 26.594 1.00 83.81 437 LEU A N 1
ATOM 3504 C CA . LEU A 1 437 ? -1.006 -27.039 28.030 1.00 83.81 437 LEU A CA 1
ATOM 3505 C C . LEU A 1 437 ? -1.473 -28.375 28.612 1.00 83.81 437 LEU A C 1
ATOM 3507 O O . LEU A 1 437 ? -1.093 -28.710 29.729 1.00 83.81 437 LEU A O 1
ATOM 3511 N N . SER A 1 438 ? -2.263 -29.149 27.864 1.00 85.44 438 SER A N 1
ATOM 3512 C CA . SER A 1 438 ? -2.763 -30.447 28.335 1.00 85.44 438 SER A CA 1
ATOM 3513 C C . SER A 1 438 ? -1.660 -31.501 28.518 1.00 85.44 438 SER A C 1
ATOM 3515 O O . SER A 1 438 ? -1.811 -32.427 29.314 1.00 85.44 438 SER A O 1
ATOM 3517 N N . ILE A 1 439 ? -0.539 -31.356 27.800 1.00 87.38 439 ILE A N 1
ATOM 3518 C CA . ILE A 1 439 ? 0.607 -32.282 27.820 1.00 87.38 439 ILE A CA 1
ATOM 3519 C C . ILE A 1 439 ? 1.693 -31.805 28.801 1.00 87.38 439 ILE A C 1
ATOM 3521 O O . ILE A 1 439 ? 2.564 -32.583 29.219 1.00 87.38 439 ILE A O 1
ATOM 3525 N N . LYS A 1 440 ? 1.661 -30.524 29.179 1.00 85.38 440 LYS A N 1
ATOM 3526 C CA . LYS A 1 440 ? 2.626 -29.922 30.094 1.00 85.38 440 LYS A CA 1
ATOM 3527 C C . LYS A 1 440 ? 2.464 -30.505 31.498 1.00 85.38 440 LYS A C 1
ATOM 3529 O O . LYS A 1 440 ? 1.377 -30.528 32.065 1.00 85.38 440 LYS A O 1
ATOM 3534 N N . ARG A 1 441 ? 3.570 -30.994 32.066 1.00 85.81 441 ARG A N 1
ATOM 3535 C CA . ARG A 1 441 ? 3.581 -31.597 33.412 1.00 85.81 441 ARG A CA 1
ATOM 3536 C C . ARG A 1 441 ? 3.803 -30.582 34.531 1.00 85.81 441 ARG A C 1
ATOM 3538 O O . ARG A 1 441 ? 3.449 -30.860 35.672 1.00 85.81 441 ARG A O 1
ATOM 3545 N N . SER A 1 442 ? 4.441 -29.456 34.225 1.00 85.12 442 SER A N 1
ATOM 3546 C CA . SER A 1 442 ? 4.676 -28.367 35.173 1.00 85.12 442 SER A CA 1
ATOM 3547 C C . SER A 1 442 ? 3.492 -27.407 35.227 1.00 85.12 442 SER A C 1
ATOM 3549 O O . SER A 1 442 ? 2.755 -27.252 34.254 1.00 85.12 442 SER A O 1
ATOM 3551 N N . GLU A 1 443 ? 3.327 -26.744 36.372 1.00 82.38 443 GLU A N 1
ATOM 3552 C CA . GLU A 1 443 ? 2.336 -25.680 36.513 1.00 82.38 443 GLU A CA 1
ATOM 3553 C C . GLU A 1 443 ? 2.676 -24.530 35.544 1.00 82.38 443 GLU A C 1
ATOM 3555 O O . GLU A 1 443 ? 3.844 -24.126 35.465 1.00 82.38 443 GLU A O 1
ATOM 3560 N N . PRO A 1 444 ? 1.702 -24.034 34.760 1.00 83.62 444 PRO A N 1
ATOM 3561 C CA . PRO A 1 444 ? 1.939 -22.937 33.836 1.00 83.62 444 PRO A CA 1
ATOM 3562 C C . PRO A 1 444 ? 2.264 -21.654 34.603 1.00 83.62 444 PRO A C 1
ATOM 3564 O O . PRO A 1 444 ? 1.657 -21.339 35.627 1.00 83.62 444 PRO A O 1
ATOM 3567 N N . SER A 1 445 ? 3.226 -20.896 34.088 1.00 85.69 445 SER A N 1
ATOM 3568 C CA . SER A 1 445 ? 3.557 -19.581 34.634 1.00 85.69 445 SER A CA 1
ATOM 3569 C C . SER A 1 445 ? 2.414 -18.585 34.411 1.00 85.69 445 SER A C 1
ATOM 3571 O O . SER A 1 445 ? 1.591 -18.757 33.510 1.00 85.69 445 SER A O 1
ATOM 3573 N N . LEU A 1 446 ? 2.389 -17.497 35.187 1.00 85.19 446 LEU A N 1
ATOM 3574 C CA . LEU A 1 446 ? 1.371 -16.454 35.034 1.00 85.19 446 LEU A CA 1
ATOM 3575 C C . LEU A 1 446 ? 1.359 -15.861 33.615 1.00 85.19 446 LEU A C 1
ATOM 3577 O O . LEU A 1 446 ? 0.290 -15.665 33.050 1.00 85.19 446 LEU A O 1
ATOM 3581 N N . ASN A 1 447 ? 2.530 -15.670 33.002 1.00 83.44 447 ASN A N 1
ATOM 3582 C CA . ASN A 1 447 ? 2.646 -15.182 31.624 1.00 83.44 447 ASN A CA 1
ATOM 3583 C C . ASN A 1 447 ? 2.070 -16.167 30.598 1.00 83.44 447 ASN A C 1
ATOM 3585 O O . ASN A 1 447 ? 1.449 -15.750 29.626 1.00 83.44 447 ASN A O 1
ATOM 3589 N N . GLU A 1 448 ? 2.239 -17.471 30.817 1.00 81.94 448 GLU A N 1
ATOM 3590 C CA . GLU A 1 448 ? 1.642 -18.495 29.953 1.00 81.94 448 GLU A CA 1
ATOM 3591 C C . GLU A 1 448 ? 0.127 -18.553 30.120 1.00 81.94 448 GLU A C 1
ATOM 3593 O O . GLU A 1 448 ? -0.587 -18.680 29.132 1.00 81.94 448 GLU A O 1
ATOM 3598 N N . LEU A 1 449 ? -0.371 -18.420 31.354 1.00 84.94 449 LEU A N 1
ATOM 3599 C CA . LEU A 1 449 ? -1.805 -18.319 31.614 1.00 84.94 449 LEU A CA 1
ATOM 3600 C C . LEU A 1 449 ? -2.398 -17.095 30.913 1.00 84.94 449 LEU A C 1
ATOM 3602 O O . LEU A 1 449 ? -3.395 -17.242 30.215 1.00 84.94 449 LEU A O 1
ATOM 3606 N N . ILE A 1 450 ? -1.763 -15.924 31.028 1.00 86.69 450 ILE A N 1
ATOM 3607 C CA . ILE A 1 450 ? -2.168 -14.708 30.306 1.00 86.69 450 ILE A CA 1
ATOM 3608 C C . ILE A 1 450 ? -2.247 -14.987 28.806 1.00 86.69 450 ILE A C 1
ATOM 3610 O O . ILE A 1 450 ? -3.292 -14.767 28.199 1.00 86.69 450 ILE A O 1
ATOM 3614 N N . LEU A 1 451 ? -1.169 -15.519 28.223 1.00 83.31 451 LEU A N 1
ATOM 3615 C CA . LEU A 1 451 ? -1.085 -15.809 26.795 1.00 83.31 451 LEU A CA 1
ATOM 3616 C C . LEU A 1 451 ? -2.236 -16.714 26.333 1.00 83.31 451 LEU A C 1
ATOM 3618 O O . LEU A 1 451 ? -2.910 -16.422 25.351 1.00 83.31 451 LEU A O 1
ATOM 3622 N N . VAL A 1 452 ? -2.512 -17.778 27.084 1.00 83.19 452 VAL A N 1
ATOM 3623 C CA . VAL A 1 452 ? -3.580 -18.735 26.775 1.00 83.19 452 VAL A CA 1
ATOM 3624 C C . VAL A 1 452 ? -4.953 -18.084 26.861 1.00 83.19 452 VAL A C 1
ATOM 3626 O O . VAL A 1 452 ? -5.778 -18.276 25.969 1.00 83.19 452 VAL A O 1
ATOM 3629 N N . GLN A 1 453 ? -5.230 -17.320 27.919 1.00 87.69 453 GLN A N 1
ATOM 3630 C CA . GLN A 1 453 ? -6.542 -16.692 28.079 1.00 87.69 453 GLN A CA 1
ATOM 3631 C C . GLN A 1 453 ? -6.789 -15.613 27.019 1.00 87.69 453 GLN A C 1
ATOM 3633 O O . GLN A 1 453 ? -7.909 -15.496 26.524 1.00 87.69 453 GLN A O 1
ATOM 3638 N N . VAL A 1 454 ? -5.747 -14.878 26.617 1.00 82.75 454 VAL A N 1
ATOM 3639 C CA . VAL A 1 454 ? -5.825 -13.882 25.539 1.00 82.75 454 VAL A CA 1
ATOM 3640 C C . VAL A 1 454 ? -6.117 -14.551 24.194 1.00 82.75 454 VAL A C 1
ATOM 3642 O O . VAL A 1 454 ? -7.072 -14.160 23.525 1.00 82.75 454 VAL A O 1
ATOM 3645 N N . VAL A 1 455 ? -5.367 -15.594 23.823 1.00 79.31 455 VAL A N 1
ATOM 3646 C CA . VAL A 1 455 ? -5.546 -16.302 22.537 1.00 79.31 455 VAL A CA 1
ATOM 3647 C C . VAL A 1 455 ? -6.884 -17.044 22.486 1.00 79.31 455 VAL A C 1
ATOM 3649 O O . VAL A 1 455 ? -7.562 -17.050 21.465 1.00 79.31 455 VAL A O 1
ATOM 3652 N N . THR A 1 456 ? -7.332 -17.620 23.605 1.00 80.62 456 THR A N 1
ATOM 3653 C CA . THR A 1 456 ? -8.650 -18.281 23.681 1.00 80.62 456 THR A CA 1
ATOM 3654 C C . THR A 1 456 ? -9.826 -17.304 23.798 1.00 80.62 456 THR A C 1
ATOM 3656 O O . THR A 1 456 ? -10.976 -17.740 23.858 1.00 80.62 456 THR A O 1
ATOM 3659 N N . GLY A 1 457 ? -9.569 -15.992 23.845 1.00 79.50 457 GLY A N 1
ATOM 3660 C CA . GLY A 1 457 ? -10.600 -14.954 23.902 1.00 79.50 457 GLY A CA 1
ATOM 3661 C C . GLY A 1 457 ? -11.310 -14.821 25.255 1.00 79.50 457 GLY A C 1
ATOM 3662 O O . GLY A 1 457 ? -12.329 -14.135 25.352 1.00 79.50 457 GLY A O 1
ATOM 3663 N N . ARG A 1 458 ? -10.797 -15.437 26.327 1.00 86.19 458 ARG A N 1
ATOM 3664 C CA . ARG A 1 458 ? -11.363 -15.326 27.684 1.00 86.19 458 ARG A CA 1
ATOM 3665 C C . ARG A 1 458 ? -10.840 -14.080 28.387 1.00 86.19 458 ARG A C 1
ATOM 3667 O O . ARG A 1 458 ? -10.047 -14.142 29.324 1.00 86.19 458 ARG A O 1
ATOM 3674 N N . LEU A 1 459 ? -11.325 -12.925 27.941 1.00 87.50 459 LEU A N 1
ATOM 3675 C CA . LEU A 1 459 ? -10.837 -11.618 28.394 1.00 87.50 459 LEU A CA 1
ATOM 3676 C C . LEU A 1 459 ? -10.999 -11.383 29.907 1.00 87.50 459 LEU A C 1
ATOM 3678 O O . LEU A 1 459 ? -10.172 -10.701 30.503 1.00 87.50 459 LEU A O 1
ATOM 3682 N N . GLN A 1 460 ? -12.028 -11.957 30.544 1.00 90.69 460 GLN A N 1
ATOM 3683 C CA . GLN A 1 460 ? -12.221 -11.854 32.000 1.00 90.69 460 GLN A CA 1
ATOM 3684 C C . GLN A 1 460 ? -11.103 -12.570 32.767 1.00 90.69 460 GLN A C 1
ATOM 3686 O O . GLN A 1 460 ? -10.504 -11.990 33.671 1.00 90.69 460 GLN A O 1
ATOM 3691 N N . ASP A 1 461 ? -10.787 -13.803 32.370 1.00 89.81 461 ASP A N 1
ATOM 3692 C CA . ASP A 1 461 ? -9.732 -14.602 32.996 1.00 89.81 461 ASP A CA 1
ATOM 3693 C C . ASP A 1 461 ? -8.351 -13.986 32.727 1.00 89.81 461 ASP A C 1
ATOM 3695 O O . ASP A 1 461 ? -7.502 -13.939 33.619 1.00 89.81 461 ASP A O 1
ATOM 3699 N N . ALA A 1 462 ? -8.141 -13.446 31.521 1.00 90.75 462 ALA A N 1
ATOM 3700 C CA . ALA A 1 462 ? -6.931 -12.706 31.171 1.00 90.75 462 ALA A CA 1
ATOM 3701 C C . ALA A 1 462 ? -6.757 -11.447 32.040 1.00 90.75 462 ALA A C 1
ATOM 3703 O O . ALA A 1 462 ? -5.678 -11.230 32.594 1.00 90.75 462 ALA A O 1
ATOM 3704 N N . ALA A 1 463 ? -7.822 -10.656 32.227 1.00 90.44 463 ALA A N 1
ATOM 3705 C CA . ALA A 1 463 ? -7.799 -9.467 33.078 1.00 90.44 463 ALA A CA 1
ATOM 3706 C C . ALA A 1 463 ? -7.434 -9.812 34.530 1.00 90.44 463 ALA A C 1
ATOM 3708 O O . ALA A 1 463 ? -6.566 -9.160 35.106 1.00 90.44 463 ALA A O 1
ATOM 3709 N N . LEU A 1 464 ? -8.001 -10.885 35.094 1.00 91.50 464 LEU A N 1
ATOM 3710 C CA . LEU A 1 464 ? -7.642 -11.368 36.435 1.00 91.50 464 LEU A CA 1
ATOM 3711 C C . LEU A 1 464 ? -6.164 -11.770 36.535 1.00 91.50 464 LEU A C 1
ATOM 3713 O O . LEU A 1 464 ? -5.509 -11.508 37.547 1.00 91.50 464 LEU A O 1
ATOM 3717 N N . CYS A 1 465 ? -5.614 -12.389 35.487 1.00 90.88 465 CYS A N 1
ATOM 3718 C CA . CYS A 1 465 ? -4.194 -12.731 35.454 1.00 90.88 465 CYS A CA 1
ATOM 3719 C C . CYS A 1 465 ? -3.310 -11.474 35.427 1.00 90.88 465 CYS A C 1
ATOM 3721 O O . CYS A 1 465 ? -2.307 -11.424 36.141 1.00 90.88 465 CYS A O 1
ATOM 3723 N N . TYR A 1 466 ? -3.699 -10.439 34.677 1.00 90.94 466 TYR A N 1
ATOM 3724 C CA . TYR A 1 466 ? -3.008 -9.147 34.689 1.00 90.94 466 TYR A CA 1
ATOM 3725 C C . TYR A 1 466 ? -3.132 -8.412 36.030 1.00 90.94 466 TYR A C 1
ATOM 3727 O O . TYR A 1 466 ? -2.144 -7.859 36.509 1.00 90.94 466 TYR A O 1
ATOM 3735 N N . GLU A 1 467 ? -4.299 -8.440 36.680 1.00 89.12 467 GLU A N 1
ATOM 3736 C CA . GLU A 1 467 ? -4.486 -7.878 38.026 1.00 89.12 467 GLU A CA 1
ATOM 3737 C C . GLU A 1 467 ? -3.556 -8.548 39.042 1.00 89.12 467 GLU A C 1
ATOM 3739 O O . GLU A 1 467 ? -2.922 -7.871 39.856 1.00 89.12 467 GLU A O 1
ATOM 3744 N N . ARG A 1 468 ? -3.419 -9.876 38.972 1.00 90.00 468 ARG A N 1
ATOM 3745 C CA . ARG A 1 468 ? -2.466 -10.618 39.802 1.00 90.00 468 ARG A CA 1
ATOM 3746 C C . ARG A 1 468 ? -1.023 -10.208 39.506 1.00 90.00 468 ARG A C 1
ATOM 3748 O O . ARG A 1 468 ? -0.253 -9.983 40.436 1.00 90.00 468 ARG A O 1
ATOM 3755 N N . LEU A 1 469 ? -0.672 -10.045 38.232 1.00 87.94 469 LEU A N 1
ATOM 3756 C CA . LEU A 1 469 ? 0.658 -9.601 37.809 1.00 87.94 469 LEU A CA 1
ATOM 3757 C C . LEU A 1 469 ? 0.972 -8.181 38.325 1.00 87.94 469 LEU A C 1
ATOM 3759 O O . LEU A 1 469 ? 2.097 -7.899 38.746 1.00 87.94 469 LEU A O 1
ATOM 3763 N N . ALA A 1 470 ? -0.038 -7.307 38.377 1.00 84.62 470 ALA A N 1
ATOM 3764 C CA . ALA A 1 470 ? 0.053 -5.981 38.983 1.00 84.62 470 ALA A CA 1
ATOM 3765 C C . ALA A 1 470 ? 0.237 -6.035 40.510 1.00 84.62 470 ALA A C 1
ATOM 3767 O O . ALA A 1 470 ? 1.068 -5.301 41.045 1.00 84.62 470 ALA A O 1
ATOM 3768 N N . GLN A 1 471 ? -0.475 -6.925 41.211 1.00 86.50 471 GLN A N 1
ATOM 3769 C CA . GLN A 1 471 ? -0.303 -7.141 42.658 1.00 86.50 471 GLN A CA 1
ATOM 3770 C C . GLN A 1 471 ? 1.100 -7.654 43.010 1.00 86.50 471 GLN A C 1
ATOM 3772 O O . GLN A 1 471 ? 1.648 -7.287 44.048 1.00 86.50 471 GLN A O 1
ATOM 3777 N N . GLU A 1 472 ? 1.694 -8.470 42.137 1.00 86.25 472 GLU A N 1
ATOM 3778 C CA . GLU A 1 472 ? 3.062 -8.986 42.276 1.00 86.25 472 GLU A CA 1
ATOM 3779 C C . GLU A 1 472 ? 4.140 -7.940 41.908 1.00 86.25 472 GLU A C 1
ATOM 3781 O O . GLU A 1 472 ? 5.330 -8.179 42.112 1.00 86.25 472 GLU A O 1
ATOM 3786 N N . GLY A 1 473 ? 3.748 -6.758 41.410 1.00 78.62 473 GLY A N 1
ATOM 3787 C CA . GLY A 1 473 ? 4.660 -5.662 41.062 1.00 78.62 473 GLY A CA 1
ATOM 3788 C C . GLY A 1 473 ? 5.472 -5.894 39.783 1.00 78.62 473 GLY A C 1
ATOM 3789 O O . GLY A 1 473 ? 6.464 -5.203 39.557 1.00 78.62 473 GLY A O 1
ATOM 3790 N N . LEU A 1 474 ? 5.066 -6.855 38.948 1.00 77.69 474 LEU A N 1
ATOM 3791 C CA . LEU A 1 474 ? 5.771 -7.263 37.726 1.00 77.69 474 LEU A CA 1
ATOM 3792 C C . LEU A 1 474 ? 5.201 -6.614 36.453 1.00 77.69 474 LEU A C 1
ATOM 3794 O O . LEU A 1 474 ? 5.566 -7.010 35.348 1.00 77.69 474 LEU A O 1
ATOM 3798 N N . LEU A 1 475 ? 4.302 -5.634 36.594 1.00 79.44 475 LEU A N 1
ATOM 3799 C CA . LEU A 1 475 ? 3.572 -5.026 35.481 1.00 79.44 475 LEU A CA 1
ATOM 3800 C C . LEU A 1 475 ? 4.487 -4.144 34.625 1.00 79.44 475 LEU A C 1
ATOM 3802 O O . LEU A 1 475 ? 4.818 -3.016 34.991 1.00 79.44 475 LEU A O 1
ATOM 3806 N N . ASP A 1 476 ? 4.878 -4.663 33.465 1.00 82.44 476 ASP A N 1
ATOM 3807 C CA . ASP A 1 476 ? 5.574 -3.907 32.432 1.00 82.44 476 ASP A CA 1
ATOM 3808 C C . ASP A 1 476 ? 4.586 -3.190 31.494 1.00 82.44 476 ASP A C 1
ATOM 3810 O O . ASP A 1 476 ? 3.366 -3.368 31.558 1.00 82.44 476 ASP A O 1
ATOM 3814 N N . LYS A 1 477 ? 5.114 -2.354 30.592 1.00 80.62 477 LYS A N 1
ATOM 3815 C CA . LYS A 1 477 ? 4.290 -1.576 29.655 1.00 80.62 477 LYS A CA 1
ATOM 3816 C C . LYS A 1 477 ? 3.425 -2.465 28.754 1.00 80.62 477 LYS A C 1
ATOM 3818 O O . LYS A 1 477 ? 2.273 -2.124 28.499 1.00 80.62 477 LYS A O 1
ATOM 3823 N N . ASN A 1 478 ? 3.970 -3.581 28.270 1.00 83.31 478 ASN A N 1
ATOM 3824 C CA . ASN A 1 478 ? 3.249 -4.485 27.374 1.00 83.31 478 ASN A CA 1
ATOM 3825 C C . ASN A 1 478 ? 2.124 -5.215 28.114 1.00 83.31 478 ASN A C 1
ATOM 3827 O O . ASN A 1 478 ? 1.021 -5.324 27.584 1.00 83.31 478 ASN A O 1
ATOM 3831 N N . SER A 1 479 ? 2.360 -5.640 29.359 1.00 85.75 479 SER A N 1
ATOM 3832 C CA . SER A 1 479 ? 1.313 -6.227 30.198 1.00 85.75 479 SER A CA 1
ATOM 3833 C C . SER A 1 479 ? 0.243 -5.206 30.572 1.00 85.75 479 SER A C 1
ATOM 3835 O O . SER A 1 479 ? -0.934 -5.547 30.586 1.00 85.75 479 SER A O 1
ATOM 3837 N N . MET A 1 480 ? 0.612 -3.941 30.810 1.00 86.44 480 MET A N 1
ATOM 3838 C CA . MET A 1 480 ? -0.374 -2.876 31.022 1.00 86.44 480 MET A CA 1
ATOM 3839 C C . MET A 1 480 ? -1.228 -2.636 29.773 1.00 86.44 480 MET A C 1
ATOM 3841 O O . MET A 1 480 ? -2.444 -2.511 29.892 1.00 86.44 480 MET A O 1
ATOM 3845 N N . GLN A 1 481 ? -0.618 -2.606 28.585 1.00 87.75 481 GLN A N 1
ATOM 3846 C CA . GLN A 1 481 ? -1.354 -2.515 27.323 1.00 87.75 481 GLN A CA 1
ATOM 3847 C C . GLN A 1 481 ? -2.334 -3.684 27.175 1.00 87.75 481 GLN A C 1
ATOM 3849 O O . GLN A 1 481 ? -3.518 -3.449 26.963 1.00 87.75 481 GLN A O 1
ATOM 3854 N N . GLY A 1 482 ? -1.873 -4.922 27.379 1.00 88.00 482 GLY A N 1
ATOM 3855 C CA . GLY A 1 482 ? -2.729 -6.108 27.306 1.00 88.00 482 GLY A CA 1
ATOM 3856 C C . GLY A 1 482 ? -3.871 -6.092 28.328 1.00 88.00 482 GLY A C 1
ATOM 3857 O O . GLY A 1 482 ? -5.000 -6.454 28.001 1.00 88.00 482 GLY A O 1
ATOM 3858 N N . MET A 1 483 ? -3.618 -5.599 29.543 1.00 90.19 483 MET A N 1
ATOM 3859 C CA . MET A 1 483 ? -4.645 -5.404 30.570 1.00 90.19 483 MET A CA 1
ATOM 3860 C C . MET A 1 483 ? -5.699 -4.378 30.134 1.00 90.19 483 MET A C 1
ATOM 3862 O O . MET A 1 483 ? -6.897 -4.634 30.256 1.00 90.19 483 MET A O 1
ATOM 3866 N N . VAL A 1 484 ? -5.265 -3.229 29.602 1.00 89.94 484 VAL A N 1
ATOM 3867 C CA . VAL A 1 484 ? -6.157 -2.198 29.050 1.00 89.94 484 VAL A CA 1
ATOM 3868 C C . VAL A 1 484 ? -6.989 -2.774 27.905 1.00 89.94 484 VAL A C 1
ATOM 3870 O O . VAL A 1 484 ? -8.209 -2.621 27.921 1.00 89.94 484 VAL A O 1
ATOM 3873 N N . ASP A 1 485 ? -6.366 -3.496 26.975 1.00 88.94 485 ASP A N 1
ATOM 3874 C CA . ASP A 1 485 ? -7.040 -4.129 25.838 1.00 88.94 485 ASP A CA 1
ATOM 3875 C C . ASP A 1 485 ? -8.095 -5.151 26.291 1.00 88.94 485 ASP A C 1
ATOM 3877 O O . ASP A 1 485 ? -9.197 -5.182 25.740 1.00 88.94 485 ASP A O 1
ATOM 3881 N N . CYS A 1 486 ? -7.8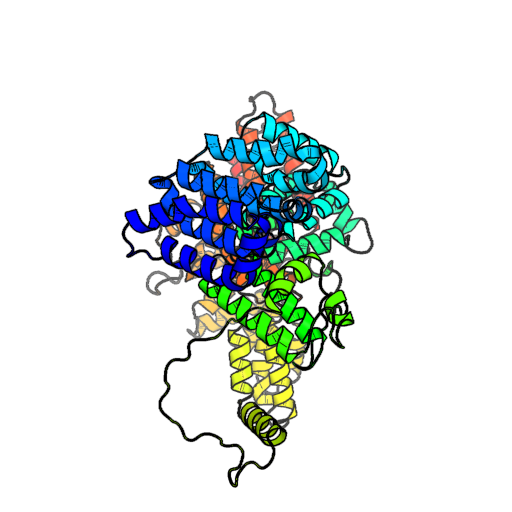27 -5.916 27.357 1.00 90.81 486 CYS A N 1
ATOM 3882 C CA . CYS A 1 486 ? -8.812 -6.826 27.948 1.00 90.81 486 CYS A CA 1
ATOM 3883 C C . CYS A 1 486 ? -10.046 -6.073 28.465 1.00 90.81 486 CYS A C 1
ATOM 3885 O O . CYS A 1 486 ? -11.170 -6.437 28.119 1.00 90.81 486 CYS A O 1
ATOM 3887 N N . TYR A 1 487 ? -9.875 -5.005 29.253 1.00 92.12 487 TYR A N 1
ATOM 3888 C CA . TYR A 1 487 ? -11.023 -4.227 29.743 1.00 92.12 487 TYR A CA 1
ATOM 3889 C C . TYR A 1 487 ? -11.757 -3.490 28.626 1.00 92.12 487 TYR A C 1
ATOM 3891 O O . TYR A 1 487 ? -12.981 -3.365 28.683 1.00 92.12 487 TYR A O 1
ATOM 3899 N N . LEU A 1 488 ? -11.043 -3.011 27.607 1.00 89.12 488 LEU A N 1
ATOM 3900 C CA . LEU A 1 488 ? -11.661 -2.414 26.427 1.00 89.12 488 LEU A CA 1
ATOM 3901 C C . LEU A 1 488 ? -12.528 -3.436 25.682 1.00 89.12 488 LEU A C 1
ATOM 3903 O O . LEU A 1 488 ? -13.675 -3.122 25.359 1.00 89.12 488 LEU A O 1
ATOM 3907 N N . GLY A 1 489 ? -12.032 -4.663 25.498 1.00 85.62 489 GLY A N 1
ATOM 3908 C CA . GLY A 1 489 ? -12.793 -5.768 24.911 1.00 85.62 489 GLY A CA 1
ATOM 3909 C C . GLY A 1 489 ? -13.960 -6.261 25.780 1.00 85.62 489 GLY A C 1
ATOM 3910 O O . GLY A 1 489 ? -14.937 -6.782 25.252 1.00 85.62 489 GLY A O 1
ATOM 3911 N N . LEU A 1 490 ? -13.915 -6.036 27.099 1.00 88.69 490 LEU A N 1
ATOM 3912 C CA . LEU A 1 490 ? -15.026 -6.285 28.032 1.00 88.69 490 LEU A CA 1
ATOM 3913 C C . LEU A 1 490 ? -16.055 -5.140 28.107 1.00 88.69 490 LEU A C 1
ATOM 3915 O O . LEU A 1 490 ? -16.953 -5.195 28.946 1.00 88.69 490 LEU A O 1
ATOM 3919 N N . ASP A 1 491 ? -15.928 -4.099 27.276 1.00 87.25 491 ASP A N 1
ATOM 3920 C CA . ASP A 1 491 ? -16.727 -2.866 27.349 1.00 87.25 491 ASP A CA 1
ATOM 3921 C C . ASP A 1 491 ? -16.649 -2.167 28.723 1.00 87.25 491 ASP A C 1
ATOM 3923 O O . ASP A 1 491 ? -17.635 -1.683 29.279 1.00 87.25 491 ASP A O 1
ATOM 3927 N N . GLN A 1 492 ? -15.442 -2.090 29.290 1.00 91.62 492 GLN A N 1
ATOM 3928 C CA . GLN A 1 492 ? -15.162 -1.389 30.547 1.00 91.62 492 GLN A CA 1
ATOM 3929 C C . GLN A 1 492 ? -14.139 -0.250 30.373 1.00 91.62 492 GLN A C 1
ATOM 3931 O O . GLN A 1 492 ? -13.109 -0.217 31.055 1.00 91.62 492 GLN A O 1
ATOM 3936 N N . PRO A 1 493 ? -14.406 0.747 29.502 1.00 91.06 493 PRO A N 1
ATOM 3937 C CA . PRO A 1 493 ? -13.465 1.840 29.250 1.00 91.06 493 PRO A CA 1
ATOM 3938 C C . PRO A 1 493 ? -13.239 2.728 30.482 1.00 91.06 493 PRO A C 1
ATOM 3940 O O . PRO A 1 493 ? -12.162 3.294 30.647 1.00 91.06 493 PRO A O 1
ATOM 3943 N N . TYR A 1 494 ? -14.223 2.825 31.381 1.00 92.31 494 TYR A N 1
ATOM 3944 C CA . TYR A 1 494 ? -14.067 3.548 32.644 1.00 92.31 494 TYR A CA 1
ATOM 3945 C C . TYR A 1 494 ? -13.021 2.890 33.549 1.00 92.31 494 TYR A C 1
ATOM 3947 O O . TYR A 1 494 ? -12.131 3.579 34.038 1.00 92.31 494 TYR A O 1
ATOM 3955 N N . THR A 1 495 ? -13.086 1.566 33.715 1.00 91.62 495 THR A N 1
ATOM 3956 C CA . THR A 1 495 ? -12.109 0.794 34.494 1.00 91.62 495 THR A CA 1
ATOM 3957 C C . THR A 1 495 ? -10.711 0.937 33.898 1.00 91.62 495 THR A C 1
ATOM 3959 O O . THR A 1 495 ? -9.774 1.278 34.616 1.00 91.62 495 THR A O 1
ATOM 3962 N N . ALA A 1 496 ? -10.582 0.785 32.574 1.00 90.88 496 ALA A N 1
ATOM 3963 C CA . ALA A 1 496 ? -9.316 0.975 31.865 1.00 90.88 496 ALA A CA 1
ATOM 3964 C C . ALA A 1 496 ? -8.721 2.377 32.099 1.00 90.88 496 ALA A C 1
ATOM 3966 O O . ALA A 1 496 ? -7.539 2.514 32.413 1.00 90.88 496 ALA A O 1
ATOM 3967 N N . TYR A 1 497 ? -9.545 3.425 32.006 1.00 90.81 497 TYR A N 1
ATOM 3968 C CA . TYR A 1 497 ? -9.111 4.794 32.280 1.00 90.81 497 TYR A CA 1
ATOM 3969 C C . TYR A 1 497 ? -8.712 4.999 33.747 1.00 90.81 497 TYR A C 1
ATOM 3971 O O . TYR A 1 497 ? -7.680 5.607 34.025 1.00 90.81 497 TYR A O 1
ATOM 3979 N N . GLN A 1 498 ? -9.505 4.480 34.689 1.00 88.69 498 GLN A N 1
ATOM 3980 C CA . GLN A 1 498 ? -9.211 4.594 36.115 1.00 88.69 498 GLN A CA 1
ATOM 3981 C C . GLN A 1 498 ? -7.867 3.965 36.465 1.00 88.69 498 GLN A C 1
ATOM 3983 O O . GLN A 1 498 ? -7.075 4.611 37.149 1.00 88.69 498 GLN A O 1
ATOM 3988 N N . LEU A 1 499 ? -7.584 2.768 35.945 1.00 86.12 499 LEU A N 1
ATOM 3989 C CA . LEU A 1 499 ? -6.299 2.094 36.123 1.00 86.12 499 LEU A CA 1
ATOM 3990 C C . LEU A 1 499 ? -5.150 3.002 35.679 1.00 86.12 499 LEU A C 1
ATOM 3992 O O . LEU A 1 499 ? -4.270 3.316 36.479 1.00 86.12 499 LEU A O 1
ATOM 3996 N N . LEU A 1 500 ? -5.225 3.530 34.458 1.00 85.94 500 LEU A N 1
ATOM 3997 C CA . LEU A 1 500 ? -4.211 4.432 33.910 1.00 85.94 500 LEU A CA 1
ATOM 3998 C C . LEU A 1 500 ? -4.058 5.728 34.721 1.00 85.94 500 LEU A C 1
ATOM 4000 O O . LEU A 1 500 ? -2.938 6.185 34.931 1.00 85.94 500 LEU A O 1
ATOM 4004 N N . SER A 1 501 ? -5.162 6.302 35.208 1.00 80.38 501 SER A N 1
ATOM 4005 C CA . SER A 1 501 ? -5.141 7.521 36.031 1.00 80.38 501 SER A CA 1
ATOM 4006 C C . SER A 1 501 ? -4.619 7.288 37.454 1.00 80.38 501 SER A C 1
ATOM 4008 O O . SER A 1 501 ? -4.035 8.185 38.051 1.00 80.38 501 SER A O 1
ATOM 4010 N N . SER A 1 502 ? -4.817 6.086 38.003 1.00 72.75 502 SER A N 1
ATOM 4011 C CA . SER A 1 502 ? -4.408 5.730 39.365 1.00 72.75 502 SER A CA 1
ATOM 4012 C C . SER A 1 502 ? -2.911 5.435 39.484 1.00 72.75 502 SER A C 1
ATOM 4014 O O . SER A 1 502 ? -2.327 5.626 40.549 1.00 72.75 502 SER A O 1
ATOM 4016 N N . HIS A 1 503 ? -2.266 5.044 38.382 1.00 67.94 503 HIS A N 1
ATOM 4017 C CA . HIS A 1 503 ? -0.824 4.797 38.295 1.00 67.94 503 HIS A CA 1
ATOM 4018 C C . HIS A 1 503 ? 0.009 6.095 38.131 1.00 67.94 503 HIS A C 1
ATOM 4020 O O . HIS A 1 503 ? 1.042 6.103 37.465 1.00 67.94 503 HIS A O 1
ATOM 4026 N N . ASP A 1 504 ? -0.440 7.198 38.742 1.00 53.69 504 ASP A N 1
ATOM 4027 C CA . ASP A 1 504 ? -0.082 8.584 38.415 1.00 53.69 504 ASP A CA 1
ATOM 4028 C C . ASP A 1 504 ? 1.437 8.923 38.417 1.00 53.69 504 ASP A C 1
ATOM 4030 O O . ASP A 1 504 ? 2.198 8.645 39.348 1.00 53.69 504 ASP A O 1
ATOM 4034 N N . SER A 1 505 ? 1.830 9.670 37.380 1.00 50.16 505 SER A N 1
ATOM 4035 C CA . SER A 1 505 ? 2.927 10.654 37.263 1.00 50.16 505 SER A CA 1
ATOM 4036 C C . SER A 1 505 ? 4.425 10.280 37.250 1.00 50.16 505 SER A C 1
ATOM 4038 O O . SER A 1 505 ? 5.185 11.076 36.699 1.00 50.16 505 SER A O 1
ATOM 4040 N N . ASN A 1 506 ? 4.896 9.129 37.750 1.00 48.00 506 ASN A N 1
ATOM 4041 C CA . ASN A 1 506 ? 6.357 8.866 37.844 1.00 48.00 506 ASN A CA 1
ATOM 4042 C C . ASN A 1 506 ? 6.928 7.779 36.914 1.00 48.00 506 ASN A C 1
ATOM 4044 O O . ASN A 1 506 ? 8.150 7.632 36.843 1.00 48.00 506 ASN A O 1
ATOM 4048 N N . VAL A 1 507 ? 6.091 7.040 36.177 1.00 51.41 507 VAL A N 1
ATOM 4049 C CA . VAL A 1 507 ? 6.560 6.066 35.175 1.00 51.41 507 VAL A CA 1
ATOM 4050 C C . VAL A 1 507 ? 6.395 6.674 33.784 1.00 51.41 507 VAL A C 1
ATOM 4052 O O . VAL A 1 507 ? 5.304 6.756 33.227 1.00 51.41 507 VAL A O 1
ATOM 4055 N N . ASP A 1 508 ? 7.510 7.173 33.266 1.00 57.84 508 ASP A N 1
ATOM 4056 C CA . ASP A 1 508 ? 7.664 7.849 31.981 1.00 57.84 508 ASP A CA 1
ATOM 4057 C C . ASP A 1 508 ? 7.029 7.057 30.807 1.00 57.84 508 ASP A C 1
ATOM 4059 O O . ASP A 1 508 ? 7.564 6.041 30.360 1.00 57.84 508 ASP A O 1
ATOM 4063 N N . GLY A 1 509 ? 5.894 7.532 30.270 1.00 61.03 509 GLY A N 1
ATOM 4064 C CA . GLY A 1 509 ? 5.430 7.166 28.920 1.00 61.03 509 GLY A CA 1
ATOM 4065 C C . GLY A 1 509 ? 4.324 6.113 28.764 1.00 61.03 509 GLY A C 1
ATOM 4066 O O . GLY A 1 509 ? 4.500 5.197 27.955 1.00 61.03 509 GLY A O 1
ATOM 4067 N N . MET A 1 510 ? 3.206 6.246 29.494 1.00 73.69 510 MET A N 1
ATOM 4068 C CA . MET A 1 510 ? 1.976 5.447 29.282 1.00 73.69 510 MET A CA 1
ATOM 4069 C C . MET A 1 510 ? 0.700 6.291 29.088 1.00 73.69 510 MET A C 1
ATOM 4071 O O . MET A 1 510 ? -0.400 5.749 28.991 1.00 73.69 510 MET A O 1
ATOM 4075 N N . SER A 1 511 ? 0.813 7.621 28.990 1.00 79.25 511 SER A N 1
ATOM 4076 C CA . SER A 1 511 ? -0.348 8.505 28.794 1.00 79.25 511 SER A CA 1
ATOM 4077 C C . SER A 1 511 ? -1.076 8.265 27.468 1.00 79.25 511 SER A C 1
ATOM 4079 O O . SER A 1 511 ? -2.270 8.519 27.366 1.00 79.25 511 SER A O 1
ATOM 4081 N N . GLU A 1 512 ? -0.373 7.753 26.457 1.00 85.62 512 GLU A N 1
ATOM 4082 C CA . GLU A 1 512 ? -0.943 7.363 25.165 1.00 85.62 512 GLU A CA 1
ATOM 4083 C C . GLU A 1 512 ? -2.041 6.295 25.278 1.00 85.62 512 GLU A C 1
ATOM 4085 O O . GLU A 1 512 ? -2.958 6.261 24.458 1.00 85.62 512 GLU A O 1
ATOM 4090 N N . LEU A 1 513 ? -1.982 5.436 26.301 1.00 87.19 513 LEU A N 1
ATOM 4091 C CA . LEU A 1 513 ? -2.918 4.325 26.473 1.00 87.19 513 LEU A CA 1
ATOM 4092 C C . LEU A 1 513 ? -4.301 4.810 26.907 1.00 87.19 513 LEU A C 1
ATOM 4094 O O . LEU A 1 513 ? -5.299 4.148 26.648 1.00 87.19 513 LEU A O 1
ATOM 4098 N N . ALA A 1 514 ? -4.377 6.004 27.501 1.00 90.44 514 ALA A N 1
ATOM 4099 C CA . ALA A 1 514 ? -5.635 6.599 27.936 1.00 90.44 514 ALA A CA 1
ATOM 4100 C C . ALA A 1 514 ? -6.448 7.188 26.774 1.00 90.44 514 ALA A C 1
ATOM 4102 O O . ALA A 1 514 ? -7.633 7.466 26.953 1.00 90.44 514 ALA A O 1
ATOM 4103 N N . ALA A 1 515 ? -5.854 7.355 25.585 1.00 92.38 515 ALA A N 1
ATOM 4104 C CA . ALA A 1 515 ? -6.531 7.959 24.442 1.00 92.38 515 ALA A CA 1
ATOM 4105 C C . ALA A 1 515 ? -7.810 7.198 24.054 1.00 92.38 515 ALA A C 1
ATOM 4107 O O . ALA A 1 515 ? -8.868 7.811 23.925 1.00 92.38 515 ALA A O 1
ATOM 4108 N N . GLU A 1 516 ? -7.729 5.870 23.938 1.00 92.62 516 GLU A N 1
ATOM 4109 C CA . GLU A 1 516 ? -8.872 5.022 23.587 1.00 92.62 516 GLU A CA 1
ATOM 4110 C C . GLU A 1 516 ? -9.990 4.984 24.629 1.00 92.62 516 GLU A C 1
ATOM 4112 O O . GLU A 1 516 ? -11.135 5.296 24.281 1.00 92.62 516 GLU A O 1
ATOM 4117 N N . PRO A 1 517 ? -9.693 4.719 25.911 1.00 93.94 517 PRO A N 1
ATOM 4118 C CA . PRO A 1 517 ? -10.670 4.876 26.978 1.00 93.94 517 PRO A CA 1
ATOM 4119 C C . PRO A 1 517 ? -11.377 6.241 26.954 1.00 93.94 517 PRO A C 1
ATOM 4121 O O . PRO A 1 517 ? -12.601 6.305 27.071 1.00 93.94 517 PRO A O 1
ATOM 4124 N N . LEU A 1 518 ? -10.641 7.339 26.746 1.00 93.81 518 LEU A N 1
ATOM 4125 C CA . LEU A 1 518 ? -11.204 8.692 26.767 1.00 93.81 518 LEU A CA 1
ATOM 4126 C C . LEU A 1 518 ? -12.183 8.961 25.626 1.00 93.81 518 LEU A C 1
ATOM 4128 O O . LEU A 1 518 ? -13.266 9.497 25.882 1.00 93.81 518 LEU A O 1
ATOM 4132 N N . TRP A 1 519 ? -11.847 8.597 24.381 1.00 93.12 519 TRP A N 1
ATOM 4133 C CA . TRP A 1 519 ? -12.797 8.795 23.284 1.00 93.12 519 TRP A CA 1
ATOM 4134 C C . TRP A 1 519 ? -13.985 7.833 23.362 1.00 93.12 519 TRP A C 1
ATOM 4136 O O . TRP A 1 519 ? -15.090 8.242 23.003 1.00 93.12 519 TRP A O 1
ATOM 4146 N N . ARG A 1 520 ? -13.819 6.616 23.910 1.00 91.19 520 ARG A N 1
ATOM 4147 C CA . ARG A 1 520 ? -14.943 5.697 24.188 1.00 91.19 520 ARG A CA 1
ATOM 4148 C C . ARG A 1 520 ? -15.897 6.256 25.251 1.00 91.19 520 ARG A C 1
ATOM 4150 O O . ARG A 1 520 ? -17.107 6.087 25.132 1.00 91.19 520 ARG A O 1
ATOM 4157 N N . LEU A 1 521 ? -15.373 6.965 26.255 1.00 91.50 521 LEU A N 1
ATOM 4158 C CA . LEU A 1 521 ? -16.160 7.649 27.294 1.00 91.50 521 LEU A CA 1
ATOM 4159 C C . LEU A 1 521 ? -16.749 8.995 26.837 1.00 91.50 521 LEU A C 1
ATOM 4161 O O . LEU A 1 521 ? -17.591 9.567 27.527 1.00 91.50 521 LEU A O 1
ATOM 4165 N N . GLY A 1 522 ? -16.318 9.522 25.688 1.00 89.06 522 GLY A N 1
ATOM 4166 C CA . GLY A 1 522 ? -16.720 10.841 25.198 1.00 89.06 522 GLY A CA 1
ATOM 4167 C C . GLY A 1 522 ? -16.050 12.021 25.917 1.00 89.06 522 GLY A C 1
ATOM 4168 O O . GLY A 1 522 ? -16.494 13.162 25.749 1.00 89.06 522 GLY A O 1
ATOM 4169 N N . ASN A 1 523 ? -14.974 11.776 26.671 1.00 92.12 523 ASN A N 1
ATOM 4170 C CA . ASN A 1 523 ? -14.191 12.785 27.392 1.00 92.12 523 ASN A CA 1
ATOM 4171 C C . ASN A 1 523 ? -13.156 13.450 26.465 1.00 92.12 523 ASN A C 1
ATOM 4173 O O . ASN A 1 523 ? -11.944 13.295 26.622 1.00 92.12 523 ASN A O 1
ATOM 4177 N N . PHE A 1 524 ? -13.640 14.197 25.471 1.00 91.88 524 PHE A N 1
ATOM 4178 C CA . PHE A 1 524 ? -12.791 14.813 24.441 1.00 91.88 524 PHE A CA 1
ATOM 4179 C C . PHE A 1 524 ? -11.865 15.919 24.966 1.00 91.88 524 PHE A C 1
ATOM 4181 O O . PHE A 1 524 ? -10.809 16.140 24.380 1.00 91.88 524 PHE A O 1
ATOM 4188 N N . ASP A 1 525 ? -12.221 16.587 26.066 1.00 91.88 525 ASP A N 1
ATOM 4189 C CA . ASP A 1 525 ? -11.407 17.674 26.625 1.00 91.88 525 ASP A CA 1
ATOM 4190 C C . ASP A 1 525 ? -10.073 17.136 27.174 1.00 91.88 525 ASP A C 1
ATOM 4192 O O . ASP A 1 525 ? -9.005 17.627 26.819 1.00 91.88 525 ASP A O 1
ATOM 4196 N N . GLN A 1 526 ? -10.118 16.044 27.945 1.00 90.38 526 GLN A N 1
ATOM 4197 C CA . GLN A 1 526 ? -8.919 15.347 28.434 1.00 90.38 526 GLN A CA 1
ATOM 4198 C C . GLN A 1 526 ? -8.141 14.672 27.297 1.00 90.38 526 GLN A C 1
ATOM 4200 O O . GLN A 1 526 ? -6.912 14.656 27.303 1.00 90.38 526 GLN A O 1
ATOM 4205 N N . LEU A 1 527 ? -8.838 14.144 26.285 1.00 92.62 527 LEU A N 1
ATOM 4206 C CA . LEU A 1 527 ? -8.188 13.576 25.103 1.00 92.62 527 LEU A CA 1
ATOM 4207 C C . LEU A 1 527 ? -7.345 14.625 24.366 1.00 92.62 527 LEU A C 1
ATOM 4209 O O . LEU A 1 527 ? -6.230 14.325 23.943 1.00 92.62 527 LEU A O 1
ATOM 4213 N N . GLN A 1 528 ? -7.851 15.856 24.248 1.00 92.31 528 GLN A N 1
ATOM 4214 C CA . GLN A 1 528 ? -7.125 16.960 23.625 1.00 92.31 528 GLN A CA 1
ATOM 4215 C C . GLN A 1 528 ? -5.815 17.262 24.367 1.00 92.31 528 GLN A C 1
ATOM 4217 O O . GLN A 1 528 ? -4.791 17.496 23.728 1.00 92.31 528 GLN A O 1
ATOM 4222 N N . GLU A 1 529 ? -5.811 17.205 25.702 1.00 90.06 529 GLU A N 1
ATOM 4223 C CA . GLU A 1 529 ? -4.595 17.395 26.505 1.00 90.06 529 GLU A CA 1
ATOM 4224 C C . GLU A 1 529 ? -3.537 16.320 26.234 1.00 90.06 529 GLU A C 1
ATOM 4226 O O . GLU A 1 529 ? -2.345 16.628 26.211 1.00 90.06 529 GLU A O 1
ATOM 4231 N N . ILE A 1 530 ? -3.949 15.068 26.010 1.00 87.56 530 ILE A N 1
ATOM 4232 C CA . ILE A 1 530 ? -3.033 13.967 25.677 1.00 87.56 530 ILE A CA 1
ATOM 4233 C C . ILE A 1 530 ? -2.498 14.122 24.255 1.00 87.56 530 ILE A C 1
ATOM 4235 O O . ILE A 1 530 ? -1.292 14.023 24.043 1.00 87.56 530 ILE A O 1
ATOM 4239 N N . VAL A 1 531 ? -3.375 14.400 23.288 1.00 87.06 531 VAL A N 1
ATOM 4240 C CA . VAL A 1 531 ? -3.009 14.534 21.870 1.00 87.06 531 VAL A CA 1
ATOM 4241 C C . VAL A 1 531 ? -2.066 15.716 21.625 1.00 87.06 531 VAL A C 1
ATOM 4243 O O . VAL A 1 531 ? -1.205 15.632 20.752 1.00 87.06 531 VAL A O 1
ATOM 4246 N N . ASN A 1 532 ? -2.182 16.787 22.416 1.00 86.31 532 ASN A N 1
ATOM 4247 C CA . ASN A 1 532 ? -1.305 17.957 22.329 1.00 86.31 532 ASN A CA 1
ATOM 4248 C C . ASN A 1 532 ? 0.118 17.702 22.862 1.00 86.31 532 ASN A C 1
ATOM 4250 O O . ASN A 1 532 ? 1.015 18.510 22.611 1.00 86.31 532 ASN A O 1
ATOM 4254 N N . LYS A 1 533 ? 0.349 16.616 23.612 1.00 84.88 533 LYS A N 1
ATOM 4255 C CA . LYS A 1 533 ? 1.689 16.267 24.100 1.00 84.88 533 LYS A CA 1
ATOM 4256 C C . LYS A 1 533 ? 2.532 15.684 22.957 1.00 84.88 533 LYS A C 1
ATOM 4258 O O . LYS A 1 533 ? 2.012 14.943 22.124 1.00 84.88 533 LYS A O 1
ATOM 4263 N N . PRO A 1 534 ? 3.847 15.963 22.914 1.00 78.75 534 PRO A N 1
ATOM 4264 C CA . PRO A 1 534 ? 4.733 15.339 21.941 1.00 78.75 534 PRO A CA 1
ATOM 4265 C C . PRO A 1 534 ? 4.911 13.855 22.288 1.00 78.75 534 PRO A C 1
ATOM 4267 O O . PRO A 1 534 ? 5.598 13.510 23.248 1.00 78.75 534 PRO A O 1
ATOM 4270 N N . ILE A 1 535 ? 4.285 12.978 21.504 1.00 78.62 535 ILE A N 1
ATOM 4271 C CA . ILE A 1 535 ? 4.400 11.522 21.645 1.00 78.62 535 IL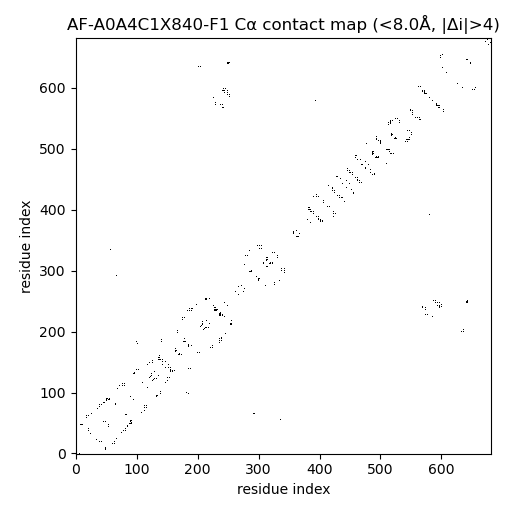E A CA 1
ATOM 4272 C C . ILE A 1 535 ? 5.309 11.013 20.520 1.00 78.62 535 ILE A C 1
ATOM 4274 O O . ILE A 1 535 ? 5.066 11.341 19.356 1.00 78.62 535 ILE A O 1
ATOM 4278 N N . PRO A 1 536 ? 6.382 10.260 20.828 1.00 78.50 536 PRO A N 1
ATOM 4279 C CA . PRO A 1 536 ? 7.276 9.753 19.797 1.00 78.50 536 PRO A CA 1
ATOM 4280 C C . PRO A 1 536 ? 6.539 8.752 18.888 1.00 78.50 536 PRO A C 1
ATOM 4282 O O . PRO A 1 536 ? 5.716 7.985 19.389 1.00 78.50 536 PRO A O 1
ATOM 4285 N N . PRO A 1 537 ? 6.874 8.679 17.584 1.00 75.62 537 PRO A N 1
ATOM 4286 C CA . PRO A 1 537 ? 6.200 7.788 16.633 1.00 75.62 537 PRO A CA 1
ATOM 4287 C C . PRO A 1 537 ? 6.159 6.314 17.059 1.00 75.62 537 PRO A C 1
ATOM 4289 O O . PRO A 1 537 ? 5.188 5.623 16.779 1.00 75.62 537 PRO A O 1
ATOM 4292 N N . SER A 1 538 ? 7.180 5.840 17.781 1.00 75.06 538 SER A N 1
ATOM 4293 C CA . SER A 1 538 ? 7.258 4.466 18.297 1.00 75.06 538 SER A CA 1
ATOM 4294 C C . SER A 1 538 ? 6.248 4.144 19.402 1.00 75.06 538 SER A C 1
ATOM 4296 O O . SER A 1 538 ? 6.059 2.977 19.729 1.00 75.06 538 SER A O 1
ATOM 4298 N N . ARG A 1 539 ? 5.626 5.163 20.006 1.00 75.38 539 ARG A N 1
ATOM 4299 C CA . ARG A 1 539 ? 4.624 5.028 21.074 1.00 75.38 539 ARG A CA 1
ATOM 4300 C C . ARG A 1 539 ? 3.206 5.328 20.593 1.00 75.38 539 ARG A C 1
ATOM 4302 O O . ARG A 1 539 ? 2.279 5.352 21.396 1.00 75.38 539 ARG A O 1
ATOM 4309 N N . GLU A 1 540 ? 3.019 5.573 19.300 1.00 81.00 540 GLU A N 1
ATOM 4310 C CA . GLU A 1 540 ? 1.690 5.833 18.767 1.00 81.00 540 GLU A CA 1
ATOM 4311 C C . GLU A 1 540 ? 0.882 4.542 18.613 1.00 81.00 540 GLU A C 1
ATOM 4313 O O . GLU A 1 540 ? 1.211 3.660 17.819 1.00 81.00 540 GLU A O 1
ATOM 4318 N N . ASN A 1 541 ? -0.203 4.447 19.378 1.00 87.06 541 ASN A N 1
ATOM 4319 C CA . ASN A 1 541 ? -1.162 3.352 19.324 1.00 87.06 541 ASN A CA 1
ATOM 4320 C C . ASN A 1 541 ? -2.401 3.733 18.492 1.00 87.06 541 ASN A C 1
ATOM 4322 O O . ASN A 1 541 ? -2.599 4.888 18.105 1.00 87.06 541 ASN A O 1
ATOM 4326 N N . TRP A 1 542 ? -3.253 2.740 18.225 1.00 89.50 542 TRP A N 1
ATOM 4327 C CA . TRP A 1 542 ? -4.521 2.942 17.518 1.00 89.50 542 TRP A CA 1
ATOM 4328 C C . TRP A 1 542 ? -5.413 3.985 18.206 1.00 89.50 542 TRP A C 1
ATOM 4330 O O . TRP A 1 542 ? -5.958 4.871 17.545 1.00 89.50 542 TRP A O 1
ATOM 4340 N N . GLY A 1 543 ? -5.470 3.946 19.541 1.00 91.38 543 GLY A N 1
ATOM 4341 C CA . GLY A 1 543 ? -6.224 4.897 20.350 1.00 91.38 543 GLY A CA 1
ATOM 4342 C C . GLY A 1 543 ? -5.882 6.362 20.076 1.00 91.38 543 GLY A C 1
ATOM 4343 O O . GLY A 1 543 ? -6.793 7.180 19.949 1.00 91.38 543 GLY A O 1
ATOM 4344 N N . LEU A 1 544 ? -4.597 6.701 19.933 1.00 92.00 544 LEU A N 1
ATOM 4345 C CA . LEU A 1 544 ? -4.142 8.053 19.596 1.00 92.00 544 LEU A CA 1
ATOM 4346 C C . LEU A 1 544 ? -4.474 8.456 18.162 1.00 92.00 544 LEU A C 1
ATOM 4348 O O . LEU A 1 544 ? -4.893 9.593 17.936 1.00 92.00 544 LEU A O 1
ATOM 4352 N N . ILE A 1 545 ? -4.279 7.545 17.204 1.00 93.31 545 ILE A N 1
ATOM 4353 C CA . ILE A 1 545 ? -4.585 7.791 15.789 1.00 93.31 545 ILE A CA 1
ATOM 4354 C C . ILE A 1 545 ? -6.069 8.141 15.653 1.00 93.31 545 ILE A C 1
ATOM 4356 O O . ILE A 1 545 ? -6.410 9.214 15.152 1.00 93.31 545 ILE A O 1
ATOM 4360 N N . MET A 1 546 ? -6.946 7.294 16.196 1.00 94.69 546 MET A N 1
ATOM 4361 C CA . MET A 1 546 ? -8.385 7.552 16.197 1.00 94.69 546 MET A CA 1
ATOM 4362 C C . MET A 1 546 ? -8.758 8.770 17.034 1.00 94.69 546 MET A C 1
ATOM 4364 O O . MET A 1 546 ? -9.627 9.537 16.631 1.00 94.69 546 MET A O 1
ATOM 4368 N N . GLY A 1 547 ? -8.080 9.012 18.156 1.00 94.50 547 GLY A N 1
ATOM 4369 C CA . GLY A 1 547 ? -8.297 10.211 18.960 1.00 94.50 547 GLY A CA 1
ATOM 4370 C C . GLY A 1 547 ? -8.084 11.501 18.163 1.00 94.50 547 GLY A C 1
ATOM 4371 O O . GLY A 1 547 ? -8.924 12.396 18.219 1.00 94.50 547 GLY A O 1
ATOM 4372 N N . ARG A 1 548 ? -7.013 11.577 17.361 1.00 94.62 548 ARG A N 1
ATOM 4373 C CA . ARG A 1 548 ? -6.739 12.717 16.467 1.00 94.62 548 ARG A CA 1
ATOM 4374 C C . ARG A 1 548 ? -7.825 12.886 15.404 1.00 94.62 548 ARG A C 1
ATOM 4376 O O . ARG A 1 548 ? -8.323 13.997 15.246 1.00 94.62 548 ARG A O 1
ATOM 4383 N N . ILE A 1 549 ? -8.226 11.796 14.745 1.00 96.00 549 ILE A N 1
ATOM 4384 C CA . ILE A 1 549 ? -9.286 11.791 13.719 1.00 96.00 549 ILE A CA 1
ATOM 4385 C C . ILE A 1 549 ? -10.634 12.236 14.311 1.00 96.00 549 ILE A C 1
ATOM 4387 O O . ILE A 1 549 ? -11.358 13.036 13.726 1.00 96.00 549 ILE A O 1
ATOM 4391 N N . LEU A 1 550 ? -10.987 11.759 15.505 1.00 95.25 550 LEU A N 1
ATOM 4392 C CA . LEU A 1 550 ? -12.248 12.119 16.156 1.00 95.25 550 LEU A CA 1
ATOM 4393 C C . LEU A 1 550 ? -12.251 13.571 16.659 1.00 95.25 550 LEU A C 1
ATOM 4395 O O . LEU A 1 550 ? -13.291 14.232 16.610 1.00 95.25 550 LEU A O 1
ATOM 4399 N N . LEU A 1 551 ? -11.111 14.092 17.126 1.00 94.94 551 LEU A N 1
ATOM 4400 C CA . LEU A 1 551 ? -10.971 15.500 17.511 1.00 94.94 551 LEU A CA 1
ATOM 4401 C C . LEU A 1 551 ? -11.033 16.434 16.295 1.00 94.94 551 LEU A C 1
ATOM 4403 O O . LEU A 1 551 ? -11.724 17.455 16.352 1.00 94.94 551 LEU A O 1
ATOM 4407 N N . SER A 1 552 ? -10.376 16.089 15.184 1.00 94.88 552 SER A N 1
ATOM 4408 C CA . SER A 1 552 ? -10.457 16.858 13.934 1.00 94.88 552 SER A CA 1
ATOM 4409 C C . SER A 1 552 ? -11.881 16.831 13.363 1.00 94.88 552 SER A C 1
ATOM 4411 O O . SER A 1 552 ? -12.440 17.891 13.072 1.00 94.88 552 SER A O 1
ATOM 4413 N N . PHE A 1 553 ? -12.539 15.664 13.377 1.00 94.12 553 PHE A N 1
ATOM 4414 C CA . PHE A 1 553 ? -13.960 15.528 13.046 1.00 94.12 553 PHE A CA 1
ATOM 4415 C C . PHE A 1 553 ? -14.828 16.425 13.934 1.00 94.12 553 PHE A C 1
ATOM 4417 O O . PHE A 1 553 ? -15.645 17.196 13.441 1.00 94.12 553 PHE A O 1
ATOM 4424 N N . ARG A 1 554 ? -14.641 16.400 15.257 1.00 92.06 554 ARG A N 1
ATOM 4425 C CA . ARG A 1 554 ? -15.420 17.228 16.195 1.00 92.06 554 ARG A CA 1
ATOM 4426 C C . ARG A 1 554 ? -15.178 18.728 16.009 1.00 92.06 554 ARG A C 1
ATOM 4428 O O . ARG A 1 554 ? -16.120 19.510 16.110 1.00 92.06 554 ARG A O 1
ATOM 4435 N N . SER A 1 555 ? -13.936 19.131 15.756 1.00 90.69 555 SER A N 1
ATOM 4436 C CA . SER A 1 555 ? -13.565 20.537 15.541 1.00 90.69 555 SER A CA 1
ATOM 4437 C C . SER A 1 555 ? -14.024 21.089 14.191 1.00 90.69 555 SER A C 1
ATOM 4439 O O . SER A 1 555 ? -13.998 22.304 14.005 1.00 90.69 555 SER A O 1
ATOM 4441 N N . GLN A 1 556 ? -14.514 20.226 13.291 1.00 88.25 556 GLN A N 1
ATOM 4442 C CA . GLN A 1 556 ? -15.029 20.605 11.972 1.00 88.25 556 GLN A CA 1
ATOM 4443 C C . GLN A 1 556 ? -13.970 21.266 11.088 1.00 88.25 556 GLN A C 1
ATOM 4445 O O . GLN A 1 556 ? -14.276 22.137 10.274 1.00 88.25 556 GLN A O 1
ATOM 4450 N N . ASN A 1 557 ? -12.720 20.848 11.265 1.00 90.94 557 ASN A N 1
ATOM 4451 C CA . ASN A 1 557 ? -11.616 21.263 10.425 1.00 90.94 557 ASN A CA 1
ATOM 4452 C C . ASN A 1 557 ? -11.355 20.172 9.378 1.00 90.94 557 ASN A C 1
ATOM 4454 O O . ASN A 1 557 ? -10.697 19.179 9.679 1.00 90.94 557 ASN A O 1
ATOM 4458 N N . HIS A 1 558 ? -11.901 20.364 8.175 1.00 92.19 558 HIS A N 1
ATOM 4459 C CA . HIS A 1 558 ? -11.814 19.404 7.071 1.00 92.19 558 HIS A CA 1
ATOM 4460 C C . HIS A 1 558 ? -10.360 19.116 6.663 1.00 92.19 558 HIS A C 1
ATOM 4462 O O . HIS A 1 558 ? -9.963 17.959 6.605 1.00 92.19 558 HIS A O 1
ATOM 4468 N N . GLU A 1 559 ? -9.531 20.153 6.496 1.00 94.25 559 GLU A N 1
ATOM 4469 C CA . GLU A 1 559 ? -8.118 19.989 6.112 1.00 94.25 559 GLU A CA 1
ATOM 4470 C C . GLU A 1 559 ? -7.333 19.178 7.157 1.00 94.25 559 GLU A C 1
ATOM 4472 O O . GLU A 1 559 ? -6.550 18.287 6.828 1.00 94.25 559 GLU A O 1
ATOM 4477 N N . GLU A 1 560 ? -7.568 19.453 8.441 1.00 94.88 560 GLU A N 1
ATOM 4478 C CA . GLU A 1 560 ? -6.935 18.712 9.535 1.00 94.88 560 GLU A CA 1
ATOM 4479 C C . GLU A 1 560 ? -7.471 17.275 9.647 1.00 94.88 560 GLU A C 1
ATOM 4481 O O . GLU A 1 560 ? -6.730 16.349 9.993 1.00 94.88 560 GLU A O 1
ATOM 4486 N N . PHE A 1 561 ? -8.752 17.063 9.345 1.00 96.38 561 PHE A N 1
ATOM 4487 C CA . PHE A 1 561 ? -9.363 15.740 9.310 1.00 96.38 561 PHE A CA 1
ATOM 4488 C C . PHE A 1 561 ? -8.761 14.869 8.203 1.00 96.38 561 PHE A C 1
ATOM 4490 O O . PHE A 1 561 ? -8.320 13.753 8.484 1.00 96.38 561 PHE A O 1
ATOM 4497 N N . GLU A 1 562 ? -8.645 15.393 6.983 1.00 96.00 562 GLU A N 1
ATOM 4498 C CA . GLU A 1 562 ? -7.987 14.696 5.874 1.00 96.00 562 GLU A CA 1
ATOM 4499 C C . GLU A 1 562 ? -6.528 14.365 6.212 1.00 96.00 562 GLU A C 1
ATOM 4501 O O . GLU A 1 562 ? -6.100 13.216 6.074 1.00 96.00 562 GLU A O 1
ATOM 4506 N N . ARG A 1 563 ? -5.784 15.336 6.763 1.00 95.94 563 ARG A N 1
ATOM 4507 C CA . ARG A 1 563 ? -4.388 15.146 7.184 1.00 95.94 563 ARG A CA 1
ATOM 4508 C C . ARG A 1 563 ? -4.246 14.038 8.230 1.00 95.94 563 ARG A C 1
ATOM 4510 O O . ARG A 1 563 ? -3.362 13.189 8.119 1.00 95.94 563 ARG A O 1
ATOM 4517 N N . THR A 1 564 ? -5.101 14.037 9.254 1.00 95.56 564 THR A N 1
ATOM 4518 C CA . THR A 1 564 ? -5.059 13.032 10.332 1.00 95.56 564 THR A CA 1
ATOM 4519 C C . THR A 1 564 ? -5.466 11.638 9.849 1.00 95.56 564 THR A C 1
ATOM 4521 O O . THR A 1 564 ? -4.856 10.657 10.281 1.00 95.56 564 THR A O 1
ATOM 4524 N N . CYS A 1 565 ? -6.413 11.534 8.910 1.00 96.62 565 CYS A N 1
ATOM 4525 C CA . CYS A 1 565 ? -6.744 10.272 8.244 1.00 96.62 565 CYS A CA 1
ATOM 4526 C C . CYS A 1 565 ? -5.561 9.745 7.420 1.00 96.62 565 CYS A C 1
ATOM 4528 O O . CYS A 1 565 ? -5.198 8.577 7.555 1.00 96.62 565 CYS A O 1
ATOM 4530 N N . GLU A 1 566 ? -4.911 10.600 6.624 1.00 95.94 566 GLU A N 1
ATOM 4531 C CA . GLU A 1 566 ? -3.742 10.226 5.819 1.00 95.94 566 GLU A CA 1
ATOM 4532 C C . GLU A 1 566 ? -2.577 9.727 6.688 1.00 95.94 566 GLU A C 1
ATOM 4534 O O . GLU A 1 566 ? -1.955 8.705 6.390 1.00 95.94 566 GLU A O 1
ATOM 4539 N N . GLU A 1 567 ? -2.298 10.405 7.803 1.00 93.69 567 GLU A N 1
ATOM 4540 C CA . GLU A 1 567 ? -1.281 9.974 8.768 1.00 93.69 567 GLU A CA 1
ATOM 4541 C C . GLU A 1 567 ? -1.625 8.646 9.447 1.00 93.69 567 GLU A C 1
ATOM 4543 O O . GLU A 1 567 ? -0.728 7.832 9.686 1.00 93.69 567 GLU A O 1
ATOM 4548 N N . GLY A 1 568 ? -2.906 8.420 9.752 1.00 94.25 568 GLY A N 1
ATOM 4549 C CA . GLY A 1 568 ? -3.397 7.144 10.265 1.00 94.25 568 GLY A CA 1
ATOM 4550 C C . GLY A 1 568 ? -3.190 6.014 9.260 1.00 94.25 568 GLY A C 1
ATOM 4551 O O . GLY A 1 568 ? -2.610 4.986 9.608 1.00 94.25 568 GLY A O 1
ATOM 4552 N N . MET A 1 569 ? -3.566 6.237 7.998 1.00 95.50 569 MET A N 1
ATOM 4553 C CA . MET A 1 569 ? -3.365 5.271 6.916 1.00 95.50 569 MET A CA 1
ATOM 4554 C C . MET A 1 569 ? -1.886 4.926 6.735 1.00 95.50 569 MET A C 1
ATOM 4556 O O . MET A 1 569 ? -1.544 3.749 6.743 1.00 95.50 569 MET A O 1
ATOM 4560 N N . LYS A 1 570 ? -0.985 5.918 6.672 1.00 94.19 570 LYS A N 1
ATOM 4561 C CA . LYS A 1 570 ? 0.469 5.677 6.548 1.00 94.19 570 LYS A CA 1
ATOM 4562 C C . LYS A 1 570 ? 1.017 4.762 7.643 1.00 94.19 570 LYS A C 1
ATOM 4564 O O . LYS A 1 570 ? 1.888 3.941 7.379 1.00 94.19 570 LYS A O 1
ATOM 4569 N N . LYS A 1 571 ? 0.508 4.881 8.872 1.00 91.94 571 LYS A N 1
ATOM 4570 C CA . LYS A 1 571 ? 0.936 4.035 9.998 1.00 91.94 571 LYS A CA 1
ATOM 4571 C C . LYS A 1 571 ? 0.414 2.611 9.899 1.00 91.94 571 LYS A C 1
ATOM 4573 O O . LYS A 1 571 ? 1.140 1.691 10.254 1.00 91.94 571 LYS A O 1
ATOM 4578 N N . LEU A 1 572 ? -0.819 2.427 9.433 1.00 92.62 572 LEU A N 1
ATOM 4579 C CA . LEU A 1 572 ? -1.377 1.097 9.185 1.00 92.62 572 LEU A CA 1
ATOM 4580 C C . LEU A 1 572 ? -0.656 0.404 8.025 1.00 92.62 572 LEU A C 1
ATOM 4582 O O . LEU A 1 572 ? -0.333 -0.773 8.122 1.00 92.62 572 LEU A O 1
ATOM 4586 N N . LEU A 1 573 ? -0.328 1.149 6.970 1.00 92.31 573 LEU A N 1
ATOM 4587 C CA . LEU A 1 573 ? 0.432 0.645 5.826 1.00 92.31 573 LEU A CA 1
ATOM 4588 C C . LEU A 1 573 ? 1.855 0.232 6.223 1.00 92.31 573 LEU A C 1
ATOM 4590 O O . LEU A 1 573 ? 2.281 -0.865 5.888 1.00 92.31 573 LEU A O 1
ATOM 4594 N N . ALA A 1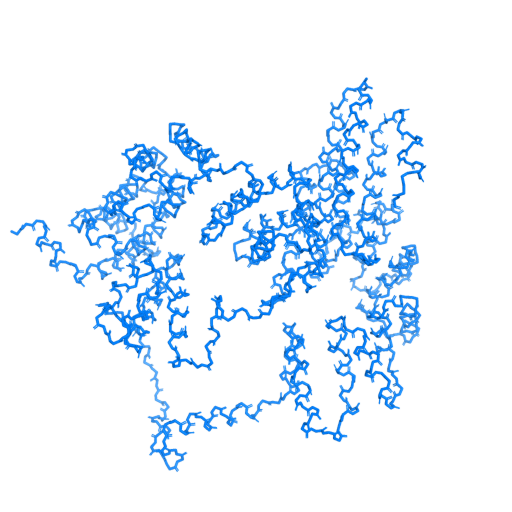 574 ? 2.543 1.031 7.044 1.00 88.56 574 ALA A N 1
ATOM 4595 C CA . ALA A 1 574 ? 3.858 0.662 7.572 1.00 88.56 574 ALA A CA 1
ATOM 4596 C C . ALA A 1 574 ? 3.830 -0.616 8.439 1.00 88.56 574 ALA A C 1
ATOM 4598 O O . ALA A 1 574 ? 4.829 -1.328 8.515 1.00 88.56 574 ALA A O 1
ATOM 4599 N N . LYS A 1 575 ? 2.700 -0.921 9.099 1.00 85.75 575 LYS A N 1
ATOM 4600 C CA . LYS A 1 575 ? 2.515 -2.197 9.812 1.00 85.75 575 LYS A CA 1
ATOM 4601 C C . LYS A 1 575 ? 2.328 -3.360 8.835 1.00 85.75 575 LYS A C 1
ATOM 4603 O O . LYS A 1 575 ? 3.010 -4.363 8.990 1.00 85.75 575 LYS A O 1
ATOM 4608 N N . LEU A 1 576 ? 1.498 -3.184 7.803 1.00 84.00 576 LEU A N 1
ATOM 4609 C CA . LEU A 1 576 ? 1.295 -4.176 6.734 1.00 84.00 576 LEU A CA 1
ATOM 4610 C C . LEU A 1 576 ? 2.586 -4.509 5.970 1.00 84.00 576 LEU A C 1
ATOM 4612 O O . LEU A 1 576 ? 2.798 -5.654 5.581 1.00 84.00 576 LEU A O 1
ATOM 4616 N N . GLU A 1 577 ? 3.467 -3.528 5.762 1.00 78.31 577 GLU A N 1
ATOM 4617 C CA . GLU A 1 577 ? 4.797 -3.741 5.174 1.00 78.31 577 GLU A CA 1
ATOM 4618 C C . GLU A 1 577 ? 5.691 -4.643 6.040 1.00 78.31 577 GLU A C 1
ATOM 4620 O O . GLU A 1 577 ? 6.494 -5.410 5.510 1.00 78.31 577 GLU A O 1
ATOM 4625 N N . GLY A 1 578 ? 5.552 -4.571 7.367 1.00 65.56 578 GLY A N 1
ATOM 4626 C CA . GLY A 1 578 ? 6.365 -5.333 8.315 1.00 65.56 578 GLY A CA 1
ATOM 4627 C C . GLY A 1 578 ? 6.004 -6.817 8.432 1.00 65.56 578 GLY A C 1
ATOM 4628 O O . GLY A 1 578 ? 6.806 -7.582 8.956 1.00 65.56 578 GLY A O 1
ATOM 4629 N N . GLU A 1 579 ? 4.837 -7.238 7.943 1.00 63.62 579 GLU A N 1
ATOM 4630 C CA . GLU A 1 579 ? 4.276 -8.584 8.164 1.00 63.62 579 GLU A CA 1
ATOM 4631 C C . GLU A 1 579 ? 4.761 -9.663 7.171 1.00 63.62 579 GLU A C 1
ATOM 4633 O O . GLU A 1 579 ? 4.226 -10.766 7.134 1.00 63.62 579 GLU A O 1
ATOM 4638 N N . GLY A 1 580 ? 5.815 -9.389 6.395 1.00 55.47 580 GLY A N 1
ATOM 4639 C CA . GLY A 1 580 ? 6.445 -10.368 5.499 1.00 55.47 580 GLY A CA 1
ATOM 4640 C C . GLY A 1 580 ? 5.621 -10.707 4.247 1.00 55.47 580 GLY A C 1
ATOM 4641 O O . GLY A 1 580 ? 4.425 -10.431 4.150 1.00 55.47 580 GLY A O 1
ATOM 4642 N N . ASP A 1 581 ? 6.271 -11.283 3.235 1.00 54.03 581 ASP A N 1
ATOM 4643 C CA . ASP A 1 581 ? 5.655 -11.666 1.951 1.00 54.03 581 ASP A CA 1
ATOM 4644 C C . ASP A 1 581 ? 5.132 -13.111 1.976 1.00 54.03 581 ASP A C 1
ATOM 4646 O O . ASP A 1 581 ? 5.471 -13.933 1.125 1.00 54.03 581 ASP A O 1
ATOM 4650 N N . CYS A 1 582 ? 4.327 -13.443 2.986 1.00 48.94 582 CYS A N 1
ATOM 4651 C CA . CYS A 1 582 ? 3.666 -14.744 3.071 1.00 48.94 582 CYS A CA 1
ATOM 4652 C C . CYS A 1 582 ? 2.382 -14.768 2.225 1.00 48.94 582 CYS A C 1
ATOM 4654 O O . CYS A 1 582 ? 1.704 -13.755 2.088 1.00 48.94 582 CYS A O 1
ATOM 4656 N N . GLU A 1 583 ? 1.999 -15.939 1.705 1.00 51.62 583 GLU A N 1
ATOM 4657 C CA . GLU A 1 583 ? 0.803 -16.134 0.855 1.00 51.62 583 GLU A CA 1
ATOM 4658 C C . GLU A 1 583 ? -0.528 -15.744 1.550 1.00 51.62 583 GLU A C 1
ATOM 4660 O O . GLU A 1 583 ? -1.551 -15.607 0.887 1.00 51.62 583 GLU A O 1
ATOM 4665 N N . ASN A 1 584 ? -0.510 -15.473 2.865 1.00 59.41 584 ASN A N 1
ATOM 4666 C CA . ASN A 1 584 ? -1.660 -15.065 3.680 1.00 59.41 584 ASN A CA 1
ATOM 4667 C C . ASN A 1 584 ? -1.548 -13.627 4.241 1.00 59.41 584 ASN A C 1
ATOM 4669 O O . ASN A 1 584 ? -1.959 -13.385 5.376 1.00 59.41 584 ASN A O 1
ATOM 4673 N N . VAL A 1 585 ? -1.031 -12.659 3.466 1.00 65.88 585 VAL A N 1
ATOM 4674 C CA . VAL A 1 585 ? -0.889 -11.241 3.895 1.00 65.88 585 VAL A CA 1
ATOM 4675 C C . VAL A 1 585 ? -2.186 -10.660 4.480 1.00 65.88 585 VAL A C 1
ATOM 4677 O O . VAL A 1 585 ? -2.146 -9.870 5.419 1.00 65.88 585 VAL A O 1
ATOM 4680 N N . LEU A 1 586 ? -3.357 -11.050 3.956 1.00 75.25 586 LEU A N 1
ATOM 4681 C CA . LEU A 1 586 ? -4.634 -10.565 4.490 1.00 75.25 586 LEU A CA 1
ATOM 4682 C C . LEU A 1 586 ? -4.915 -11.077 5.909 1.00 75.25 586 LEU A C 1
ATOM 4684 O O . LEU A 1 586 ? -5.526 -10.358 6.691 1.00 75.25 586 LEU A O 1
ATOM 4688 N N . HIS A 1 587 ? -4.497 -12.303 6.234 1.00 74.62 587 HIS A N 1
ATOM 4689 C CA . HIS A 1 587 ? -4.731 -12.901 7.547 1.00 74.62 587 HIS A CA 1
ATOM 4690 C C . HIS A 1 587 ? -3.828 -12.261 8.603 1.00 74.62 587 HIS A C 1
ATOM 4692 O O . HIS A 1 587 ? -4.321 -11.802 9.630 1.00 74.62 587 HIS A O 1
ATOM 4698 N N . SER A 1 588 ? -2.522 -12.164 8.325 1.00 72.00 588 SER A N 1
ATOM 4699 C CA . SER A 1 588 ? -1.570 -11.499 9.225 1.00 72.00 588 SER A CA 1
ATOM 4700 C C . SER A 1 588 ? -1.906 -10.016 9.405 1.00 72.00 588 SER A C 1
ATOM 4702 O O . SER A 1 588 ? -1.854 -9.500 10.518 1.00 72.00 588 SER A O 1
ATOM 4704 N N . GLY A 1 589 ? -2.340 -9.362 8.324 1.00 81.69 589 GLY A N 1
ATOM 4705 C CA . GLY A 1 589 ? -2.594 -7.924 8.275 1.00 81.69 589 GLY A CA 1
ATOM 4706 C C . GLY A 1 589 ? -4.014 -7.490 8.537 1.00 81.69 589 GLY A C 1
ATOM 4707 O O . GLY A 1 589 ? -4.331 -6.306 8.382 1.00 81.69 589 GLY A O 1
ATOM 4708 N N . TYR A 1 590 ? -4.884 -8.412 8.947 1.00 87.69 590 TYR A N 1
ATOM 4709 C CA . TYR A 1 590 ? -6.315 -8.153 9.035 1.00 87.69 590 TYR A CA 1
ATOM 4710 C C . TYR A 1 590 ? -6.644 -6.956 9.936 1.00 87.69 590 TYR A C 1
ATOM 4712 O O . TYR A 1 590 ? -7.483 -6.128 9.589 1.00 87.69 590 TYR A O 1
ATOM 4720 N N . GLN A 1 591 ? -5.932 -6.795 11.056 1.00 88.00 591 GLN A N 1
ATOM 4721 C CA . GLN A 1 591 ? -6.125 -5.661 11.971 1.00 88.00 591 GLN A CA 1
ATOM 4722 C C . GLN A 1 591 ? -5.783 -4.315 11.323 1.00 88.00 591 GLN A C 1
ATOM 4724 O O . GLN A 1 591 ? -6.472 -3.315 11.537 1.00 88.00 591 GLN A O 1
ATOM 4729 N N . SER A 1 592 ? -4.748 -4.278 10.485 1.00 91.88 592 SER A N 1
ATOM 4730 C CA . SER A 1 592 ? -4.381 -3.072 9.747 1.00 91.88 592 SER A CA 1
ATOM 4731 C C . SER A 1 592 ? -5.406 -2.758 8.652 1.00 91.88 592 SER A C 1
ATOM 4733 O O . SER A 1 592 ? -5.791 -1.598 8.491 1.00 91.88 592 SER A O 1
ATOM 4735 N N . VAL A 1 593 ? -5.925 -3.780 7.962 1.00 93.88 593 VAL A N 1
ATOM 4736 C CA . VAL A 1 593 ? -7.021 -3.630 6.987 1.00 93.88 593 VAL A CA 1
ATOM 4737 C C . VAL A 1 593 ? -8.316 -3.164 7.664 1.00 93.88 593 VAL A C 1
ATOM 4739 O O . VAL A 1 593 ? -8.997 -2.277 7.146 1.00 93.88 593 VAL A O 1
ATOM 4742 N N . LEU A 1 594 ? -8.633 -3.681 8.853 1.00 94.69 594 LEU A N 1
ATOM 4743 C CA . LEU A 1 594 ? -9.752 -3.218 9.676 1.00 94.69 594 LEU A CA 1
ATOM 4744 C C . LEU A 1 594 ? -9.581 -1.748 10.081 1.00 94.69 594 LEU A C 1
ATOM 4746 O O . LEU A 1 594 ? -10.531 -0.970 10.012 1.00 94.69 594 LEU A O 1
ATOM 4750 N N . GLY A 1 595 ? -8.360 -1.331 10.420 1.00 95.75 595 GLY A N 1
ATOM 4751 C CA . GLY A 1 595 ? -8.042 0.075 10.654 1.00 95.75 595 GLY A CA 1
ATOM 4752 C C . GLY A 1 595 ? -8.322 0.955 9.429 1.00 95.75 595 GLY A C 1
ATOM 4753 O O . GLY A 1 595 ? -8.963 1.999 9.559 1.00 95.75 595 GLY A O 1
ATOM 4754 N N . LEU A 1 596 ? -7.912 0.522 8.228 1.00 97.19 596 LEU A N 1
ATOM 4755 C CA . LEU A 1 596 ? -8.191 1.238 6.972 1.00 97.19 596 LEU A CA 1
ATOM 4756 C C . LEU A 1 596 ? -9.700 1.318 6.699 1.00 97.19 596 LEU A C 1
ATOM 4758 O O . LEU A 1 596 ? -10.203 2.361 6.278 1.00 97.19 596 LEU A O 1
ATOM 4762 N N . HIS A 1 597 ? -10.432 0.242 6.994 1.00 97.31 597 HIS A N 1
ATOM 4763 C CA . HIS A 1 597 ? -11.887 0.207 6.910 1.00 97.31 597 HIS A CA 1
ATOM 4764 C C . HIS A 1 597 ? -12.532 1.257 7.827 1.00 97.31 597 HIS A C 1
ATOM 4766 O O . HIS A 1 597 ? -13.382 2.014 7.361 1.00 97.31 597 HIS A O 1
ATOM 4772 N N . ILE A 1 598 ? -12.113 1.341 9.097 1.00 97.75 598 ILE A N 1
ATOM 4773 C CA . ILE A 1 598 ? -12.648 2.302 10.077 1.00 97.75 598 ILE A CA 1
ATOM 4774 C C . ILE A 1 598 ? -12.337 3.746 9.667 1.00 97.75 598 ILE A C 1
ATOM 4776 O O . ILE A 1 598 ? -13.223 4.601 9.727 1.00 97.75 598 ILE A O 1
ATOM 4780 N N . ILE A 1 599 ? -11.111 4.026 9.207 1.00 97.81 599 ILE A N 1
ATOM 4781 C CA . ILE A 1 599 ? -10.741 5.363 8.714 1.00 97.81 599 ILE A CA 1
ATOM 4782 C C . ILE A 1 599 ? -11.642 5.760 7.542 1.00 97.81 599 ILE A C 1
ATOM 4784 O O . ILE A 1 599 ? -12.168 6.873 7.531 1.00 97.81 599 ILE A O 1
ATOM 4788 N N . LYS A 1 600 ? -11.897 4.847 6.596 1.00 97.56 600 LYS A N 1
ATOM 4789 C CA . LYS A 1 600 ? -12.779 5.145 5.463 1.00 97.56 600 LYS A CA 1
ATOM 4790 C C . LYS A 1 600 ? -14.222 5.408 5.899 1.00 97.56 600 LYS A C 1
ATOM 4792 O O . LYS A 1 600 ? -14.859 6.306 5.355 1.00 97.56 600 LYS A O 1
ATOM 4797 N N . GLU A 1 601 ? -14.741 4.687 6.893 1.00 97.19 601 GLU A N 1
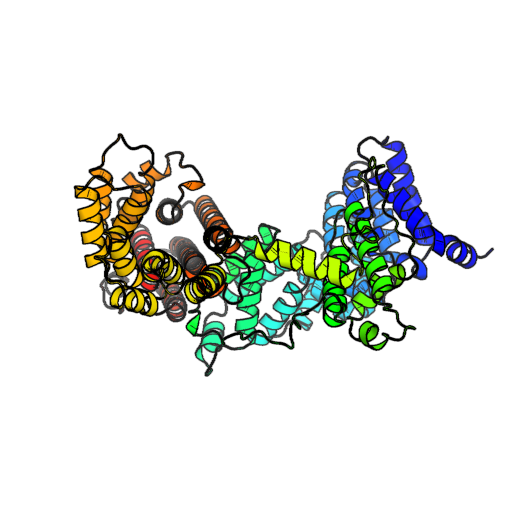ATOM 4798 C CA . GLU A 1 601 ? -16.073 4.974 7.444 1.00 97.19 601 GLU A CA 1
ATOM 4799 C C . GLU A 1 601 ? -16.159 6.346 8.111 1.00 97.19 601 GLU A C 1
ATOM 4801 O O . GLU A 1 601 ? -17.171 7.033 7.956 1.00 97.19 601 GLU A O 1
ATOM 4806 N N . ALA A 1 602 ? -15.094 6.771 8.796 1.00 97.31 602 ALA A N 1
ATOM 4807 C CA . ALA A 1 602 ? -14.998 8.121 9.334 1.00 97.31 602 ALA A CA 1
ATOM 4808 C C . ALA A 1 602 ? -14.998 9.174 8.216 1.00 97.31 602 ALA A C 1
ATOM 4810 O O . ALA A 1 602 ? -15.704 10.175 8.335 1.00 97.31 602 ALA A O 1
ATOM 4811 N N . SER A 1 603 ? -14.273 8.940 7.115 1.00 96.75 603 SER A N 1
ATOM 4812 C CA . SER A 1 603 ? -14.288 9.832 5.947 1.00 96.75 603 SER A CA 1
ATOM 4813 C C . SER A 1 603 ? -15.676 9.935 5.312 1.00 96.75 603 SER A C 1
ATOM 4815 O O . SER A 1 603 ? -16.145 11.038 5.054 1.00 96.75 603 SER A O 1
ATOM 4817 N N . LEU A 1 604 ? -16.385 8.813 5.139 1.00 95.62 604 LEU A N 1
ATOM 4818 C CA . LEU A 1 604 ? -17.761 8.816 4.621 1.00 95.62 604 LEU A CA 1
ATOM 4819 C C . LEU A 1 604 ? -18.717 9.601 5.534 1.00 95.62 604 LEU A C 1
ATOM 4821 O O . LEU A 1 604 ? -19.568 10.349 5.047 1.00 95.62 604 LEU A O 1
ATOM 4825 N N . ALA A 1 605 ? -18.570 9.470 6.856 1.00 95.94 605 ALA A N 1
ATOM 4826 C CA . ALA A 1 605 ? -19.351 10.259 7.806 1.00 95.94 605 ALA A CA 1
ATOM 4827 C C . ALA A 1 605 ? -19.056 11.758 7.698 1.00 95.94 605 ALA A C 1
ATOM 4829 O O . ALA A 1 605 ? -19.976 12.565 7.828 1.00 95.94 605 ALA A O 1
ATOM 4830 N N . GLU A 1 606 ? -17.798 12.139 7.475 1.00 95.50 606 GLU A N 1
ATOM 4831 C CA . GLU A 1 606 ? -17.386 13.539 7.355 1.00 95.50 606 GLU A CA 1
ATOM 4832 C C . GLU A 1 606 ? -17.968 14.180 6.095 1.00 95.50 606 GLU A C 1
ATOM 4834 O O . GLU A 1 606 ? -18.640 15.210 6.199 1.00 95.50 606 GLU A O 1
ATOM 4839 N N . GLU A 1 607 ? -17.866 13.500 4.950 1.00 93.50 607 GLU A N 1
ATOM 4840 C CA . GLU A 1 607 ? -18.469 13.950 3.693 1.00 93.50 607 GLU A CA 1
ATOM 4841 C C . GLU A 1 607 ? -19.982 14.172 3.849 1.00 93.50 607 GLU A C 1
ATOM 4843 O O . GLU A 1 607 ? -20.541 15.192 3.428 1.00 93.50 607 GLU A O 1
ATOM 4848 N N . VAL A 1 608 ? -20.668 13.223 4.493 1.00 92.75 608 VAL A N 1
ATOM 4849 C CA . VAL A 1 608 ? -22.103 13.324 4.778 1.00 92.75 608 VAL A CA 1
ATOM 4850 C C . VAL A 1 608 ? -22.392 14.472 5.740 1.00 92.75 608 VAL A C 1
ATOM 4852 O O . VAL A 1 608 ? -23.354 15.214 5.541 1.00 92.75 608 VAL A O 1
ATOM 4855 N N . PHE A 1 609 ? -21.566 14.671 6.760 1.00 90.88 609 PHE A N 1
ATOM 4856 C CA . PHE A 1 609 ? -21.749 15.746 7.726 1.00 90.88 609 PHE A CA 1
ATOM 4857 C C . PHE A 1 609 ? -21.605 17.131 7.078 1.00 90.88 609 PHE A C 1
ATOM 4859 O O . PHE A 1 609 ? -22.444 18.010 7.311 1.00 90.88 609 PHE A O 1
ATOM 4866 N N . VAL A 1 610 ? -20.617 17.313 6.199 1.00 89.88 610 VAL A N 1
ATOM 4867 C CA . VAL A 1 610 ? -20.448 18.534 5.398 1.00 89.88 610 VAL A CA 1
ATOM 4868 C C . VAL A 1 610 ? -21.670 18.766 4.504 1.00 89.88 610 VAL A C 1
ATOM 4870 O O . VAL A 1 610 ? -22.234 19.865 4.504 1.00 89.88 610 VAL A O 1
ATOM 4873 N N . ARG A 1 611 ? -22.152 17.724 3.811 1.00 88.81 611 ARG A N 1
ATOM 4874 C CA . ARG A 1 611 ? -23.365 17.799 2.974 1.00 88.81 611 ARG A CA 1
ATOM 4875 C C . ARG A 1 611 ? -24.601 18.198 3.778 1.00 88.81 611 ARG A C 1
ATOM 4877 O O . ARG A 1 611 ? -25.335 19.087 3.356 1.00 88.81 611 ARG A O 1
ATOM 4884 N N . LEU A 1 612 ? -24.816 17.592 4.946 1.00 86.44 612 LEU A N 1
ATOM 4885 C CA . LEU A 1 612 ? -25.960 17.887 5.815 1.00 86.44 612 LEU A CA 1
ATOM 4886 C C . LEU A 1 612 ? -25.951 19.332 6.325 1.00 86.44 612 LEU A C 1
ATOM 4888 O O . LEU A 1 612 ? -27.010 19.948 6.428 1.00 86.44 612 LEU A O 1
ATOM 4892 N N . LYS A 1 613 ? -24.774 19.897 6.617 1.00 83.00 613 LYS A N 1
ATOM 4893 C CA . LYS A 1 613 ? -24.644 21.310 7.010 1.00 83.00 613 LYS A CA 1
ATOM 4894 C C . LYS A 1 613 ? -24.937 22.284 5.872 1.00 83.00 613 LYS A C 1
ATOM 4896 O O . LYS A 1 613 ? -25.403 23.390 6.138 1.00 83.00 613 LYS A O 1
ATOM 4901 N N . GLY A 1 614 ? -24.657 21.884 4.632 1.00 82.38 614 GLY A N 1
ATOM 4902 C CA . GLY A 1 614 ? -24.948 22.673 3.436 1.00 82.38 614 GLY A CA 1
ATOM 4903 C C . GLY A 1 614 ? -26.434 22.734 3.066 1.00 82.38 614 GLY A C 1
ATOM 4904 O O . GLY A 1 614 ? -26.812 23.568 2.244 1.00 82.38 614 GLY A O 1
ATOM 4905 N N . LEU A 1 615 ? -27.285 21.887 3.659 1.00 81.31 615 LEU A N 1
ATOM 4906 C CA . LEU A 1 615 ? -28.710 21.838 3.330 1.00 81.31 615 LEU A CA 1
ATOM 4907 C C . LEU A 1 615 ? -29.487 23.050 3.875 1.00 81.31 615 LEU A C 1
ATOM 4909 O O . LEU A 1 615 ? -29.306 23.450 5.032 1.00 81.31 615 LEU A O 1
ATOM 4913 N N . PRO A 1 616 ? -30.439 23.602 3.099 1.00 75.69 616 PRO A N 1
ATOM 4914 C CA . PRO A 1 616 ? -31.402 24.568 3.611 1.00 75.69 616 PRO A CA 1
ATOM 4915 C C . PRO A 1 616 ? -32.237 23.959 4.748 1.00 75.69 616 PRO A C 1
ATOM 4917 O O . PRO A 1 616 ? -32.704 22.826 4.652 1.00 75.69 616 PRO A O 1
ATOM 4920 N N . LYS A 1 617 ? -32.528 24.738 5.802 1.00 68.25 617 LYS A N 1
ATOM 4921 C CA . LYS A 1 617 ? -33.294 24.280 6.988 1.00 68.25 617 LYS A CA 1
ATOM 4922 C C . LYS A 1 617 ? -34.686 23.698 6.681 1.00 68.25 617 LYS A C 1
ATOM 4924 O O . LYS A 1 617 ? -35.259 23.026 7.532 1.00 68.25 617 LYS A O 1
ATOM 4929 N N . ASN A 1 618 ? -35.223 23.955 5.489 1.00 65.19 618 ASN A N 1
ATOM 4930 C CA . ASN A 1 618 ? -36.546 23.507 5.060 1.00 65.19 618 ASN A CA 1
ATOM 4931 C C . ASN A 1 618 ? -36.525 22.132 4.358 1.00 65.19 618 ASN A C 1
ATOM 4933 O O . ASN A 1 618 ? -37.586 21.613 4.026 1.00 65.19 618 ASN A O 1
ATOM 4937 N N . GLU A 1 619 ? -35.351 21.522 4.157 1.00 72.62 619 GLU A N 1
ATOM 4938 C CA . GLU A 1 619 ? -35.176 20.248 3.443 1.00 72.62 619 GLU A CA 1
ATOM 4939 C C . GLU A 1 619 ? -34.882 19.066 4.385 1.00 72.62 619 GLU A C 1
ATOM 4941 O O . GLU A 1 619 ? -33.944 18.291 4.197 1.00 72.62 619 GLU A O 1
ATOM 4946 N N . ALA A 1 620 ? -35.707 18.897 5.423 1.00 69.81 620 ALA A N 1
ATOM 4947 C CA . ALA A 1 620 ? -35.543 17.802 6.387 1.00 69.81 620 ALA A CA 1
ATOM 4948 C C . ALA A 1 620 ? -35.624 16.402 5.737 1.00 69.81 620 ALA A C 1
ATOM 4950 O O . ALA A 1 620 ? -34.934 15.481 6.174 1.00 69.81 620 ALA A O 1
ATOM 4951 N N . GLN A 1 621 ? -36.425 16.248 4.675 1.00 74.19 621 GLN A N 1
ATOM 4952 C CA . GLN A 1 621 ? -36.544 14.993 3.921 1.00 74.19 621 GLN A CA 1
ATOM 4953 C C . GLN A 1 621 ? -35.242 14.638 3.185 1.00 74.19 621 GLN A C 1
ATOM 4955 O O . GLN A 1 621 ? -34.791 13.498 3.279 1.00 74.19 621 GLN A O 1
ATOM 4960 N N . SER A 1 622 ? -34.592 15.614 2.539 1.00 79.12 622 SER A N 1
ATOM 4961 C CA . SER A 1 622 ? -33.293 15.429 1.875 1.00 79.12 622 SER A CA 1
ATOM 4962 C C . SER A 1 622 ? -32.212 14.998 2.871 1.00 79.12 622 SER A C 1
ATOM 4964 O O . SER A 1 622 ? -31.439 14.084 2.595 1.00 79.12 622 SER A O 1
ATOM 4966 N N . GLY A 1 623 ? -32.192 15.605 4.064 1.00 81.69 623 GLY A N 1
ATOM 4967 C CA . GLY A 1 623 ? -31.260 15.223 5.129 1.00 81.69 623 GLY A CA 1
ATOM 4968 C C . GLY A 1 623 ? -31.478 13.796 5.645 1.00 81.69 623 GLY A C 1
ATOM 4969 O O . GLY A 1 623 ? -30.512 13.078 5.895 1.00 81.69 623 GLY A O 1
ATOM 4970 N N . SER A 1 624 ? -32.737 13.361 5.761 1.00 82.19 624 SER A N 1
ATOM 4971 C CA . SER A 1 624 ? -33.069 11.987 6.163 1.00 82.19 624 SER A CA 1
ATOM 4972 C C . SER A 1 624 ? -32.642 10.953 5.121 1.00 82.19 624 SER A C 1
ATOM 4974 O O . SER A 1 624 ? -32.171 9.884 5.498 1.00 82.19 624 SER A O 1
ATOM 4976 N N . MET A 1 625 ? -32.794 11.263 3.831 1.00 86.12 625 MET A N 1
ATOM 4977 C CA . MET A 1 625 ? -32.360 10.382 2.744 1.00 86.12 625 MET A CA 1
ATOM 4978 C C . MET A 1 625 ? -30.838 10.212 2.754 1.00 86.12 625 MET A C 1
ATOM 4980 O O . MET A 1 625 ? -30.356 9.090 2.809 1.00 86.12 625 MET A O 1
ATOM 4984 N N . ILE A 1 626 ? -30.088 11.315 2.852 1.00 88.31 626 ILE A N 1
ATOM 4985 C CA . ILE A 1 626 ? -28.617 11.288 2.906 1.00 88.31 626 ILE A CA 1
ATOM 4986 C C . ILE A 1 626 ? -28.100 10.449 4.088 1.00 88.31 626 ILE A C 1
ATOM 4988 O O . ILE A 1 626 ? -27.119 9.721 3.952 1.00 88.31 626 ILE A O 1
ATOM 4992 N N . LEU A 1 627 ? -28.742 10.546 5.257 1.00 88.50 627 LEU A N 1
ATOM 4993 C CA . LEU A 1 627 ? -28.386 9.707 6.405 1.00 88.50 627 LEU A CA 1
ATOM 4994 C C . LEU A 1 627 ? -28.751 8.238 6.193 1.00 88.50 627 LEU A C 1
ATOM 4996 O O . LEU A 1 627 ? -27.992 7.367 6.610 1.00 88.50 627 LEU A O 1
ATOM 5000 N N . SER A 1 628 ? -29.893 7.956 5.566 1.00 89.94 628 SER A N 1
ATOM 5001 C CA . SER A 1 628 ? -30.278 6.586 5.224 1.00 89.94 628 SER A CA 1
ATOM 5002 C C . SER A 1 628 ? -29.249 5.943 4.297 1.00 89.94 628 SER A C 1
ATOM 5004 O O . SER A 1 628 ? -28.837 4.817 4.568 1.00 89.94 628 SER A O 1
ATOM 5006 N N . ASP A 1 629 ? -28.782 6.678 3.283 1.00 91.69 629 ASP A N 1
ATOM 5007 C CA . ASP A 1 629 ? -27.759 6.217 2.340 1.00 91.69 629 ASP A CA 1
ATOM 5008 C C . ASP A 1 629 ? -26.451 5.862 3.073 1.00 91.69 629 ASP A C 1
ATOM 5010 O O . ASP A 1 629 ? -25.873 4.803 2.838 1.00 91.69 629 ASP A O 1
ATOM 5014 N N . LEU A 1 630 ? -26.011 6.696 4.029 1.00 93.81 630 LEU A N 1
ATOM 5015 C CA . LEU A 1 630 ? -24.835 6.405 4.864 1.00 93.81 630 LEU A CA 1
ATOM 5016 C C . LEU A 1 630 ? -25.017 5.127 5.695 1.00 93.81 630 LEU A C 1
ATOM 5018 O O . LEU A 1 630 ? -24.111 4.301 5.779 1.00 93.81 630 LEU A O 1
ATOM 5022 N N . LEU A 1 631 ? -26.177 4.966 6.336 1.00 94.69 631 LEU A N 1
ATOM 5023 C CA . LEU A 1 631 ? -26.466 3.799 7.175 1.00 94.69 631 LEU A CA 1
ATOM 5024 C C . LEU A 1 631 ? -26.617 2.514 6.354 1.00 94.69 631 LEU A C 1
ATOM 5026 O O . LEU A 1 631 ? -26.376 1.423 6.868 1.00 94.69 631 LEU A O 1
ATOM 5030 N N . GLU A 1 632 ? -27.077 2.614 5.112 1.00 93.38 632 GLU A N 1
ATOM 5031 C CA . GLU A 1 632 ? -27.113 1.501 4.166 1.00 93.38 632 GLU A CA 1
ATOM 5032 C C . GLU A 1 632 ? -25.699 1.123 3.712 1.00 93.38 632 GLU A C 1
ATOM 5034 O O . GLU A 1 632 ? -25.318 -0.038 3.857 1.00 93.38 632 GLU A O 1
ATOM 5039 N N . GLU A 1 633 ? -24.874 2.097 3.316 1.00 93.56 633 GLU A N 1
ATOM 5040 C CA . GLU A 1 633 ? -23.457 1.881 2.988 1.00 93.56 633 GLU A CA 1
ATOM 5041 C C . GLU A 1 633 ? -22.707 1.208 4.149 1.00 93.56 633 GLU A C 1
ATOM 5043 O O . GLU A 1 633 ? -22.041 0.191 3.974 1.00 93.56 633 GLU A O 1
ATOM 5048 N N . TRP A 1 634 ? -22.874 1.700 5.377 1.00 95.44 634 TRP A N 1
ATOM 5049 C CA . TRP A 1 634 ? -22.305 1.077 6.573 1.00 95.44 634 TRP A CA 1
ATOM 5050 C C . TRP A 1 634 ? -22.818 -0.348 6.822 1.00 95.44 634 TRP A C 1
ATOM 5052 O O . TRP A 1 634 ? -22.058 -1.211 7.268 1.00 95.44 634 TRP A O 1
ATOM 5062 N N . ARG A 1 635 ? -24.083 -0.656 6.525 1.00 94.44 635 ARG A N 1
ATOM 5063 C CA . ARG A 1 635 ? -24.592 -2.034 6.635 1.00 94.44 635 ARG A CA 1
ATOM 5064 C C . ARG A 1 635 ? -23.911 -2.963 5.632 1.00 94.44 635 ARG A C 1
ATOM 5066 O O . ARG A 1 635 ? -23.431 -4.021 6.033 1.00 94.44 635 ARG A O 1
ATOM 5073 N N . HIS A 1 636 ? -23.785 -2.535 4.378 1.00 92.62 636 HIS A N 1
ATOM 5074 C CA . HIS A 1 636 ? -23.050 -3.271 3.348 1.00 92.62 636 HIS A CA 1
ATOM 5075 C C . HIS A 1 636 ? -21.585 -3.494 3.740 1.00 92.62 636 HIS A C 1
ATOM 5077 O O . HIS A 1 636 ? -21.064 -4.605 3.653 1.00 92.62 636 HIS A O 1
ATOM 5083 N N . ARG A 1 637 ? -20.925 -2.459 4.265 1.00 94.25 637 ARG A N 1
ATOM 5084 C CA . ARG A 1 637 ? -19.540 -2.535 4.740 1.00 94.25 637 ARG A CA 1
ATOM 5085 C C . ARG A 1 637 ? -19.355 -3.463 5.935 1.00 94.25 637 ARG A C 1
ATOM 5087 O O . ARG A 1 637 ? -18.364 -4.177 5.974 1.00 94.25 637 ARG A O 1
ATOM 5094 N N . LEU A 1 638 ? -20.298 -3.499 6.874 1.00 93.75 638 LEU A N 1
ATOM 5095 C CA . LEU A 1 638 ? -20.211 -4.406 8.021 1.00 93.75 638 LEU A CA 1
ATOM 5096 C C . LEU A 1 638 ? -20.369 -5.873 7.606 1.00 93.75 638 LEU A C 1
ATOM 5098 O O . LEU A 1 638 ? -19.756 -6.738 8.215 1.00 93.75 638 LEU A O 1
ATOM 5102 N N . SER A 1 639 ? -21.161 -6.145 6.564 1.00 91.19 639 SER A N 1
ATOM 5103 C CA . SER A 1 639 ? -21.463 -7.515 6.128 1.00 91.19 639 SER A CA 1
ATOM 5104 C C . SER A 1 639 ? -20.244 -8.315 5.656 1.00 91.19 639 SER A C 1
ATOM 5106 O O . SER A 1 639 ? -20.280 -9.538 5.710 1.00 91.19 639 SER A O 1
ATOM 5108 N N . ILE A 1 640 ? -19.179 -7.634 5.215 1.00 90.44 640 ILE A N 1
ATOM 5109 C CA . ILE A 1 640 ? -17.930 -8.260 4.751 1.00 90.44 640 ILE A CA 1
ATOM 5110 C C . ILE A 1 640 ? -16.890 -8.445 5.860 1.00 90.44 640 ILE A C 1
ATOM 5112 O O . ILE A 1 640 ? -15.906 -9.146 5.640 1.00 90.44 640 ILE A O 1
ATOM 5116 N N . VAL A 1 641 ? -17.087 -7.810 7.020 1.00 91.88 641 VAL A N 1
ATOM 5117 C CA . VAL A 1 641 ? -16.166 -7.902 8.157 1.00 91.88 641 VAL A CA 1
ATOM 5118 C C . VAL A 1 641 ? -16.336 -9.259 8.823 1.00 91.88 641 VAL A C 1
ATOM 5120 O O . VAL A 1 641 ? -17.460 -9.693 9.061 1.00 91.88 641 VAL A O 1
ATOM 5123 N N . GLN A 1 642 ? -15.211 -9.891 9.168 1.00 86.81 642 GLN A N 1
ATOM 5124 C CA . GLN A 1 642 ? -15.167 -11.128 9.946 1.00 86.81 642 GLN A CA 1
ATOM 5125 C C . GLN A 1 642 ? -16.136 -11.071 11.124 1.00 86.81 642 GLN A C 1
ATOM 5127 O O . GLN A 1 642 ? -16.086 -10.121 11.910 1.00 86.81 642 GLN A O 1
ATOM 5132 N N . SER A 1 643 ? -16.978 -12.097 11.265 1.00 85.25 643 SER A N 1
ATOM 5133 C CA . SER A 1 643 ? -18.000 -12.186 12.312 1.00 85.25 643 SER A CA 1
ATOM 5134 C C . SER A 1 643 ? -17.406 -12.538 13.685 1.00 85.25 643 SER A C 1
ATOM 5136 O O . SER A 1 643 ? -17.778 -13.539 14.299 1.00 85.25 643 SER A O 1
ATOM 5138 N N . ASP A 1 644 ? -16.462 -11.730 14.156 1.00 84.25 644 ASP A N 1
ATOM 5139 C CA . ASP A 1 644 ? -15.836 -11.831 15.469 1.00 84.25 644 ASP A CA 1
ATOM 5140 C C . ASP A 1 644 ? -16.108 -10.558 16.282 1.00 84.25 644 ASP A C 1
ATOM 5142 O O . ASP A 1 644 ? -16.175 -9.445 15.759 1.00 84.25 644 ASP A O 1
ATOM 5146 N N . VAL A 1 645 ? -16.265 -10.701 17.597 1.00 81.81 645 VAL A N 1
ATOM 5147 C CA . VAL A 1 645 ? -16.547 -9.555 18.475 1.00 81.81 645 VAL A CA 1
ATOM 5148 C C . VAL A 1 645 ? -15.373 -8.576 18.462 1.00 81.81 645 VAL A C 1
ATOM 5150 O O . VAL A 1 645 ? -15.589 -7.364 18.451 1.00 81.81 645 VAL A O 1
ATOM 5153 N N . ARG A 1 646 ? -14.136 -9.088 18.388 1.00 80.62 646 ARG A N 1
ATOM 5154 C CA . ARG A 1 646 ? -12.906 -8.277 18.379 1.00 80.62 646 ARG A CA 1
ATOM 5155 C C . ARG A 1 646 ? -12.795 -7.381 17.141 1.00 80.62 646 ARG A C 1
ATOM 5157 O O . ARG A 1 646 ? -12.106 -6.368 17.191 1.00 80.62 646 ARG A O 1
ATOM 5164 N N . THR A 1 647 ? -13.470 -7.727 16.046 1.00 87.06 647 THR A N 1
ATOM 5165 C CA . THR A 1 647 ? -13.401 -7.009 14.766 1.00 87.06 647 THR A CA 1
ATOM 5166 C C . THR A 1 647 ? -14.634 -6.131 14.536 1.00 87.06 647 THR A C 1
ATOM 5168 O O . THR A 1 647 ? -14.508 -5.002 14.064 1.00 87.06 647 THR A O 1
ATOM 5171 N N . VAL A 1 648 ? -15.823 -6.602 14.924 1.00 90.94 648 VAL A N 1
ATOM 5172 C CA . VAL A 1 648 ? -17.095 -5.877 14.768 1.00 90.94 648 VAL A CA 1
ATOM 5173 C C . VAL A 1 648 ? -17.251 -4.749 15.792 1.00 90.94 648 VAL A C 1
ATOM 5175 O O . VAL A 1 648 ? -17.735 -3.665 15.449 1.00 90.94 648 VAL A O 1
ATOM 5178 N N . GLU A 1 649 ? -16.839 -4.964 17.045 1.00 88.44 649 GLU A N 1
ATOM 5179 C CA . GLU A 1 649 ? -17.022 -3.980 18.121 1.00 88.44 649 GLU A CA 1
ATOM 5180 C C . GLU A 1 649 ? -16.346 -2.631 17.821 1.00 88.44 649 GLU A C 1
ATOM 5182 O O . GLU A 1 649 ? -17.048 -1.613 17.875 1.00 88.44 649 GLU A O 1
ATOM 5187 N N . PRO A 1 650 ? -15.062 -2.571 17.407 1.00 90.12 650 PRO A N 1
ATOM 5188 C CA . PRO A 1 650 ? -14.400 -1.301 17.106 1.00 90.12 650 PRO A CA 1
ATOM 5189 C C . PRO A 1 650 ? -15.105 -0.490 16.008 1.00 90.12 650 PRO A C 1
ATOM 5191 O O . PRO A 1 650 ? -15.218 0.737 16.111 1.00 90.12 650 PRO A O 1
ATOM 5194 N N . VAL A 1 651 ? -15.633 -1.171 14.984 1.00 94.62 651 VAL A N 1
ATOM 5195 C CA . VAL A 1 651 ? -16.371 -0.552 13.870 1.00 94.62 651 VAL A CA 1
ATOM 5196 C C . VAL A 1 651 ? -17.660 0.094 14.382 1.00 94.62 651 VAL A C 1
ATOM 5198 O O . VAL A 1 651 ? -17.884 1.293 14.194 1.00 94.62 651 VAL A O 1
ATOM 5201 N N . LEU A 1 652 ? -18.489 -0.666 15.103 1.00 93.19 652 LEU A N 1
ATOM 5202 C CA . LEU A 1 652 ? -19.764 -0.173 15.634 1.00 93.19 652 LEU A CA 1
ATOM 5203 C C . LEU A 1 652 ? -19.579 0.979 16.630 1.00 93.19 652 LEU A C 1
ATOM 5205 O O . LEU A 1 652 ? -20.359 1.938 16.633 1.00 93.19 652 LEU A O 1
ATOM 5209 N N . ARG A 1 653 ? -18.525 0.933 17.452 1.00 90.69 653 ARG A N 1
ATOM 5210 C CA . ARG A 1 653 ? -18.186 2.034 18.366 1.00 90.69 653 ARG A CA 1
ATOM 5211 C C . ARG A 1 653 ? -17.845 3.307 17.619 1.00 90.69 653 ARG A C 1
ATOM 5213 O O . ARG A 1 653 ? -18.371 4.365 17.972 1.00 90.69 653 ARG A O 1
ATOM 5220 N N . CYS A 1 654 ? -17.000 3.212 16.593 1.00 93.06 654 CYS A N 1
ATOM 5221 C CA . CYS A 1 654 ? -16.631 4.364 15.783 1.00 93.06 654 CYS A CA 1
ATOM 5222 C C . CYS A 1 654 ? -17.882 5.021 15.179 1.00 93.06 654 CYS A C 1
ATOM 5224 O O . CYS A 1 654 ? -18.117 6.214 15.394 1.00 93.06 654 CYS A O 1
ATOM 5226 N N . ARG A 1 655 ? -18.761 4.225 14.551 1.00 94.94 655 ARG A N 1
ATOM 5227 C CA . ARG A 1 655 ? -20.049 4.692 14.006 1.00 94.94 655 ARG A CA 1
ATOM 5228 C C . ARG A 1 655 ? -20.894 5.418 15.045 1.00 94.94 655 ARG A C 1
ATOM 5230 O O . ARG A 1 655 ? -21.383 6.518 14.790 1.00 94.94 655 ARG A O 1
ATOM 5237 N N . ARG A 1 656 ? -21.041 4.838 16.241 1.00 92.69 656 ARG A N 1
ATOM 5238 C CA . ARG A 1 656 ? -21.815 5.438 17.337 1.00 92.69 656 ARG A CA 1
ATOM 5239 C C . ARG A 1 656 ? -21.268 6.808 17.732 1.00 92.69 656 ARG A C 1
ATOM 5241 O O . ARG A 1 656 ? -22.048 7.746 17.892 1.00 92.69 656 ARG A O 1
ATOM 5248 N N . ILE A 1 657 ? -19.952 6.935 17.879 1.00 91.94 657 ILE A N 1
ATOM 5249 C CA . ILE A 1 657 ? -19.312 8.199 18.264 1.00 91.94 657 ILE A CA 1
ATOM 5250 C C . ILE A 1 657 ? -19.507 9.256 17.174 1.00 91.94 657 ILE A C 1
ATOM 5252 O O . ILE A 1 657 ? -19.893 10.384 17.493 1.00 91.94 657 ILE A O 1
ATOM 5256 N N . LEU A 1 658 ? -19.290 8.895 15.906 1.00 93.62 658 LEU A N 1
ATOM 5257 C CA . LEU A 1 658 ? -19.471 9.789 14.758 1.00 93.62 658 LEU A CA 1
ATOM 5258 C C . LEU A 1 658 ? -20.915 10.301 14.679 1.00 93.62 658 LEU A C 1
ATOM 5260 O O . LEU A 1 658 ? -21.137 11.512 14.650 1.00 93.62 658 LEU A O 1
ATOM 5264 N N . LEU A 1 659 ? -21.902 9.402 14.764 1.00 91.88 659 LEU A N 1
ATOM 5265 C CA . LEU A 1 659 ? -23.325 9.758 14.767 1.00 91.88 659 LEU A CA 1
ATOM 5266 C C . LEU A 1 659 ? -23.694 10.672 15.942 1.00 91.88 659 LEU A C 1
ATOM 5268 O O . LEU A 1 659 ? -24.418 11.652 15.759 1.00 91.88 659 LEU A O 1
ATOM 5272 N N . GLN A 1 660 ? -23.171 10.402 17.143 1.00 89.69 660 GLN A N 1
ATOM 5273 C CA . GLN A 1 660 ? -23.382 11.264 18.310 1.00 89.69 660 GLN A CA 1
ATOM 5274 C C . GLN A 1 660 ? -22.789 12.665 18.116 1.00 89.69 660 GLN A C 1
ATOM 5276 O O . GLN A 1 660 ? -23.397 13.647 18.546 1.00 89.69 660 GLN A O 1
ATOM 5281 N N . GLN A 1 661 ? -21.616 12.790 17.483 1.00 87.75 661 GLN A N 1
ATOM 5282 C CA . GLN A 1 661 ? -21.052 14.107 17.174 1.00 87.75 661 GLN A CA 1
ATOM 5283 C C . GLN A 1 661 ? -21.882 14.829 16.105 1.00 87.75 661 GLN A C 1
ATOM 5285 O O . GLN A 1 661 ? -22.211 15.999 16.292 1.00 87.75 661 GLN A O 1
ATOM 5290 N N . MET A 1 662 ? -22.294 14.144 15.033 1.00 87.88 662 MET A N 1
ATOM 5291 C CA . MET A 1 662 ? -23.161 14.727 13.999 1.00 87.88 662 MET A CA 1
ATOM 5292 C C . MET A 1 662 ? -24.476 15.248 14.598 1.00 87.88 662 MET A C 1
ATOM 5294 O O . MET A 1 662 ? -24.885 16.379 14.323 1.00 87.88 662 MET A O 1
ATOM 5298 N N . GLN A 1 663 ? -25.097 14.472 15.491 1.00 83.50 663 GLN A N 1
ATOM 5299 C CA . GLN A 1 663 ? -26.345 14.836 16.165 1.00 83.50 663 GLN A CA 1
ATOM 5300 C C . GLN A 1 663 ? -26.233 16.136 16.980 1.00 83.50 663 GLN A C 1
ATOM 5302 O O . GLN A 1 663 ? -27.187 16.910 17.039 1.00 83.50 663 GLN A O 1
ATOM 5307 N N . LYS A 1 664 ? -25.077 16.413 17.599 1.00 79.56 664 LYS A N 1
ATOM 5308 C CA . LYS A 1 664 ? -24.864 17.646 18.381 1.00 79.56 664 LYS A CA 1
ATOM 5309 C C . LYS A 1 664 ? -24.861 18.911 17.521 1.00 79.56 664 LYS A C 1
ATOM 5311 O O . LYS A 1 664 ? -25.147 19.990 18.033 1.00 79.56 664 LYS A O 1
ATOM 5316 N N . HIS A 1 665 ? -24.539 18.788 16.237 1.00 71.19 665 HIS A N 1
ATOM 5317 C CA . HIS A 1 665 ? -24.351 19.922 15.334 1.00 71.19 665 HIS A CA 1
ATOM 5318 C C . HIS A 1 665 ? -25.456 20.073 14.282 1.00 71.19 665 HIS A C 1
ATOM 5320 O O . HIS A 1 665 ? -25.605 21.166 13.735 1.00 71.19 665 HIS A O 1
ATOM 5326 N N . VAL A 1 666 ? -26.233 19.022 13.996 1.00 67.06 666 VAL A N 1
ATOM 5327 C CA . VAL A 1 666 ? -27.333 19.059 13.019 1.00 67.06 666 VAL A CA 1
ATOM 5328 C C . VAL A 1 666 ? -28.679 18.904 13.734 1.00 67.06 666 VAL A C 1
ATOM 5330 O O . VAL A 1 666 ? -28.974 17.872 14.331 1.00 67.06 666 VAL A O 1
ATOM 5333 N N . TYR A 1 667 ? -29.532 19.930 13.655 1.00 56.47 667 TYR A N 1
ATOM 5334 C CA . TYR A 1 667 ? -30.880 19.901 14.234 1.00 56.47 667 TYR A CA 1
ATOM 5335 C C . TYR A 1 667 ? -31.869 19.238 13.261 1.00 56.47 667 TYR A C 1
ATOM 5337 O O . TYR A 1 667 ? -32.558 19.914 12.500 1.00 56.47 667 TYR A O 1
ATOM 5345 N N . LEU A 1 668 ? -31.941 17.906 13.260 1.00 54.97 668 LEU A N 1
ATOM 5346 C CA . LEU A 1 668 ? -32.919 17.157 12.461 1.00 54.97 668 LEU A CA 1
ATOM 5347 C C . LEU A 1 668 ? -34.217 16.980 13.261 1.00 54.97 668 LEU A C 1
ATOM 5349 O O . LEU A 1 668 ? -34.406 15.991 13.968 1.00 54.97 668 LEU A O 1
ATOM 5353 N N . GLY A 1 669 ? -35.110 17.968 13.168 1.00 43.38 669 GLY A N 1
ATOM 5354 C CA . GLY A 1 669 ? -36.345 18.072 13.961 1.00 43.38 669 GLY A CA 1
ATOM 5355 C C . GLY A 1 669 ? -37.348 16.911 13.845 1.00 43.38 669 GLY A C 1
ATOM 5356 O O . GLY A 1 669 ? -38.272 16.861 14.649 1.00 43.38 669 GLY A O 1
ATOM 5357 N N . SER A 1 670 ? -37.169 15.965 12.913 1.00 42.81 670 SER A N 1
ATOM 5358 C CA . SER A 1 670 ? -38.034 14.782 12.740 1.00 42.81 670 SER A CA 1
ATOM 5359 C C . SER A 1 670 ? -37.330 13.430 12.932 1.00 42.81 670 SER A C 1
ATOM 5361 O O . SER A 1 670 ? -38.001 12.408 12.970 1.00 42.81 670 SER A O 1
ATOM 5363 N N . VAL A 1 671 ? -35.998 13.396 13.074 1.00 47.62 671 VAL A N 1
ATOM 5364 C CA . VAL A 1 671 ? -35.200 12.145 13.092 1.00 47.62 671 VAL A CA 1
ATOM 5365 C C . VAL A 1 671 ? -34.955 11.628 14.522 1.00 47.62 671 VAL A C 1
ATOM 5367 O O . VAL A 1 671 ? -34.416 10.542 14.730 1.00 47.62 671 VAL A O 1
ATOM 5370 N N . ARG A 1 672 ? -35.397 12.385 15.537 1.00 44.50 672 ARG A N 1
ATOM 5371 C CA . ARG A 1 672 ? -35.198 12.059 16.960 1.00 44.50 672 ARG A CA 1
ATOM 5372 C C . ARG A 1 672 ? -35.774 10.700 17.387 1.00 44.50 672 ARG A C 1
ATOM 5374 O O . ARG A 1 672 ? -35.193 10.107 18.282 1.00 44.50 672 ARG A O 1
ATOM 5381 N N . GLY A 1 673 ? -36.857 10.218 16.770 1.00 38.66 673 GLY A N 1
ATOM 5382 C CA . GLY A 1 673 ? -37.603 9.052 17.271 1.00 38.66 673 GLY A CA 1
ATOM 5383 C C . GLY A 1 673 ? -37.300 7.694 16.622 1.00 38.66 673 GLY A C 1
ATOM 5384 O O . GLY A 1 673 ? -37.578 6.674 17.239 1.00 38.66 673 GLY A O 1
ATOM 5385 N N . GLU A 1 674 ? -36.745 7.642 15.403 1.00 39.97 674 GLU A N 1
ATOM 5386 C CA . GLU A 1 674 ? -36.591 6.362 14.671 1.00 39.97 674 GLU A CA 1
ATOM 5387 C C . GLU A 1 674 ? -35.136 5.904 14.496 1.00 39.97 674 GLU A C 1
ATOM 5389 O O . GLU A 1 674 ? -34.875 4.704 14.536 1.00 39.97 674 GLU A O 1
ATOM 5394 N N . ILE A 1 675 ? -34.175 6.828 14.360 1.00 47.34 675 ILE A N 1
ATOM 5395 C CA . ILE A 1 675 ? -32.768 6.485 14.059 1.00 47.34 675 ILE A CA 1
ATOM 5396 C C . ILE A 1 675 ? -31.878 6.506 15.314 1.00 47.34 675 ILE A C 1
ATOM 5398 O O . ILE A 1 675 ? -30.945 5.716 15.424 1.00 47.34 675 ILE A O 1
ATOM 5402 N N . PHE A 1 676 ? -32.170 7.377 16.287 1.00 43.69 676 PHE A N 1
ATOM 5403 C CA . PHE A 1 676 ? -31.326 7.572 17.478 1.00 43.69 676 PHE A CA 1
ATOM 5404 C C . PHE A 1 676 ? -31.865 6.897 18.755 1.00 43.69 676 PHE A C 1
ATOM 5406 O O . PHE A 1 676 ? -31.102 6.693 19.697 1.00 43.69 676 PHE A O 1
ATOM 5413 N N . GLU A 1 677 ? -33.144 6.502 18.782 1.00 39.62 677 GLU A N 1
ATOM 5414 C CA . GLU A 1 677 ? -33.789 5.767 19.884 1.00 39.62 677 GLU A CA 1
ATOM 5415 C C . GLU A 1 677 ? -33.927 4.265 19.546 1.00 39.62 677 GLU A C 1
ATOM 5417 O O . GLU A 1 677 ? -35.017 3.709 19.483 1.00 39.62 677 GLU A O 1
ATOM 5422 N N . GLY A 1 678 ? -32.803 3.590 19.285 1.00 38.03 678 GLY A N 1
ATOM 5423 C CA . GLY A 1 678 ? -32.646 2.142 19.511 1.00 38.03 678 GLY A CA 1
ATOM 5424 C C . GLY A 1 678 ? -33.572 1.150 18.784 1.00 38.03 678 GLY A C 1
ATOM 5425 O O . GLY A 1 678 ? -33.681 0.018 19.250 1.00 38.03 678 GLY A O 1
ATOM 5426 N N . LYS A 1 679 ? -34.245 1.517 17.683 1.00 31.83 679 LYS A N 1
ATOM 5427 C CA . LYS A 1 679 ? -35.107 0.588 16.914 1.00 31.83 679 LYS A CA 1
ATOM 5428 C C . LYS A 1 679 ? -34.551 0.106 15.576 1.00 31.83 679 LYS A C 1
ATOM 5430 O O . LYS A 1 679 ? -35.132 -0.806 14.991 1.00 31.83 679 LYS A O 1
ATOM 5435 N N . ALA A 1 680 ? -33.421 0.630 15.116 1.00 32.72 680 ALA A N 1
ATOM 5436 C CA . ALA A 1 680 ? -32.597 -0.116 14.176 1.00 32.72 680 ALA A CA 1
ATOM 5437 C C . ALA A 1 680 ? -31.793 -1.114 15.010 1.00 32.72 680 ALA A C 1
ATOM 5439 O O . ALA A 1 680 ? -31.063 -0.689 15.903 1.00 32.72 680 ALA A O 1
ATOM 5440 N N . GLY A 1 681 ? -31.970 -2.416 14.773 1.00 36.00 681 GLY A N 1
ATOM 5441 C CA . GLY A 1 681 ? -31.044 -3.421 15.290 1.00 36.00 681 GLY A CA 1
ATOM 5442 C C . GLY A 1 681 ? -29.644 -3.074 14.789 1.00 36.00 681 GLY A C 1
ATOM 5443 O O . GLY A 1 681 ? -29.346 -3.294 13.617 1.00 36.00 681 GLY A O 1
ATOM 5444 N N . LEU A 1 682 ? -28.873 -2.420 15.655 1.00 33.16 682 LEU A N 1
ATOM 5445 C CA . LEU A 1 682 ? -27.465 -2.074 15.514 1.00 33.16 682 LEU A CA 1
ATOM 5446 C C . LEU A 1 682 ? -26.647 -3.114 16.263 1.00 33.16 682 LEU A C 1
ATOM 5448 O O . LEU A 1 682 ? -27.038 -3.417 17.416 1.00 33.16 682 LEU A O 1
#

pLDDT: mean 83.45, std 13.26, range [31.83, 97.94]

InterPro domains:
  IPR003151 PIK-related kinase, FAT [PF02259] (512-664)
  IPR012993 UME domain [PF08064] (9-108)
  IPR012993 UME domain [SM00802] (6-112)
  IPR014009 PIK-related kinase, FAT domain [PS51189] (384-682)
  IPR016024 Armadillo-type fold [SSF48371] (73-664)
  IPR050517 DNA Damage Response and Repair Kinase [PTHR11139] (378-660)
  IPR056802 Serine/threonine-protein kinase ATR-like, M-HEAT region [PF25030] (369-438)

Nearest PDB structures (foldseek):
  2vq2-assembly1_A-2  TM=6.124E-01  e=1.480E+00  Neisseria meningitidis
  2q7f-assembly2_B  TM=5.132E-01  e=1.589E+00  Bacillus subtilis
  9hmf-assembly1_L  TM=2.179E-01  e=1.980E-01  Campylobacter jejuni

Solvent-accessible surface area (backbone atoms only — not comparable to full-atom values): 38095 Å² total; per-residue (Å²): 130,55,67,66,57,54,27,64,69,40,53,91,49,43,68,61,53,50,51,52,51,34,56,50,48,56,44,84,88,55,60,65,71,59,34,50,52,49,47,60,48,47,28,56,53,42,63,53,43,24,34,86,58,36,41,67,43,42,61,62,51,50,30,41,51,59,58,35,49,79,48,24,82,84,37,27,71,46,51,46,47,29,53,47,38,50,63,74,22,39,41,71,76,66,41,33,88,40,41,50,66,48,50,59,56,44,55,66,48,30,80,55,29,51,71,59,44,43,51,48,48,40,46,56,54,64,74,33,32,85,79,29,52,91,40,42,38,66,47,61,71,47,68,88,49,94,62,55,66,72,54,42,52,52,37,52,54,43,28,63,71,69,55,56,89,50,70,69,57,35,50,53,58,46,49,68,47,52,72,41,95,41,63,72,53,29,27,43,47,27,53,55,44,30,58,51,50,68,75,36,54,71,59,52,51,42,40,48,63,68,50,98,50,47,37,69,69,59,52,55,46,51,54,52,29,57,54,28,30,54,38,91,51,66,64,33,12,50,28,18,41,50,30,43,13,59,75,34,36,62,36,58,86,59,53,79,84,79,63,89,53,66,88,81,58,59,81,53,92,42,84,86,35,69,54,31,52,51,54,51,48,51,52,43,51,50,50,43,65,67,46,70,49,64,71,58,30,52,50,39,48,34,50,51,30,50,48,33,58,76,71,44,49,34,90,85,37,96,35,28,66,67,43,65,72,44,57,68,74,52,49,55,60,51,55,65,34,79,76,55,83,72,77,85,87,77,77,90,75,80,86,71,96,72,70,68,69,78,41,103,85,27,93,46,72,68,58,42,51,50,51,51,51,51,58,50,60,72,64,60,55,54,69,58,51,24,54,50,24,52,76,63,64,38,44,69,61,19,47,52,43,45,52,60,46,39,69,76,41,61,90,53,43,80,80,45,45,66,58,51,36,53,45,28,49,76,68,69,35,44,68,58,32,53,51,52,59,74,72,50,88,66,84,76,50,71,69,55,49,30,51,49,24,54,57,64,63,38,38,69,63,21,34,54,43,40,52,50,36,48,75,71,70,69,63,44,73,68,54,49,48,52,34,36,51,25,30,49,75,68,73,31,35,66,58,37,34,48,55,63,62,70,66,61,94,76,71,91,84,60,70,59,68,41,24,38,26,25,58,75,70,64,42,55,72,65,35,50,62,55,69,73,46,95,71,58,81,93,65,67,49,70,33,42,44,52,42,49,32,53,48,23,56,72,70,68,37,63,72,56,24,53,52,37,45,51,55,42,47,55,54,33,36,57,50,52,54,63,66,56,95,52,99,53,50,61,62,80,29,39,69,39,38,40,50,32,22,46,51,41,52,51,50,55,52,48,57,50,50,55,53,55,68,70,51,62,92,86,44,61,68,60,50,51,50,56,51,48,52,53,56,48,52,51,49,61,55,52,70,41,36,47,97,43,69,88,60,46,48,62,48,56,51,52,52,52,53,52,52,56,54,49,55,77,76,47,90,60,92,81,50,66,69,58,75,73,56,78,69,58,94,121